Protein AF-0000000080312044 (afdb_homodimer)

InterPro domains:
  IPR007158 tRNA (pseudouridine(54)-N(1))-methyltransferase, TrmY [MF_00587] (1-194)
  IPR007158 tRNA (pseudouridine(54)-N(1))-methyltransferase, TrmY [PF04013] (1-193)
  IPR007158 tRNA (pseudouridine(54)-N(1))-methyltransferase, TrmY [PTHR40703] (1-193)
  IPR007158 tRNA (pseudouridine(54)-N(1))-methyltransferase, TrmY [cd18087] (2-193)
  IPR029026 tRNA (guanine-N1-)-methyltransferase, N-terminal [G3DSA:3.40.1280.10] (1-194)
  IPR029028 Alpha/beta knot methyltransferases [SSF75217] (1-193)

Secondary structure (DSSP, 8-state):
-EEEEEEEEEEESSS-S-SS-HHHHTTSHHHHHHHHHHHHEETTEE-TTEEEEEEEEESTT-SEEEEEETTT-----SSHHHHHHHHHHHHTSPP-SSSEEE-STTEEEEESSHHHHHHHHTT--EEEEEEEEEETTTS---SSSEEEEEEBTTB--HHHHHHH-S-EEEE--SS---HHHHHHHHHHHHHHHT-/-EEEEEEEEEEESSS-S-SS-HHHHTTSHHHHHHHHHHHHEETTEE-TTEEEEEEEEESTT-SEEEEEETTT-----SSHHHHHHHHHHHHTSPP-SSSEEE-STTEEEEESSHHHHHHHHTT--EEEEEEEEEETTTS---SSSEEEEEEBTTB--HHHHHHH-S-EEEE--SS---HHHHHHHHHHHHHHHT-

Nearest PDB structures (foldseek):
  2qmm-assembly1_B  TM=9.205E-01  e=4.698E-20  Archaeoglobus fulgidus DSM 4304
  3ai9-assembly1_X-2  TM=9.367E-01  e=2.428E-19  Methanocaldococcus jannaschii
  3aia-assembly1_B  TM=9.189E-01  e=1.560E-19  Methanocaldococcus jannaschii
  2qwv-assembly1_B  TM=8.740E-01  e=2.529E-16  Vibrio cholerae O1 biovar El Tor str. N16961
  2qwv-assembly1_A  TM=8.572E-01  e=2.971E-15  Vibrio cholerae O1 biovar El Tor str. N16961

Organism: NCBI:txid927083

Solvent-accessible surface area (backbone atoms only — not comparable to full-atom values): 20178 Å² total; per-residue (Å²): 68,42,33,39,37,38,39,27,72,46,9,39,32,45,45,81,49,45,80,89,39,33,54,75,54,21,42,40,39,47,57,57,33,42,32,51,38,37,63,32,50,34,58,88,46,64,36,56,54,30,35,39,36,40,30,18,52,9,67,61,72,42,32,18,27,45,33,44,32,26,70,57,45,59,87,83,50,83,47,61,56,56,43,42,49,55,51,34,58,53,38,67,52,78,53,68,65,84,49,73,26,79,62,68,57,35,28,29,30,20,60,36,42,66,66,51,55,52,68,68,60,65,87,50,55,39,33,29,65,34,75,87,30,47,48,56,89,75,44,94,69,78,85,57,53,33,35,38,37,36,37,44,99,81,47,70,51,72,68,58,53,60,67,54,57,82,51,47,47,30,6,91,53,89,69,64,51,41,57,27,46,47,39,28,38,49,51,50,54,52,54,54,68,74,101,68,43,34,38,38,38,39,27,73,45,10,40,31,45,45,81,50,45,81,88,40,32,54,74,54,22,40,40,39,47,58,56,33,42,32,51,39,37,62,31,50,36,57,89,48,63,36,56,53,32,35,40,36,40,29,17,52,8,65,60,72,42,32,19,28,45,33,45,32,26,68,56,45,59,87,84,50,84,48,60,58,53,41,42,49,55,52,33,59,53,39,68,52,78,53,70,65,86,48,74,26,79,61,66,58,37,28,29,29,21,59,37,42,66,66,52,53,52,67,68,59,65,89,50,56,40,33,30,65,33,73,86,30,46,46,56,89,75,44,92,66,80,84,57,54,34,36,38,37,36,37,44,100,80,45,69,51,70,68,59,52,61,67,54,56,83,50,48,49,29,6,90,54,90,70,63,50,42,57,27,47,47,38,26,38,50,50,49,56,52,55,55,67,73,103

Structure (mmCIF, N/CA/C/O backbone):
data_AF-0000000080312044-model_v1
#
loop_
_entity.id
_entity.type
_entity.pdbx_description
1 polymer 'tRNA (pseudouridine(54)-N(1))-methyltransferase'
#
loop_
_atom_site.group_PDB
_atom_site.id
_atom_site.type_symbol
_atom_site.label_atom_id
_atom_site.label_alt_id
_atom_site.label_comp_id
_atom_site.label_asym_id
_atom_site.label_entity_id
_atom_site.label_seq_id
_atom_site.pdbx_PDB_ins_code
_atom_site.Cartn_x
_atom_site.Cartn_y
_atom_site.Cartn_z
_atom_site.occupancy
_atom_site.B_iso_or_equiv
_atom_site.auth_seq_id
_atom_site.auth_comp_id
_atom_site.auth_asym_id
_atom_site.auth_atom_id
_atom_site.pdbx_PDB_model_num
ATOM 1 N N . MET A 1 1 ? -13.875 17.219 -1.302 1 96 1 MET A N 1
ATOM 2 C CA . MET A 1 1 ? -12.43 17.078 -1.248 1 96 1 MET A CA 1
ATOM 3 C C . MET A 1 1 ? -12 16.281 -0.02 1 96 1 MET A C 1
ATOM 5 O O . MET A 1 1 ? -12.484 16.531 1.086 1 96 1 MET A O 1
ATOM 9 N N . ARG A 1 2 ? -11.25 15.281 -0.211 1 97.62 2 ARG A N 1
ATOM 10 C CA . ARG A 1 2 ? -10.672 14.5 0.872 1 97.62 2 ARG A CA 1
ATOM 11 C C . ARG A 1 2 ? -9.273 15 1.222 1 97.62 2 ARG A C 1
ATOM 13 O O . ARG A 1 2 ? -8.375 15.008 0.374 1 97.62 2 ARG A O 1
ATOM 20 N N . ARG A 1 3 ? -9.125 15.414 2.463 1 98.62 3 ARG A N 1
ATOM 21 C CA . ARG A 1 3 ? -7.824 15.883 2.926 1 98.62 3 ARG A CA 1
ATOM 22 C C . ARG A 1 3 ? -7.195 14.875 3.887 1 98.62 3 ARG A C 1
ATOM 24 O O . ARG A 1 3 ? -7.738 14.617 4.961 1 98.62 3 ARG A O 1
ATOM 31 N N . TRP A 1 4 ? -6.133 14.32 3.443 1 98.88 4 TRP A N 1
ATOM 32 C CA . TRP A 1 4 ? -5.363 13.43 4.309 1 98.88 4 TRP A CA 1
ATOM 33 C C . TRP A 1 4 ? -4.219 14.18 4.98 1 98.88 4 TRP A C 1
ATOM 35 O O . TRP A 1 4 ? -3.393 14.805 4.309 1 98.88 4 TRP A O 1
ATOM 45 N N . VAL A 1 5 ? -4.188 14.141 6.258 1 98.94 5 VAL A N 1
ATOM 46 C CA . VAL A 1 5 ? -3.098 14.742 7.02 1 98.94 5 VAL A CA 1
ATOM 47 C C . VAL A 1 5 ? -2.285 13.656 7.715 1 98.94 5 VAL A C 1
ATOM 49 O O . VAL A 1 5 ? -2.738 13.07 8.703 1 98.94 5 VAL A O 1
ATOM 52 N N . VAL A 1 6 ? -1.114 13.422 7.215 1 98.88 6 VAL A N 1
ATOM 53 C CA . VAL A 1 6 ? -0.252 12.367 7.742 1 98.88 6 VAL A CA 1
ATOM 54 C C . VAL A 1 6 ? 0.844 12.977 8.609 1 98.88 6 VAL A C 1
ATOM 56 O O . VAL A 1 6 ? 1.657 13.773 8.125 1 98.88 6 VAL A O 1
ATOM 59 N N . ILE A 1 7 ? 0.875 12.57 9.828 1 98.75 7 ILE A N 1
ATOM 60 C CA . ILE A 1 7 ? 1.804 13.164 10.789 1 98.75 7 ILE A CA 1
ATOM 61 C C . ILE A 1 7 ? 3.006 12.242 10.977 1 98.75 7 ILE A C 1
ATOM 63 O O . ILE A 1 7 ? 2.865 11.125 11.484 1 98.75 7 ILE A O 1
ATOM 67 N N . GLY A 1 8 ? 4.16 12.703 10.531 1 98.31 8 GLY A N 1
ATOM 68 C CA . GLY A 1 8 ? 5.414 11.992 10.719 1 98.31 8 GLY A CA 1
ATOM 69 C C . GLY A 1 8 ? 6.234 12.516 11.883 1 98.31 8 GLY A C 1
ATOM 70 O O . GLY A 1 8 ? 7 13.469 11.727 1 98.31 8 GLY A O 1
ATOM 71 N N . ARG A 1 9 ? 6.188 11.859 12.945 1 97.88 9 ARG A N 1
ATOM 72 C CA . ARG A 1 9 ? 6.77 12.344 14.188 1 97.88 9 ARG A CA 1
ATOM 73 C C . ARG A 1 9 ? 8.289 12.406 14.094 1 97.88 9 ARG A C 1
ATOM 75 O O . ARG A 1 9 ? 8.922 13.25 14.734 1 97.88 9 ARG A O 1
ATOM 82 N N . THR A 1 10 ? 8.844 11.461 13.328 1 97.88 10 THR A N 1
ATOM 83 C CA . THR A 1 10 ? 10.297 11.398 13.242 1 97.88 10 THR A CA 1
ATOM 84 C C . THR A 1 10 ? 10.766 11.617 11.805 1 97.88 10 THR A C 1
ATOM 86 O O . THR A 1 10 ? 11.961 11.562 11.523 1 97.88 10 THR A O 1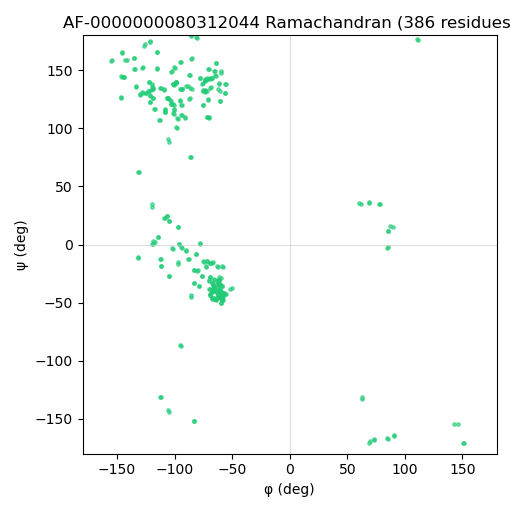
ATOM 89 N N . ALA A 1 11 ? 9.852 11.836 10.898 1 98.25 11 ALA A N 1
ATOM 90 C CA . ALA A 1 11 ? 10.211 12.016 9.492 1 98.25 11 ALA A CA 1
ATOM 91 C C . ALA A 1 11 ? 10.961 13.328 9.289 1 98.25 11 ALA A C 1
ATOM 93 O O . ALA A 1 11 ? 10.508 14.383 9.742 1 98.25 11 ALA A O 1
ATOM 94 N N . THR A 1 12 ? 12.008 13.312 8.539 1 98.62 12 THR A N 1
ATOM 95 C CA . THR A 1 12 ? 12.891 14.461 8.391 1 98.62 12 THR A CA 1
ATOM 96 C C . THR A 1 12 ? 12.234 15.539 7.523 1 98.62 12 THR A C 1
ATOM 98 O O . THR A 1 12 ? 11.586 15.219 6.523 1 98.62 12 THR A O 1
ATOM 101 N N . ALA A 1 13 ? 12.414 16.781 7.875 1 98.62 13 ALA A N 1
ATOM 102 C CA . ALA A 1 13 ? 11.961 17.922 7.102 1 98.62 13 ALA A CA 1
ATOM 103 C C . ALA A 1 13 ? 13.078 18.484 6.23 1 98.62 13 ALA A C 1
ATOM 105 O O . ALA A 1 13 ? 12.992 19.609 5.742 1 98.62 13 ALA A O 1
ATOM 106 N N . SER A 1 14 ? 14.156 17.734 6.039 1 98.06 14 SER A N 1
ATOM 107 C CA . SER A 1 14 ? 15.305 18.109 5.219 1 98.06 14 SER A CA 1
ATOM 108 C C . SER A 1 14 ? 15.453 17.188 4.012 1 98.06 14 SER A C 1
ATOM 110 O O . SER A 1 14 ? 15.07 16.016 4.07 1 98.06 14 SER A O 1
ATOM 112 N N . PRO A 1 15 ? 16.016 17.781 2.969 1 98.12 15 PRO A N 1
ATOM 113 C CA . PRO A 1 15 ? 16.203 16.938 1.783 1 98.12 15 PRO A CA 1
ATOM 114 C C . PRO A 1 15 ? 17.406 16 1.908 1 98.12 15 PRO A C 1
ATOM 116 O O . PRO A 1 15 ? 17.672 15.211 1.003 1 98.12 15 PRO A O 1
ATOM 119 N N . GLU A 1 16 ? 18.047 16.109 3.092 1 97.88 16 GLU A N 1
ATOM 120 C CA . GLU A 1 16 ? 19.281 15.359 3.273 1 97.88 16 GLU A CA 1
ATOM 121 C C . GLU A 1 16 ? 19 13.945 3.77 1 97.88 16 GLU A C 1
ATOM 123 O O . GLU A 1 16 ? 19.281 13.617 4.926 1 97.88 16 GLU A O 1
ATOM 128 N N . PHE A 1 17 ? 18.547 13.078 2.967 1 97.69 17 PHE A N 1
ATOM 129 C CA . PHE A 1 17 ? 18.344 11.656 3.254 1 97.69 17 PHE A CA 1
ATOM 130 C C . PHE A 1 17 ? 18.609 10.812 2.012 1 97.69 17 PHE A C 1
ATOM 132 O O . PHE A 1 17 ? 18.656 11.336 0.898 1 97.69 17 PHE A O 1
ATOM 139 N N . SER A 1 18 ? 18.75 9.562 2.191 1 96.94 18 SER A N 1
ATOM 140 C CA . SER A 1 18 ? 19.062 8.648 1.101 1 96.94 18 SER A CA 1
ATOM 141 C C . SER A 1 18 ? 17.797 8.016 0.535 1 96.94 18 SER A C 1
ATOM 143 O O . SER A 1 18 ? 16.969 7.5 1.286 1 96.94 18 SER A O 1
ATOM 145 N N . LEU A 1 19 ? 17.703 7.996 -0.817 1 94.44 19 LEU A N 1
ATOM 146 C CA . LEU A 1 19 ? 16.562 7.395 -1.497 1 94.44 19 LEU A CA 1
ATOM 147 C C . LEU A 1 19 ? 16.641 5.875 -1.455 1 94.44 19 LEU A C 1
ATOM 149 O O . LEU A 1 19 ? 15.656 5.188 -1.729 1 94.44 19 LEU A O 1
ATOM 153 N N . ILE A 1 20 ? 17.812 5.34 -1.106 1 91.06 20 ILE A N 1
ATOM 154 C CA . ILE A 1 20 ? 18 3.895 -1.105 1 91.06 20 ILE A CA 1
ATOM 155 C C . ILE A 1 20 ? 17.797 3.35 0.308 1 91.06 20 ILE A C 1
ATOM 157 O O . ILE A 1 20 ? 17.641 2.143 0.498 1 91.06 20 ILE A O 1
ATOM 161 N N . ASP A 1 21 ? 17.828 4.203 1.318 1 93.38 21 ASP A N 1
ATOM 162 C CA . ASP A 1 21 ? 17.625 3.842 2.717 1 93.38 21 ASP A CA 1
ATOM 163 C C . ASP A 1 21 ? 16.609 4.773 3.379 1 93.38 21 ASP A C 1
ATOM 165 O O . ASP A 1 21 ? 16.906 5.406 4.395 1 93.38 21 ASP A O 1
ATOM 169 N N . LEU A 1 22 ? 15.398 4.781 2.912 1 93.5 22 LEU A N 1
ATOM 170 C CA . LEU A 1 22 ? 14.383 5.723 3.365 1 93.5 22 LEU A CA 1
ATOM 171 C C . LEU A 1 22 ? 14.047 5.496 4.836 1 93.5 22 LEU A C 1
ATOM 173 O O . LEU A 1 22 ? 14.047 6.438 5.633 1 93.5 22 LEU A O 1
ATOM 177 N N . PRO A 1 23 ? 13.82 4.281 5.254 1 91.25 23 PRO A N 1
ATOM 178 C CA . PRO A 1 23 ? 13.453 4.098 6.656 1 91.25 23 PRO A CA 1
ATOM 179 C C . PRO A 1 23 ? 14.531 4.574 7.621 1 91.25 23 PRO A C 1
ATOM 181 O O . PRO A 1 23 ? 14.227 5.207 8.633 1 91.25 23 PRO A O 1
ATOM 184 N N . GLY A 1 24 ? 15.75 4.371 7.328 1 92.56 24 GLY A N 1
ATOM 185 C CA . GLY A 1 24 ? 16.844 4.637 8.258 1 92.56 24 GLY A CA 1
ATOM 186 C C . GLY A 1 24 ? 17.312 6.074 8.219 1 92.56 24 GLY A C 1
ATOM 187 O O . GLY A 1 24 ? 17.5 6.703 9.266 1 92.56 24 GLY A O 1
ATOM 188 N N . SER A 1 25 ? 17.453 6.621 7.07 1 94.62 25 SER A N 1
ATOM 189 C CA . SER A 1 25 ? 18.125 7.902 6.91 1 94.62 25 SER A CA 1
ATOM 190 C C . SER A 1 25 ? 17.156 9.062 7.055 1 94.62 25 SER A C 1
ATOM 192 O O . SER A 1 25 ? 17.578 10.211 7.223 1 94.62 25 SER A O 1
ATOM 194 N N . SER A 1 26 ? 15.828 8.773 7.039 1 95.94 26 SER A N 1
ATOM 195 C CA . SER A 1 26 ? 14.867 9.867 6.934 1 95.94 26 SER A CA 1
ATOM 196 C C . SER A 1 26 ? 13.961 9.922 8.156 1 95.94 26 SER A C 1
ATOM 198 O O . SER A 1 26 ? 13.023 10.719 8.203 1 95.94 26 SER A O 1
ATOM 200 N N . GLY A 1 27 ? 14.203 9.047 9.148 1 96.62 27 GLY A N 1
ATOM 201 C CA . GLY A 1 27 ? 13.281 8.977 10.266 1 96.62 27 GLY A CA 1
ATOM 202 C C . GLY A 1 27 ? 11.922 8.414 9.883 1 96.62 27 GLY A C 1
ATOM 203 O O . GLY A 1 27 ? 10.891 8.953 10.289 1 96.62 27 GLY A O 1
ATOM 204 N N . ARG A 1 28 ? 11.93 7.48 9 1 96.38 28 ARG A N 1
ATOM 205 C CA . ARG A 1 28 ? 10.758 6.707 8.594 1 96.38 28 ARG A CA 1
ATOM 206 C C . ARG A 1 28 ? 9.883 7.508 7.637 1 96.38 28 ARG A C 1
ATOM 208 O O . ARG A 1 28 ? 8.656 7.383 7.664 1 96.38 28 ARG A O 1
ATOM 215 N N . LEU A 1 29 ? 10.43 8.32 6.781 1 97.5 29 LEU A N 1
ATOM 216 C CA . LEU A 1 29 ? 9.703 8.992 5.711 1 97.5 29 LEU A CA 1
ATOM 217 C C . LEU A 1 29 ? 9.023 7.977 4.793 1 97.5 29 LEU A C 1
ATOM 219 O O . LEU A 1 29 ? 8.062 8.312 4.098 1 97.5 29 LEU A O 1
ATOM 223 N N . ASP A 1 30 ? 9.5 6.695 4.832 1 97.06 30 ASP A N 1
ATOM 224 C CA . ASP A 1 30 ? 8.938 5.637 3.994 1 97.06 30 ASP A CA 1
ATOM 225 C C . ASP A 1 30 ? 7.461 5.41 4.305 1 97.06 30 ASP A C 1
ATOM 227 O O . ASP A 1 30 ? 6.672 5.121 3.404 1 97.06 30 ASP A O 1
ATOM 231 N N . VAL A 1 31 ? 7.07 5.566 5.562 1 97.69 31 VAL A N 1
ATOM 232 C CA . VAL A 1 31 ? 5.672 5.426 5.957 1 97.69 31 VAL A CA 1
ATOM 233 C C . VAL A 1 31 ? 4.828 6.488 5.254 1 97.69 31 VAL A C 1
ATOM 235 O O . VAL A 1 31 ? 3.781 6.176 4.68 1 97.69 31 VAL A O 1
ATOM 238 N N . LEU A 1 32 ? 5.309 7.73 5.242 1 98.62 32 LEU A N 1
ATOM 239 C CA . LEU A 1 32 ? 4.562 8.844 4.66 1 98.62 32 LEU A CA 1
ATOM 240 C C . LEU A 1 32 ? 4.492 8.711 3.141 1 98.62 32 LEU A C 1
ATOM 242 O O . LEU A 1 32 ? 3.465 9.023 2.533 1 98.62 32 LEU A O 1
ATOM 246 N N . VAL A 1 33 ? 5.559 8.273 2.576 1 98.06 33 VAL A N 1
ATOM 247 C CA . VAL A 1 33 ? 5.633 8.055 1.136 1 98.06 33 VAL A CA 1
ATOM 248 C C . VAL A 1 33 ? 4.559 7.051 0.711 1 98.06 33 VAL A C 1
ATOM 250 O O . VAL A 1 33 ? 3.83 7.285 -0.254 1 98.06 33 VAL A O 1
ATOM 253 N N . ARG A 1 34 ? 4.434 5.992 1.462 1 98.06 34 ARG A N 1
ATOM 254 C CA . ARG A 1 34 ? 3.432 4.98 1.142 1 98.06 34 ARG A CA 1
ATOM 255 C C . ARG A 1 34 ? 2.021 5.535 1.323 1 98.06 34 ARG A C 1
ATOM 257 O O . ARG A 1 34 ? 1.108 5.176 0.576 1 98.06 34 ARG A O 1
ATOM 264 N N . CYS A 1 35 ? 1.866 6.371 2.275 1 98.69 35 CYS A N 1
ATOM 265 C CA . CYS A 1 35 ? 0.569 6.996 2.502 1 98.69 35 CYS A CA 1
ATOM 266 C C . CYS A 1 35 ? 0.17 7.867 1.314 1 98.69 35 CYS A C 1
ATOM 268 O O . CYS A 1 35 ? -0.998 7.887 0.92 1 98.69 35 CYS A O 1
ATOM 270 N N . VAL A 1 36 ? 1.142 8.602 0.741 1 98.69 36 VAL A N 1
ATOM 271 C CA . VAL A 1 36 ? 0.876 9.445 -0.42 1 98.69 36 VAL A CA 1
ATOM 272 C C . VAL A 1 36 ? 0.347 8.586 -1.569 1 98.69 36 VAL A C 1
ATOM 274 O O . VAL A 1 36 ? -0.673 8.922 -2.178 1 98.69 36 VAL A O 1
ATOM 277 N N . ARG A 1 37 ? 1.005 7.516 -1.808 1 97.94 37 ARG A N 1
ATOM 278 C CA . ARG A 1 37 ? 0.594 6.613 -2.877 1 97.94 37 ARG A CA 1
ATOM 279 C C . ARG A 1 37 ? -0.821 6.098 -2.645 1 97.94 37 ARG A C 1
ATOM 281 O O . ARG A 1 37 ? -1.667 6.16 -3.539 1 97.94 37 ARG A O 1
ATOM 288 N N . ALA A 1 38 ? -1.082 5.602 -1.467 1 98.5 38 ALA A N 1
ATOM 289 C CA . ALA A 1 38 ? -2.373 5.008 -1.136 1 98.5 38 ALA A CA 1
ATOM 290 C C . ALA A 1 38 ? -3.498 6.031 -1.26 1 98.5 38 ALA A C 1
ATOM 292 O O . ALA A 1 38 ? -4.621 5.688 -1.641 1 98.5 38 ALA A O 1
ATOM 293 N N . ALA A 1 39 ? -3.205 7.258 -0.936 1 98.69 39 ALA A N 1
ATOM 294 C CA . ALA A 1 39 ? -4.219 8.305 -0.897 1 98.69 39 ALA A CA 1
ATOM 295 C C . ALA A 1 39 ? -4.543 8.812 -2.301 1 98.69 39 ALA A C 1
ATOM 297 O O . ALA A 1 39 ? -5.703 9.07 -2.623 1 98.69 39 ALA A O 1
ATOM 298 N N . LEU A 1 40 ? -3.537 8.883 -3.172 1 98.56 40 LEU A N 1
ATOM 299 C CA . LEU A 1 40 ? -3.699 9.664 -4.391 1 98.56 40 LEU A CA 1
ATOM 300 C C . LEU A 1 40 ? -3.904 8.758 -5.598 1 98.56 40 LEU A C 1
ATOM 302 O O . LEU A 1 40 ? -4.547 9.148 -6.578 1 98.56 40 LEU A O 1
ATOM 306 N N . LEU A 1 41 ? -3.385 7.547 -5.535 1 98.19 41 LEU A N 1
ATOM 307 C CA . LEU A 1 41 ? -3.314 6.793 -6.781 1 98.19 41 LEU A CA 1
ATOM 308 C C . LEU A 1 41 ? -4.477 5.816 -6.895 1 98.19 41 LEU A C 1
ATOM 310 O O . LEU A 1 41 ? -4.871 5.195 -5.902 1 98.19 41 LEU A O 1
ATOM 314 N N . VAL A 1 42 ? -5.008 5.695 -8.055 1 97.44 42 VAL A N 1
ATOM 315 C CA . VAL A 1 42 ? -5.945 4.664 -8.484 1 97.44 42 VAL A CA 1
ATOM 316 C C . VAL A 1 42 ? -5.422 3.992 -9.758 1 97.44 42 VAL A C 1
ATOM 318 O O . VAL A 1 42 ? -4.375 4.371 -10.281 1 97.44 42 VAL A O 1
ATOM 321 N N . SER A 1 43 ? -6.035 2.904 -10.195 1 93.94 43 SER A N 1
ATOM 322 C CA . SER A 1 43 ? -5.547 2.092 -11.305 1 93.94 43 SER A CA 1
ATOM 323 C C . SER A 1 43 ? -5.238 2.951 -12.523 1 93.94 43 SER A C 1
ATOM 325 O O . SER A 1 43 ? -4.277 2.688 -13.25 1 93.94 43 SER A O 1
ATOM 327 N N . ASN A 1 44 ? -6.055 3.973 -12.773 1 88.62 44 ASN A N 1
ATOM 328 C CA . ASN A 1 44 ? -5.902 4.715 -14.023 1 88.62 44 ASN A CA 1
ATOM 329 C C . ASN A 1 44 ? -5.582 6.184 -13.766 1 88.62 44 ASN A C 1
ATOM 331 O O . ASN A 1 44 ? -6.008 7.062 -14.516 1 88.62 44 ASN A O 1
ATOM 335 N N . GLY A 1 45 ? -4.816 6.383 -12.68 1 94.19 45 GLY A N 1
ATOM 336 C CA . GLY A 1 45 ? -4.445 7.777 -12.516 1 94.19 45 GLY A CA 1
ATOM 337 C C . GLY A 1 45 ? -4.414 8.227 -11.07 1 94.19 45 GLY A C 1
ATOM 338 O O . GLY A 1 45 ? -4.07 7.441 -10.18 1 94.19 45 GLY A O 1
ATOM 339 N N . VAL A 1 46 ? -4.617 9.562 -10.867 1 97.19 46 VAL A N 1
ATOM 340 C CA . VAL A 1 46 ? -4.543 10.25 -9.578 1 97.19 46 VAL A CA 1
ATOM 341 C C . VAL A 1 46 ? -5.934 10.727 -9.164 1 97.19 46 VAL A C 1
ATOM 343 O O . VAL A 1 46 ? -6.691 11.234 -9.992 1 97.19 46 VAL A O 1
ATOM 346 N N . ARG A 1 47 ? -6.305 10.531 -7.98 1 97.25 47 ARG A N 1
ATOM 347 C CA . ARG A 1 47 ? -7.547 11.094 -7.453 1 97.25 47 ARG A CA 1
ATOM 348 C C . ARG A 1 47 ? -7.531 12.617 -7.508 1 97.25 47 ARG A C 1
ATOM 350 O O . ARG A 1 47 ? -6.68 13.258 -6.887 1 97.25 47 ARG A O 1
ATOM 357 N N . ARG A 1 48 ? -8.484 13.156 -8.148 1 97.38 48 ARG A N 1
ATOM 358 C CA . ARG A 1 48 ? -8.523 14.609 -8.328 1 97.38 48 ARG A CA 1
ATOM 359 C C . ARG A 1 48 ? -9.281 15.281 -7.191 1 97.38 48 ARG A C 1
ATOM 361 O O . ARG A 1 48 ? -9.25 16.5 -7.055 1 97.38 48 ARG A O 1
ATOM 368 N N . ASP A 1 49 ? -9.828 14.516 -6.328 1 97.19 49 ASP A N 1
ATOM 369 C CA . ASP A 1 49 ? -10.617 15.039 -5.215 1 97.19 49 ASP A CA 1
ATOM 370 C C . ASP A 1 49 ? -9.883 14.852 -3.889 1 97.19 49 ASP A C 1
ATOM 372 O O . ASP A 1 49 ? -10.508 14.75 -2.834 1 97.19 49 ASP A O 1
ATOM 376 N N . THR A 1 50 ? -8.555 14.727 -3.965 1 98.12 50 THR A N 1
ATOM 377 C CA . THR A 1 50 ? -7.793 14.375 -2.771 1 98.12 50 THR A CA 1
ATOM 378 C C . THR A 1 50 ? -6.566 15.266 -2.623 1 98.12 50 THR A C 1
ATOM 380 O O . THR A 1 50 ? -5.875 15.547 -3.605 1 98.12 50 THR A O 1
ATOM 383 N N . ILE A 1 51 ? -6.293 15.742 -1.439 1 98.69 51 ILE A N 1
ATOM 384 C CA . ILE A 1 51 ? -5.07 16.453 -1.058 1 98.69 51 ILE A CA 1
ATOM 385 C C . ILE A 1 51 ? -4.395 15.719 0.1 1 98.69 51 ILE A C 1
ATOM 387 O O . ILE A 1 51 ? -5.066 15.234 1.018 1 98.69 51 ILE A O 1
ATOM 391 N N . VAL A 1 52 ? -3.066 15.641 0.039 1 98.88 52 VAL A N 1
ATOM 392 C CA . VAL A 1 52 ? -2.299 15.039 1.122 1 98.88 52 VAL A CA 1
ATOM 393 C C . VAL A 1 52 ? -1.353 16.078 1.726 1 98.88 52 VAL A C 1
ATOM 395 O O . VAL A 1 52 ? -0.583 16.719 1.006 1 98.88 52 VAL A O 1
ATOM 398 N N . ASP A 1 53 ? -1.422 16.266 2.963 1 98.94 53 ASP A N 1
ATOM 399 C CA . ASP A 1 53 ? -0.476 17.078 3.732 1 98.94 53 ASP A CA 1
ATOM 400 C C . ASP A 1 53 ? 0.42 16.188 4.594 1 98.94 53 ASP A C 1
ATOM 402 O O . ASP A 1 53 ? -0.064 15.484 5.484 1 98.94 53 ASP A O 1
ATOM 406 N N . LEU A 1 54 ? 1.678 16.219 4.316 1 98.94 54 LEU A N 1
ATOM 407 C CA . LEU A 1 54 ? 2.674 15.523 5.133 1 98.94 54 LEU A CA 1
ATOM 408 C C . LEU A 1 54 ? 3.266 16.469 6.172 1 98.94 54 LEU A C 1
ATOM 410 O O . LEU A 1 54 ? 3.955 17.438 5.82 1 98.94 54 LEU A O 1
ATOM 414 N N . VAL A 1 55 ? 2.975 16.234 7.395 1 98.88 55 VAL A N 1
ATOM 415 C CA . VAL A 1 55 ? 3.531 17.031 8.484 1 98.88 55 VAL A CA 1
ATOM 416 C C . VAL A 1 55 ? 4.824 16.391 8.984 1 98.88 55 VAL A C 1
ATOM 418 O O . VAL A 1 55 ? 4.793 15.344 9.633 1 98.88 55 VAL A O 1
ATOM 421 N N . LEU A 1 56 ? 5.938 16.984 8.734 1 98.81 56 LEU A N 1
ATOM 422 C CA . LEU A 1 56 ? 7.262 16.453 9.047 1 98.81 56 LEU A CA 1
ATOM 423 C C . LEU A 1 56 ? 7.82 17.094 10.312 1 98.81 56 LEU A C 1
ATOM 425 O O . LEU A 1 56 ? 8.117 18.281 10.328 1 98.81 56 LEU A O 1
ATOM 429 N N . LEU A 1 57 ? 8.016 16.266 11.32 1 98.44 57 LEU A N 1
ATOM 430 C CA . LEU A 1 57 ? 8.336 16.828 12.633 1 98.44 57 LEU A CA 1
ATOM 431 C C . LEU A 1 57 ? 9.75 16.438 13.062 1 98.44 57 LEU A C 1
ATOM 433 O O . LEU A 1 57 ? 10.18 16.766 14.164 1 98.44 57 LEU A O 1
ATOM 437 N N . GLY A 1 58 ? 10.484 15.789 12.156 1 97.88 58 GLY A N 1
ATOM 438 C CA . GLY A 1 58 ? 11.805 15.32 12.539 1 97.88 58 GLY A CA 1
ATOM 439 C C . GLY A 1 58 ? 12.922 15.992 11.766 1 97.88 58 GLY A C 1
ATOM 440 O O . GLY A 1 58 ? 12.688 16.578 10.703 1 97.88 58 GLY A O 1
ATOM 441 N N . GLY A 1 59 ? 14.164 15.805 12.305 1 95.75 59 GLY A N 1
ATOM 442 C CA . GLY A 1 59 ? 15.367 16.25 11.625 1 95.75 59 GLY A CA 1
ATOM 443 C C . GLY A 1 59 ? 15.555 17.75 11.656 1 95.75 59 GLY A C 1
ATOM 444 O O . GLY A 1 59 ? 14.836 18.453 12.367 1 95.75 59 GLY A O 1
ATOM 445 N N . ARG A 1 60 ? 16.5 18.141 10.828 1 94.31 60 ARG A N 1
ATOM 446 C CA . ARG A 1 60 ? 16.797 19.562 10.688 1 94.31 60 ARG A CA 1
ATOM 447 C C . ARG A 1 60 ? 15.68 20.281 9.961 1 94.31 60 ARG A C 1
ATOM 449 O O . ARG A 1 60 ? 14.984 19.703 9.125 1 94.31 60 ARG A O 1
ATOM 456 N N . ARG A 1 61 ? 15.32 21.438 10.281 1 97 61 ARG A N 1
ATOM 457 C CA . ARG A 1 61 ? 14.406 22.359 9.602 1 97 61 ARG A CA 1
ATOM 458 C C . ARG A 1 61 ? 12.961 22.078 9.992 1 97 61 ARG A C 1
ATOM 460 O O . ARG A 1 61 ? 12.031 22.656 9.43 1 97 61 ARG A O 1
ATOM 467 N N . ALA A 1 62 ? 12.727 21.016 10.844 1 98.31 62 ALA A N 1
ATOM 468 C CA . ALA A 1 62 ? 11.375 20.719 11.32 1 98.31 62 ALA A CA 1
ATOM 469 C C . ALA A 1 62 ? 10.859 21.844 12.211 1 98.31 62 ALA A C 1
ATOM 471 O O . ALA A 1 62 ? 11.641 22.547 12.859 1 98.31 62 ALA A O 1
ATOM 472 N N . PRO A 1 63 ? 9.703 22 12.18 1 98.44 63 PRO A N 1
ATOM 473 C CA . PRO A 1 63 ? 8.633 21.344 11.422 1 98.44 63 PRO A CA 1
ATOM 474 C C . PRO A 1 63 ? 8.414 21.984 10.047 1 98.44 63 PRO A C 1
ATOM 476 O O . PRO A 1 63 ? 8.531 23.188 9.898 1 98.44 63 PRO A O 1
ATOM 479 N N . ARG A 1 64 ? 8.055 21.188 9.07 1 98.81 64 ARG A N 1
ATOM 480 C CA . ARG A 1 64 ? 7.613 21.641 7.754 1 98.81 64 ARG A CA 1
ATOM 481 C C . ARG A 1 64 ? 6.488 20.75 7.219 1 98.81 64 ARG A C 1
ATOM 483 O O . ARG A 1 64 ? 6.285 19.641 7.707 1 98.81 64 ARG A O 1
ATOM 490 N N . VAL A 1 65 ? 5.719 21.281 6.289 1 98.88 65 VAL A N 1
ATOM 491 C CA . VAL A 1 65 ? 4.645 20.531 5.648 1 98.88 65 VAL A CA 1
ATOM 492 C C . VAL A 1 65 ? 4.875 20.484 4.141 1 98.88 65 VAL A C 1
ATOM 494 O O . VAL A 1 65 ? 5.195 21.5 3.52 1 98.88 65 VAL A O 1
ATOM 497 N N . VAL A 1 66 ? 4.836 19.344 3.609 1 98.88 66 VAL A N 1
ATOM 498 C CA . VAL A 1 66 ? 4.773 19.156 2.164 1 98.88 66 VAL A CA 1
ATOM 499 C C . VAL A 1 66 ? 3.355 18.766 1.755 1 98.88 66 VAL A C 1
ATOM 501 O O . VAL A 1 66 ? 2.789 17.812 2.297 1 98.88 66 VAL A O 1
ATOM 504 N N . ARG A 1 67 ? 2.783 19.516 0.858 1 98.88 67 ARG A N 1
ATOM 505 C CA . ARG A 1 67 ? 1.439 19.25 0.354 1 98.88 67 ARG A CA 1
ATOM 506 C C . ARG A 1 67 ? 1.482 18.766 -1.088 1 98.88 67 ARG A C 1
ATOM 508 O O . ARG A 1 67 ? 2.213 19.312 -1.916 1 98.88 67 ARG A O 1
ATOM 515 N N . ILE A 1 68 ? 0.765 17.719 -1.383 1 98.75 68 ILE A N 1
ATOM 516 C CA . ILE A 1 68 ? 0.534 17.266 -2.752 1 98.75 68 ILE A CA 1
ATOM 517 C C . ILE A 1 68 ? -0.957 17.344 -3.072 1 98.75 68 ILE A C 1
ATOM 519 O O . ILE A 1 68 ? -1.762 16.625 -2.467 1 98.75 68 ILE A O 1
ATOM 523 N N . ASP A 1 69 ? -1.29 18.188 -4.027 1 98.75 69 ASP A N 1
ATOM 524 C CA . ASP A 1 69 ? -2.666 18.484 -4.426 1 98.75 69 ASP A CA 1
ATOM 525 C C . ASP A 1 69 ? -3.062 17.656 -5.648 1 98.75 69 ASP A C 1
ATOM 527 O O . ASP A 1 69 ? -2.619 17.938 -6.766 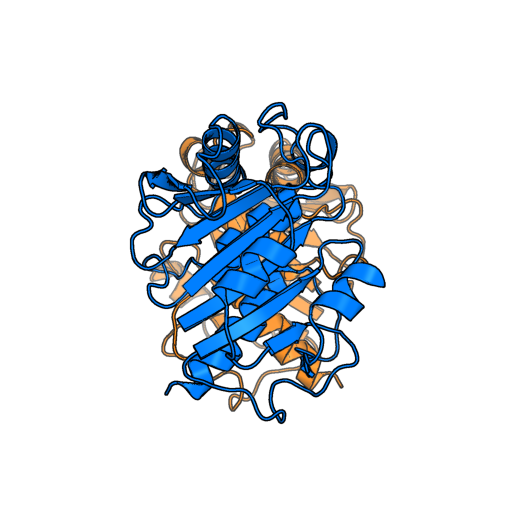1 98.75 69 ASP A O 1
ATOM 531 N N . GLY A 1 70 ? -3.973 16.625 -5.402 1 98.12 70 GLY A N 1
ATOM 532 C CA . GLY A 1 70 ? -4.363 15.711 -6.465 1 98.12 70 GLY A CA 1
ATOM 533 C C . GLY A 1 70 ? -5.078 16.406 -7.613 1 98.12 70 GLY A C 1
ATOM 534 O O . GLY A 1 70 ? -5.172 15.852 -8.711 1 98.12 70 GLY A O 1
ATOM 535 N N . ARG A 1 71 ? -5.609 17.594 -7.43 1 97.62 71 ARG A N 1
ATOM 536 C CA . ARG A 1 71 ? -6.312 18.328 -8.477 1 97.62 71 ARG A CA 1
ATOM 537 C C . ARG A 1 71 ? -5.383 18.641 -9.641 1 97.62 71 ARG A C 1
ATOM 539 O O . ARG A 1 71 ? -5.816 18.688 -10.797 1 97.62 71 ARG A O 1
ATOM 546 N N . VAL A 1 72 ? -4.07 18.812 -9.305 1 96.88 72 VAL A N 1
ATOM 547 C CA . VAL A 1 72 ? -3.182 19.328 -10.336 1 96.88 72 VAL A CA 1
ATOM 548 C C . VAL A 1 72 ? -1.922 18.469 -10.414 1 96.88 72 VAL A C 1
ATOM 550 O O . VAL A 1 72 ? -1.135 18.594 -11.359 1 96.88 72 VAL A O 1
ATOM 553 N N . ALA A 1 73 ? -1.751 17.594 -9.391 1 95.19 73 ALA A N 1
ATOM 554 C CA . ALA A 1 73 ? -0.548 16.766 -9.352 1 95.19 73 ALA A CA 1
ATOM 555 C C . ALA A 1 73 ? -0.395 15.953 -10.633 1 95.19 73 ALA A C 1
ATOM 557 O O . ALA A 1 73 ? -1.364 15.367 -11.125 1 95.19 73 ALA A O 1
ATOM 558 N N . ARG A 1 74 ? 0.81 16.062 -11.141 1 87.44 74 ARG A N 1
ATOM 559 C CA . ARG A 1 74 ? 1.216 15.266 -12.289 1 87.44 74 ARG A CA 1
ATOM 560 C C . ARG A 1 74 ? 2.412 14.383 -11.945 1 87.44 74 ARG A C 1
ATOM 562 O O . ARG A 1 74 ? 3.203 14.719 -11.062 1 87.44 74 ARG A O 1
ATOM 569 N N . TYR A 1 75 ? 2.469 13.141 -12.352 1 80.75 75 TYR A N 1
ATOM 570 C CA . TYR A 1 75 ? 3.674 12.32 -12.312 1 80.75 75 TYR A CA 1
ATOM 571 C C . TYR A 1 75 ? 3.82 11.625 -10.969 1 80.75 75 TYR A C 1
ATOM 573 O O . TYR A 1 75 ? 4.938 11.422 -10.484 1 80.75 75 TYR A O 1
ATOM 581 N N . VAL A 1 76 ? 2.73 11.578 -10.195 1 90.31 76 VAL A N 1
ATOM 582 C CA . VAL A 1 76 ? 2.826 10.719 -9.023 1 90.31 76 VAL A CA 1
ATOM 583 C C . VAL A 1 76 ? 2.85 9.25 -9.453 1 90.31 76 VAL A C 1
ATOM 585 O O . VAL A 1 76 ? 1.85 8.727 -9.953 1 90.31 76 VAL A O 1
ATOM 588 N N . ARG A 1 77 ? 3.953 8.648 -9.297 1 92.69 77 ARG A N 1
ATOM 589 C CA . ARG A 1 77 ? 4.133 7.254 -9.688 1 92.69 77 ARG A CA 1
ATOM 590 C C . ARG A 1 77 ? 4.078 6.332 -8.469 1 92.69 77 ARG A C 1
ATOM 592 O O . ARG A 1 77 ? 4.426 6.742 -7.363 1 92.69 77 ARG A O 1
ATOM 599 N N . PRO A 1 78 ? 3.641 5.113 -8.516 1 92 78 PRO A N 1
ATOM 600 C CA . PRO A 1 78 ? 3.375 4.227 -7.387 1 92 78 PRO A CA 1
ATOM 601 C C . PRO A 1 78 ? 4.648 3.811 -6.648 1 92 78 PRO A C 1
ATOM 603 O O . PRO A 1 78 ? 4.598 3.477 -5.465 1 92 78 PRO A O 1
ATOM 606 N N . GLY A 1 79 ? 5.773 3.961 -7.145 1 92.75 79 GLY A N 1
ATOM 607 C CA . GLY A 1 79 ? 6.992 3.498 -6.5 1 92.75 79 GLY A CA 1
ATOM 608 C C . GLY A 1 79 ? 7.426 4.379 -5.344 1 92.75 79 GLY A C 1
ATOM 609 O O . GLY A 1 79 ? 7.348 5.605 -5.43 1 92.75 79 GLY A O 1
ATOM 610 N N . GLU A 1 80 ? 7.883 3.738 -4.246 1 95.44 80 GLU A N 1
ATOM 611 C CA . GLU A 1 80 ? 8.305 4.453 -3.047 1 95.44 80 GLU A CA 1
ATOM 612 C C . GLU A 1 80 ? 9.398 5.469 -3.367 1 95.44 80 GLU A C 1
ATOM 614 O O . GLU A 1 80 ? 9.336 6.617 -2.916 1 95.44 80 GLU A O 1
ATOM 619 N N . ARG A 1 81 ? 10.328 5.059 -4.191 1 94.31 81 ARG A N 1
ATOM 620 C CA . ARG A 1 81 ? 11.445 5.934 -4.527 1 94.31 81 ARG A CA 1
ATOM 621 C C . ARG A 1 81 ? 10.969 7.16 -5.301 1 94.31 81 ARG A C 1
ATOM 623 O O . ARG A 1 81 ? 11.469 8.266 -5.086 1 94.31 81 ARG A O 1
ATOM 630 N N . TYR A 1 82 ? 10.016 6.996 -6.137 1 94.12 82 TYR A N 1
ATOM 631 C CA . TYR A 1 82 ? 9.523 8.094 -6.965 1 94.12 82 TYR A CA 1
ATOM 632 C C . TYR A 1 82 ? 8.828 9.148 -6.113 1 94.12 82 TYR A C 1
ATOM 634 O O . TYR A 1 82 ? 9.117 10.336 -6.234 1 94.12 82 TYR A O 1
ATOM 642 N N . VAL A 1 83 ? 7.984 8.703 -5.238 1 96.75 83 VAL A N 1
ATOM 643 C CA . VAL A 1 83 ? 7.281 9.633 -4.359 1 96.75 83 VAL A CA 1
ATOM 644 C C . VAL A 1 83 ? 8.281 10.32 -3.432 1 96.75 83 VAL A C 1
ATOM 646 O O . VAL A 1 83 ? 8.18 11.523 -3.178 1 96.75 83 VAL A O 1
ATOM 649 N N . ALA A 1 84 ? 9.266 9.523 -2.975 1 97.31 84 ALA A N 1
ATOM 650 C CA . ALA A 1 84 ? 10.297 10.086 -2.113 1 97.31 84 ALA A CA 1
ATOM 651 C C . ALA A 1 84 ? 11.062 11.195 -2.834 1 97.31 84 ALA A C 1
ATOM 653 O O . ALA A 1 84 ? 11.43 12.203 -2.223 1 97.31 84 ALA A O 1
ATOM 654 N N . THR A 1 85 ? 11.328 10.992 -4.078 1 96.88 85 THR A N 1
ATOM 655 C CA . THR A 1 85 ? 12.031 12 -4.871 1 96.88 85 THR A CA 1
ATOM 656 C C . THR A 1 85 ? 11.234 13.297 -4.938 1 96.88 85 THR A C 1
ATOM 658 O O . THR A 1 85 ? 11.797 14.383 -4.844 1 96.88 85 THR A O 1
ATOM 661 N N . VAL A 1 86 ? 9.906 13.195 -5.109 1 97.56 86 VAL A N 1
ATOM 662 C CA . VAL A 1 86 ? 9.031 14.359 -5.129 1 97.56 86 VAL A CA 1
ATOM 663 C C . VAL A 1 86 ? 9.148 15.117 -3.812 1 97.56 86 VAL A C 1
ATOM 665 O O . VAL A 1 86 ? 9.305 16.344 -3.809 1 97.56 86 VAL A O 1
ATOM 668 N N . ILE A 1 87 ? 9.148 14.438 -2.729 1 98.19 87 ILE A N 1
ATOM 669 C CA . ILE A 1 87 ? 9.211 15.039 -1.401 1 98.19 87 ILE A CA 1
ATOM 670 C C . ILE A 1 87 ? 10.594 15.656 -1.179 1 98.19 87 ILE A C 1
ATOM 672 O O . ILE A 1 87 ? 10.711 16.766 -0.654 1 98.19 87 ILE A O 1
ATOM 676 N N . GLN A 1 88 ? 11.602 14.898 -1.586 1 98.44 88 GLN A N 1
ATOM 677 C CA . GLN A 1 88 ? 12.969 15.375 -1.439 1 98.44 88 GLN A CA 1
ATOM 678 C C . GLN A 1 88 ? 13.172 16.703 -2.172 1 98.44 88 GLN A C 1
ATOM 680 O O . GLN A 1 88 ? 13.742 17.641 -1.618 1 98.44 88 GLN A O 1
ATOM 685 N N . LYS A 1 89 ? 12.727 16.766 -3.371 1 97.94 89 LYS A N 1
ATOM 686 C CA . LYS A 1 89 ? 12.844 17.984 -4.172 1 97.94 89 LYS A CA 1
ATOM 687 C C . LYS A 1 89 ? 12.07 19.141 -3.535 1 97.94 89 LYS A C 1
ATOM 689 O O . LYS A 1 89 ? 12.531 20.281 -3.539 1 97.94 89 LYS A O 1
ATOM 694 N N . ALA A 1 90 ? 10.906 18.844 -3.027 1 98.25 90 ALA A N 1
ATOM 695 C CA . ALA A 1 90 ? 10.117 19.875 -2.348 1 98.25 90 ALA A CA 1
ATOM 696 C C . ALA A 1 90 ? 10.875 20.438 -1.144 1 98.25 90 ALA A C 1
ATOM 698 O O . ALA A 1 90 ? 10.938 21.656 -0.952 1 98.25 90 ALA A O 1
ATOM 699 N N . LEU A 1 91 ? 11.5 19.562 -0.424 1 98.5 91 LEU A N 1
ATOM 700 C CA . LEU A 1 91 ? 12.164 19.922 0.824 1 98.5 91 LEU A CA 1
ATOM 701 C C . LEU A 1 91 ? 13.438 20.719 0.55 1 98.5 91 LEU A C 1
ATOM 703 O O . LEU A 1 91 ? 13.992 21.344 1.454 1 98.5 91 LEU A O 1
ATOM 707 N N . ALA A 1 92 ? 13.945 20.625 -0.632 1 98.25 92 ALA A N 1
ATOM 708 C CA . ALA A 1 92 ? 15.125 21.391 -1.015 1 98.25 92 ALA A CA 1
ATOM 709 C C . ALA A 1 92 ? 14.797 22.859 -1.171 1 98.25 92 ALA A C 1
ATOM 711 O O . ALA A 1 92 ? 15.695 23.703 -1.236 1 98.25 92 ALA A O 1
ATOM 712 N N . HIS A 1 93 ? 13.523 23.188 -1.23 1 98.06 93 HIS A N 1
ATOM 713 C CA . HIS A 1 93 ? 13.086 24.578 -1.376 1 98.06 93 HIS A CA 1
ATOM 714 C C . HIS A 1 93 ? 12.781 25.203 -0.02 1 98.06 93 HIS A C 1
ATOM 716 O O . HIS A 1 93 ? 12.508 24.5 0.949 1 98.06 93 HIS A O 1
ATOM 722 N N . ASP A 1 94 ? 12.852 26.5 -0.056 1 96.94 94 ASP A N 1
ATOM 723 C CA . ASP A 1 94 ? 12.445 27.25 1.123 1 96.94 94 ASP A CA 1
ATOM 724 C C . ASP A 1 94 ? 11.031 27.812 0.959 1 96.94 94 ASP A C 1
ATOM 726 O O . ASP A 1 94 ? 10.648 28.234 -0.133 1 96.94 94 ASP A O 1
ATOM 730 N N . ALA A 1 95 ? 10.289 27.703 2.053 1 95.44 95 ALA A N 1
ATOM 731 C CA . ALA A 1 95 ? 9.008 28.422 2.057 1 95.44 95 ALA A CA 1
ATOM 732 C C . ALA A 1 95 ? 9.219 29.922 2 1 95.44 95 ALA A C 1
ATOM 734 O O . ALA A 1 95 ? 10.203 30.438 2.535 1 95.44 95 ALA A O 1
ATOM 735 N N . ARG A 1 96 ? 8.211 30.484 1.271 1 95.56 96 ARG A N 1
ATOM 736 C CA . ARG A 1 96 ? 8.25 31.938 1.173 1 95.56 96 ARG A CA 1
ATOM 737 C C . ARG A 1 96 ? 7.184 32.562 2.062 1 95.56 96 ARG A C 1
ATOM 739 O O . ARG A 1 96 ? 6.031 32.719 1.65 1 95.56 96 ARG A O 1
ATOM 746 N N . GLY A 1 97 ? 7.48 32.906 3.352 1 92 97 GLY A N 1
ATOM 747 C CA . GLY A 1 97 ? 6.535 33.562 4.254 1 92 97 GLY A CA 1
ATOM 748 C C . GLY A 1 97 ? 5.613 32.562 4.945 1 92 97 GLY A C 1
ATOM 749 O O . GLY A 1 97 ? 5.898 31.359 4.992 1 92 97 GLY A O 1
ATOM 750 N N . PRO A 1 98 ? 4.559 33.156 5.551 1 93.94 98 PRO A N 1
ATOM 751 C CA . PRO A 1 98 ? 3.6 32.312 6.25 1 93.94 98 PRO A CA 1
ATOM 752 C C . PRO A 1 98 ? 2.691 31.531 5.289 1 93.94 98 PRO A C 1
ATOM 754 O O . PRO A 1 98 ? 2.32 32.062 4.234 1 93.94 98 PRO A O 1
ATOM 757 N N . GLY A 1 99 ? 2.418 30.328 5.688 1 96.44 99 GLY A N 1
ATOM 758 C CA . GLY A 1 99 ? 1.516 29.547 4.867 1 96.44 99 GLY A CA 1
ATOM 759 C C . GLY A 1 99 ? 2.232 28.719 3.807 1 96.44 99 GLY A C 1
ATOM 760 O O . GLY A 1 99 ? 3.42 28.422 3.945 1 96.44 99 GLY A O 1
ATOM 761 N N . PHE A 1 100 ? 1.443 28.266 2.844 1 97.81 100 PHE A N 1
ATOM 762 C CA . PHE A 1 100 ? 1.981 27.375 1.823 1 97.81 100 PHE A CA 1
ATOM 763 C C . PHE A 1 100 ? 2.596 28.172 0.679 1 97.81 100 PHE A C 1
ATOM 765 O O . PHE A 1 100 ? 2.023 29.156 0.231 1 97.81 100 PHE A O 1
ATOM 772 N N . THR A 1 101 ? 3.721 27.781 0.265 1 98.38 101 THR A N 1
ATOM 773 C CA . THR A 1 101 ? 4.367 28.234 -0.963 1 98.38 101 THR A CA 1
ATOM 774 C C . THR A 1 101 ? 4.203 27.188 -2.07 1 98.38 101 THR A C 1
ATOM 776 O O . THR A 1 101 ? 4.633 26.047 -1.922 1 98.38 101 THR A O 1
ATOM 779 N N . ALA A 1 102 ? 3.59 27.594 -3.139 1 97.88 102 ALA A N 1
ATOM 780 C CA . ALA A 1 102 ? 3.365 26.688 -4.258 1 97.88 102 ALA A CA 1
ATOM 781 C C . ALA A 1 102 ? 4.66 26.422 -5.02 1 97.88 102 ALA A C 1
ATOM 783 O O . ALA A 1 102 ? 5.438 27.344 -5.273 1 97.88 102 ALA A O 1
ATOM 784 N N . LEU A 1 103 ? 4.848 25.125 -5.234 1 97.19 103 LEU A N 1
ATOM 785 C CA . LEU A 1 103 ? 5.926 24.688 -6.117 1 97.19 103 LEU A CA 1
ATOM 786 C C . LEU A 1 103 ? 5.375 24.219 -7.461 1 97.19 103 LEU A C 1
ATOM 788 O O . LEU A 1 103 ? 4.461 24.844 -8.008 1 97.19 103 LEU A O 1
ATOM 792 N N . ARG A 1 104 ? 5.934 23.25 -8.023 1 94.31 104 ARG A N 1
ATOM 793 C CA . ARG A 1 104 ? 5.473 22.75 -9.312 1 94.31 104 ARG A CA 1
ATOM 794 C C . ARG A 1 104 ? 4.598 21.516 -9.133 1 94.31 104 ARG A C 1
ATOM 796 O O . ARG A 1 104 ? 4.746 20.781 -8.156 1 94.31 104 ARG A O 1
ATOM 803 N N . ASN A 1 105 ? 3.656 21.297 -10.078 1 95.69 105 ASN A N 1
ATOM 804 C CA . ASN A 1 105 ? 2.943 20.031 -10.273 1 95.69 105 ASN A CA 1
ATOM 805 C C . ASN A 1 105 ? 2.117 19.656 -9.047 1 95.69 105 ASN A C 1
ATOM 807 O O . ASN A 1 105 ? 2.07 18.484 -8.664 1 95.69 105 ASN A O 1
ATOM 811 N N . GLY A 1 106 ? 1.567 20.766 -8.406 1 97.31 106 GLY A N 1
ATOM 812 C CA . GLY A 1 106 ? 0.623 20.516 -7.324 1 97.31 106 GLY A CA 1
ATOM 813 C C . GLY A 1 106 ? 1.295 20.297 -5.984 1 97.31 106 GLY A C 1
ATOM 814 O O . GLY A 1 106 ? 0.653 19.859 -5.027 1 97.31 106 GLY A O 1
ATOM 815 N N . VAL A 1 107 ? 2.6 20.594 -5.926 1 98.31 107 VAL A N 1
ATOM 816 C CA . VAL A 1 107 ? 3.342 20.438 -4.676 1 98.31 107 VAL A CA 1
ATOM 817 C C . VAL A 1 107 ? 3.521 21.797 -4.016 1 98.31 107 VAL A C 1
ATOM 819 O O . VAL A 1 107 ? 3.762 22.797 -4.695 1 98.31 107 VAL A O 1
ATOM 822 N N . SER A 1 108 ? 3.352 21.844 -2.754 1 98.56 108 SER A N 1
ATOM 823 C CA . SER A 1 108 ? 3.596 23.047 -1.962 1 98.56 108 SER A CA 1
ATOM 824 C C . SER A 1 108 ? 4.367 22.719 -0.688 1 98.56 108 SER A C 1
ATOM 826 O O . SER A 1 108 ? 4.402 21.562 -0.255 1 98.56 108 SER A O 1
ATOM 828 N N . ILE A 1 109 ? 4.957 23.719 -0.14 1 98.69 109 ILE A N 1
ATOM 829 C CA . ILE A 1 109 ? 5.699 23.547 1.103 1 98.69 109 ILE A CA 1
ATOM 830 C C . ILE A 1 109 ? 5.359 24.672 2.068 1 98.69 109 ILE A C 1
ATOM 832 O O . ILE A 1 109 ? 5.008 25.781 1.641 1 98.69 109 ILE A O 1
ATOM 836 N N . ALA A 1 110 ? 5.426 24.422 3.279 1 98.75 110 ALA A N 1
ATOM 837 C CA . ALA A 1 110 ? 5.219 25.438 4.316 1 98.75 110 ALA A CA 1
ATOM 838 C C . ALA A 1 110 ? 6.137 25.188 5.508 1 98.75 110 ALA A C 1
ATOM 840 O O . ALA A 1 110 ? 6.41 24.047 5.867 1 98.75 110 ALA A O 1
ATOM 841 N N . ASP A 1 111 ? 6.586 26.281 6.082 1 98.31 111 ASP A N 1
ATOM 842 C CA . ASP A 1 111 ? 7.191 26.188 7.406 1 98.31 111 ASP A CA 1
ATOM 843 C C . ASP A 1 111 ? 6.125 26.062 8.492 1 98.31 111 ASP A C 1
ATOM 845 O O . ASP A 1 111 ? 5.043 26.625 8.375 1 98.31 111 ASP A O 1
ATOM 849 N N . GLY A 1 112 ? 6.449 25.281 9.461 1 97.88 112 GLY A N 1
ATOM 850 C CA . GLY A 1 112 ? 5.484 25.031 10.516 1 97.88 112 GLY A CA 1
ATOM 851 C C . GLY A 1 112 ? 4.965 23.609 10.508 1 97.88 112 GLY A C 1
ATOM 852 O O . GLY A 1 112 ? 5.324 22.812 9.641 1 97.88 112 GLY A O 1
ATOM 853 N N . GLY A 1 113 ? 4.137 23.25 11.477 1 97.19 113 GLY A N 1
ATOM 854 C CA . GLY A 1 113 ? 3.611 21.906 11.648 1 97.19 113 GLY A CA 1
ATOM 855 C C . GLY A 1 113 ? 2.115 21.828 11.406 1 97.19 113 GLY A C 1
ATOM 856 O O . GLY A 1 113 ? 1.619 22.281 10.375 1 97.19 113 GLY A O 1
ATOM 857 N N . LEU A 1 114 ? 1.476 21.188 12.352 1 97.81 114 LEU A N 1
ATOM 858 C CA . LEU A 1 114 ? 0.045 20.938 12.242 1 97.81 114 LEU A CA 1
ATOM 859 C C . LEU A 1 114 ? -0.743 22.234 12.188 1 97.81 114 LEU A C 1
ATOM 861 O O . LEU A 1 114 ? -1.778 22.312 11.516 1 97.81 114 LEU A O 1
ATOM 865 N N . GLU A 1 115 ? -0.241 23.25 12.852 1 97.06 115 GLU A N 1
ATOM 866 C CA . GLU A 1 115 ? -0.975 24.5 12.922 1 97.06 115 GLU A CA 1
ATOM 867 C C . GLU A 1 115 ? -1.164 25.109 11.539 1 97.06 115 GLU A C 1
ATOM 869 O O . GLU A 1 115 ? -2.17 25.781 11.281 1 97.06 115 GLU A O 1
ATOM 874 N N . VAL A 1 116 ? -0.249 24.953 10.641 1 97.5 116 VAL A N 1
ATOM 875 C CA . VAL A 1 116 ? -0.34 25.5 9.289 1 97.5 116 VAL A CA 1
ATOM 876 C C . VAL A 1 116 ? -1.436 24.781 8.516 1 97.5 116 VAL A C 1
ATOM 878 O O . VAL A 1 116 ? -2.217 25.406 7.793 1 97.5 116 VAL A O 1
ATOM 881 N N . VAL A 1 117 ? -1.485 23.469 8.68 1 98.44 117 VAL A N 1
ATOM 882 C CA . VAL A 1 117 ? -2.49 22.641 8 1 98.44 117 VAL A CA 1
ATOM 883 C C . VAL A 1 117 ? -3.879 22.984 8.547 1 98.44 117 VAL A C 1
ATOM 885 O O . VAL A 1 117 ? -4.824 23.172 7.773 1 98.44 117 VAL A O 1
ATOM 888 N N . LEU A 1 118 ? -3.982 23.062 9.867 1 97.88 118 LEU A N 1
ATOM 889 C CA . LEU A 1 118 ? -5.262 23.328 10.523 1 97.88 118 LEU A CA 1
ATOM 890 C C . LEU A 1 118 ? -5.816 24.688 10.117 1 97.88 118 LEU A C 1
ATOM 892 O O . LEU A 1 118 ? -7.027 24.844 9.945 1 97.88 118 LEU A O 1
ATOM 896 N N . ALA A 1 119 ? -4.945 25.656 10.016 1 96.31 119 ALA A N 1
ATOM 897 C CA . ALA A 1 119 ? -5.367 26.969 9.578 1 96.31 119 ALA A CA 1
ATOM 898 C C . ALA A 1 119 ? -5.953 26.922 8.164 1 96.31 119 ALA A C 1
ATOM 900 O O . ALA A 1 119 ? -6.875 27.688 7.844 1 96.31 119 ALA A O 1
ATOM 901 N N . ASP A 1 120 ? -5.445 26 7.383 1 95.38 120 ASP A N 1
ATOM 902 C CA . ASP A 1 120 ? -5.848 25.875 5.984 1 95.38 120 ASP A CA 1
ATOM 903 C C . ASP A 1 120 ? -7.137 25.062 5.855 1 95.38 120 ASP A C 1
ATOM 905 O O . ASP A 1 120 ? -7.906 25.266 4.914 1 95.38 120 ASP A O 1
ATOM 909 N N . LEU A 1 121 ? -7.418 24.062 6.707 1 95.25 121 LEU A N 1
ATOM 910 C CA . LEU A 1 121 ? -8.562 23.156 6.645 1 95.25 121 LEU A CA 1
ATOM 911 C C . LEU A 1 121 ? -9.859 23.891 6.965 1 95.25 121 LEU A C 1
ATOM 913 O O . LEU A 1 121 ? -10.938 23.484 6.535 1 95.25 121 LEU A O 1
ATOM 917 N N . GLY A 1 122 ? -9.812 24.984 7.77 1 88.75 122 GLY A N 1
ATOM 918 C CA . GLY A 1 122 ? -11.016 25.688 8.203 1 88.75 122 GLY A CA 1
ATOM 919 C C . GLY A 1 122 ? -11.93 24.812 9.055 1 88.75 122 GLY A C 1
ATOM 920 O O . GLY A 1 122 ? -11.477 24.172 10.008 1 88.75 122 GLY A O 1
ATOM 921 N N . GLY A 1 123 ? -13.328 24.766 8.734 1 91.31 123 GLY A N 1
ATOM 922 C CA . GLY A 1 123 ? -14.297 24.141 9.609 1 91.31 123 GLY A CA 1
ATOM 923 C C . GLY A 1 123 ? -14.812 22.812 9.086 1 91.31 123 GLY A C 1
ATOM 924 O O . GLY A 1 123 ? -15.914 22.391 9.438 1 91.31 123 GLY A O 1
ATOM 925 N N . VAL A 1 124 ? -14.039 22.172 8.258 1 95.69 124 VAL A N 1
ATOM 926 C CA . VAL A 1 124 ? -14.516 20.906 7.691 1 95.69 124 VAL A CA 1
ATOM 927 C C . VAL A 1 124 ? -14.539 19.828 8.773 1 95.69 124 VAL A C 1
ATOM 929 O O . VAL A 1 124 ? -13.781 19.891 9.742 1 95.69 124 VAL A O 1
ATOM 932 N N . PRO A 1 125 ? -15.414 18.891 8.633 1 97.5 125 PRO A N 1
ATOM 933 C CA . PRO A 1 125 ? -15.398 17.766 9.578 1 97.5 125 PRO A CA 1
ATOM 934 C C . PRO A 1 125 ? -14.047 17.062 9.625 1 97.5 125 PRO A C 1
ATOM 936 O O . PRO A 1 125 ? -13.398 16.891 8.586 1 97.5 125 PRO A O 1
ATOM 939 N N . ARG A 1 126 ? -13.633 16.734 10.836 1 97.94 126 ARG A N 1
ATOM 940 C CA . ARG A 1 126 ? -12.32 16.125 11.055 1 97.94 126 ARG A CA 1
ATOM 941 C C . ARG A 1 126 ? -12.453 14.734 11.672 1 97.94 126 ARG A C 1
ATOM 943 O O . ARG A 1 126 ? -13.219 14.547 12.617 1 97.94 126 ARG A O 1
ATOM 950 N N . TYR A 1 127 ? -11.711 13.844 11.125 1 98.44 127 TYR A N 1
ATOM 951 C CA . TYR A 1 127 ? -11.648 12.469 11.617 1 98.44 127 TYR A CA 1
ATOM 952 C C . TYR A 1 127 ? -10.211 12.039 11.852 1 98.44 127 TYR A C 1
ATOM 954 O O . TYR A 1 127 ? -9.289 12.578 11.234 1 98.44 127 TYR A O 1
ATOM 962 N N . VAL A 1 128 ? -10.016 11.148 12.75 1 98.5 128 VAL A N 1
ATOM 963 C CA . VAL A 1 128 ? -8.703 10.547 12.969 1 98.5 128 VAL A CA 1
ATOM 964 C C . VAL A 1 128 ? -8.812 9.023 12.938 1 98.5 128 VAL A C 1
ATOM 966 O O . VAL A 1 128 ? -9.734 8.453 13.523 1 98.5 128 VAL A O 1
ATOM 969 N N . LEU A 1 129 ? -7.938 8.367 12.156 1 98.19 129 LEU A N 1
ATOM 970 C CA . LEU A 1 129 ? -7.953 6.91 12.109 1 98.19 129 LEU A CA 1
ATOM 971 C C . LEU A 1 129 ? -7.336 6.316 13.375 1 98.19 129 LEU A C 1
ATOM 973 O O . LEU A 1 129 ? -6.168 6.57 13.68 1 98.19 129 LEU A O 1
ATOM 977 N N . GLU A 1 130 ? -8.141 5.582 14.016 1 95.94 130 GLU A N 1
ATOM 978 C CA . GLU A 1 130 ? -7.734 4.934 15.258 1 95.94 130 GLU A CA 1
ATOM 979 C C . GLU A 1 130 ? -8.406 3.576 15.422 1 95.94 130 GLU A C 1
ATOM 981 O O . GLU A 1 130 ? -9.578 3.412 15.07 1 95.94 130 GLU A O 1
ATOM 986 N N . GLN A 1 131 ? -7.668 2.652 16 1 93.25 131 GLN A N 1
ATOM 987 C CA . GLN A 1 131 ? -8.141 1.282 16.172 1 93.25 131 GLN A CA 1
ATOM 988 C C . GLN A 1 131 ? -9.422 1.241 17 1 93.25 131 GLN A C 1
ATOM 990 O O . GLN A 1 131 ? -10.32 0.449 16.719 1 93.25 131 GLN A O 1
ATOM 995 N N . HIS A 1 132 ? -9.57 2.096 17.984 1 93.19 132 HIS A N 1
ATOM 996 C CA . HIS A 1 132 ? -10.68 2.006 18.922 1 93.19 132 HIS A CA 1
ATOM 997 C C . HIS A 1 132 ? -11.734 3.07 18.641 1 93.19 132 HIS A C 1
ATOM 999 O O . HIS A 1 132 ? -12.547 3.393 19.516 1 93.19 132 HIS A O 1
ATOM 1005 N N . GLY A 1 133 ? -11.789 3.627 17.5 1 97.19 133 GLY A N 1
ATOM 1006 C CA . GLY A 1 133 ? -12.82 4.574 17.094 1 97.19 133 GLY A CA 1
ATOM 1007 C C . GLY A 1 133 ? -14.102 3.9 16.641 1 97.19 133 GLY A C 1
ATOM 1008 O O . GLY A 1 133 ? -14.227 2.676 16.703 1 97.19 133 GLY A O 1
ATOM 1009 N N . ALA A 1 134 ? -15.117 4.719 16.281 1 98.19 134 ALA A N 1
ATOM 1010 C CA . ALA A 1 134 ? -16.344 4.207 15.688 1 98.19 134 ALA A CA 1
ATOM 1011 C C . ALA A 1 134 ? -16.062 3.502 14.367 1 98.19 134 ALA A C 1
ATOM 1013 O O . ALA A 1 134 ? -15.25 3.969 13.57 1 98.19 134 ALA A O 1
ATOM 1014 N N . ASP A 1 135 ? -16.703 2.402 14.156 1 98.25 135 ASP A N 1
ATOM 1015 C CA . ASP A 1 135 ? -16.5 1.662 12.914 1 98.25 135 ASP A CA 1
ATOM 1016 C C . ASP A 1 135 ? -16.891 2.498 11.695 1 98.25 135 ASP A C 1
ATOM 1018 O O . ASP A 1 135 ? -17.984 3.064 11.656 1 98.25 135 ASP A O 1
ATOM 1022 N N . VAL A 1 136 ? -16.062 2.533 10.719 1 98.19 136 VAL A N 1
ATOM 1023 C CA . VAL A 1 136 ? -16.219 3.369 9.531 1 98.19 136 VAL A CA 1
ATOM 1024 C C . VAL A 1 136 ? -17.516 3.006 8.812 1 98.19 136 VAL A C 1
ATOM 1026 O O . VAL A 1 136 ? -18.125 3.855 8.156 1 98.19 136 VAL A O 1
ATOM 1029 N N . ARG A 1 137 ? -18 1.812 8.891 1 96.94 137 ARG A N 1
ATOM 1030 C CA . ARG A 1 137 ? -19.172 1.364 8.141 1 96.94 137 ARG A CA 1
ATOM 1031 C C . ARG A 1 137 ? -20.453 1.898 8.766 1 96.94 137 ARG A C 1
ATOM 1033 O O . ARG A 1 137 ? -21.453 2.084 8.07 1 96.94 137 ARG A O 1
ATOM 1040 N N . THR A 1 138 ? -20.375 2.139 10.023 1 96.31 138 THR A N 1
ATOM 1041 C CA . THR A 1 138 ? -21.594 2.555 10.695 1 96.31 138 THR A CA 1
ATOM 1042 C C . THR A 1 138 ? -21.5 4.012 11.148 1 96.31 138 THR A C 1
ATOM 1044 O O . THR A 1 138 ? -22.516 4.641 11.453 1 96.31 138 THR A O 1
ATOM 1047 N N . ALA A 1 139 ? -20.281 4.531 11.219 1 97.06 139 ALA A N 1
ATOM 1048 C CA . ALA A 1 139 ? -20.062 5.902 11.672 1 97.06 139 ALA A CA 1
ATOM 1049 C C . ALA A 1 139 ? -20.625 6.906 10.664 1 97.06 139 ALA A C 1
ATOM 1051 O O . ALA A 1 139 ? -20.609 6.664 9.453 1 97.06 139 ALA A O 1
ATOM 1052 N N . GLY A 1 140 ? -21.188 8.016 11.203 1 95.56 140 GLY A N 1
ATOM 1053 C CA . GLY A 1 140 ? -21.516 9.133 10.336 1 95.56 140 GLY A CA 1
ATOM 1054 C C . GLY A 1 140 ? -20.297 9.883 9.836 1 95.56 140 GLY A C 1
ATOM 1055 O O . GLY A 1 140 ? -19.562 10.484 10.625 1 95.56 140 GLY A O 1
ATOM 1056 N N . ILE A 1 141 ? -19.969 9.781 8.594 1 95.81 141 ILE A N 1
ATOM 1057 C CA . ILE A 1 141 ? -18.812 10.43 8 1 95.81 141 ILE A CA 1
ATOM 1058 C C . ILE A 1 141 ? -19.25 11.328 6.844 1 95.81 141 ILE A C 1
ATOM 1060 O O . ILE A 1 141 ? -20.062 10.914 6.008 1 95.81 141 ILE A O 1
ATOM 1064 N N . ALA A 1 142 ? -18.734 12.508 6.891 1 92.81 142 ALA A N 1
ATOM 1065 C CA . ALA A 1 142 ? -19.031 13.43 5.797 1 92.81 142 ALA A CA 1
ATOM 1066 C C . ALA A 1 142 ? -18.562 12.867 4.461 1 92.81 142 ALA A C 1
ATOM 1068 O O . ALA A 1 142 ? -17.562 12.133 4.402 1 92.81 142 ALA A O 1
ATOM 1069 N N . THR A 1 143 ? -19.266 13.203 3.334 1 85.38 143 THR A N 1
ATOM 1070 C CA . THR A 1 143 ? -18.906 12.633 2.041 1 85.38 143 THR A CA 1
ATOM 1071 C C . THR A 1 143 ? -18.359 13.711 1.108 1 85.38 143 THR A C 1
ATOM 1073 O O . THR A 1 143 ? -17.812 13.398 0.055 1 85.38 143 THR A O 1
ATOM 1076 N N . ASP A 1 144 ? -18.516 14.961 1.444 1 87.69 144 ASP A N 1
ATOM 1077 C CA . ASP A 1 144 ? -18.094 16.031 0.557 1 87.69 144 ASP A CA 1
ATOM 1078 C C . ASP A 1 144 ? -16.688 16.516 0.912 1 87.69 144 ASP A C 1
ATOM 1080 O O . ASP A 1 144 ? -15.711 16.141 0.251 1 87.69 144 ASP A O 1
ATOM 1084 N N . ASP A 1 145 ? -16.562 17.422 1.817 1 95.56 145 ASP A N 1
ATOM 1085 C CA . ASP A 1 145 ? -15.289 17.922 2.322 1 95.56 145 ASP A CA 1
ATOM 1086 C C . ASP A 1 145 ? -15 17.391 3.723 1 95.56 145 ASP A C 1
ATOM 1088 O O . ASP A 1 145 ? -15.852 17.453 4.605 1 95.56 145 ASP A O 1
ATOM 1092 N N . LEU A 1 146 ? -13.852 16.797 3.844 1 98 146 LEU A N 1
ATOM 1093 C CA . LEU A 1 146 ? -13.445 16.266 5.145 1 98 146 LEU A CA 1
ATOM 1094 C C . LEU A 1 146 ? -11.93 16.188 5.254 1 98 146 LEU A C 1
ATOM 1096 O O . LEU A 1 146 ? -11.227 16.234 4.242 1 98 146 LEU A O 1
ATOM 1100 N N . ALA A 1 147 ? -11.461 16.156 6.461 1 98.62 147 ALA A N 1
ATOM 1101 C CA . ALA A 1 147 ? -10.047 15.922 6.754 1 98.62 147 ALA A CA 1
ATOM 1102 C C . ALA A 1 147 ? -9.875 14.672 7.613 1 98.62 147 ALA A C 1
ATOM 1104 O O . ALA A 1 147 ? -10.648 14.438 8.547 1 98.62 147 ALA A O 1
ATOM 1105 N N . ILE A 1 148 ? -8.977 13.875 7.238 1 98.81 148 ILE A N 1
ATOM 1106 C CA . ILE A 1 148 ? -8.68 12.664 7.996 1 98.81 148 ILE A CA 1
ATOM 1107 C C . ILE A 1 148 ? -7.219 12.672 8.438 1 98.81 148 ILE A C 1
ATOM 1109 O O . ILE A 1 148 ? -6.312 12.773 7.609 1 98.81 148 ILE A O 1
ATOM 1113 N N . PHE A 1 149 ? -7.035 12.57 9.703 1 98.81 149 PHE A N 1
ATOM 1114 C CA . PHE A 1 149 ? -5.703 12.562 10.297 1 98.81 149 PHE A CA 1
ATOM 1115 C C . PHE A 1 149 ? -5.203 11.141 10.484 1 98.81 149 PHE A C 1
ATOM 1117 O O . PHE A 1 149 ? -5.949 10.266 10.93 1 98.81 149 PHE A O 1
ATOM 1124 N N . VAL A 1 150 ? -3.975 10.914 10.102 1 98.5 150 VAL A N 1
ATOM 1125 C CA . VAL A 1 150 ? -3.336 9.602 10.156 1 98.5 150 VAL A CA 1
ATOM 1126 C C . VAL A 1 150 ? -1.977 9.727 10.844 1 98.5 150 VAL A C 1
ATOM 1128 O O . VAL A 1 150 ? -1.177 10.602 10.508 1 98.5 150 VAL A O 1
ATOM 1131 N N . GLY A 1 151 ? -1.752 8.891 11.82 1 96.62 151 GLY A N 1
ATOM 1132 C CA . GLY A 1 151 ? -0.44 8.82 12.445 1 96.62 151 GLY A CA 1
ATOM 1133 C C . GLY A 1 151 ? 0.523 7.91 11.703 1 96.62 151 GLY A C 1
ATOM 1134 O O . GLY A 1 151 ? 0.1 7.031 10.953 1 96.62 151 GLY A O 1
ATOM 1135 N N . ASP A 1 152 ? 1.756 8.102 11.953 1 94 152 ASP A N 1
ATOM 1136 C CA . ASP A 1 152 ? 2.775 7.207 11.422 1 94 152 ASP A CA 1
ATOM 1137 C C . ASP A 1 152 ? 2.934 5.969 12.305 1 94 152 ASP A C 1
ATOM 1139 O O . ASP A 1 152 ? 1.96 5.492 12.898 1 94 152 ASP A O 1
ATOM 1143 N N . HIS A 1 153 ? 4.133 5.316 12.359 1 88.25 153 HIS A N 1
ATOM 1144 C CA . HIS A 1 153 ? 4.363 4.062 13.07 1 88.25 153 HIS A CA 1
ATOM 1145 C C . HIS A 1 153 ? 4.293 4.258 14.578 1 88.25 153 HIS A C 1
ATOM 1147 O O . HIS A 1 153 ? 4.129 3.291 15.328 1 88.25 153 HIS A O 1
ATOM 1153 N N . LEU A 1 154 ? 4.375 5.527 15.016 1 93 154 LEU A N 1
ATOM 1154 C CA . LEU A 1 154 ? 4.336 5.832 16.438 1 93 154 LEU A CA 1
ATOM 1155 C C . LEU A 1 154 ? 2.957 6.34 16.859 1 93 154 LEU A C 1
ATOM 1157 O O . LEU A 1 154 ? 2.701 6.562 18.031 1 93 154 LEU A O 1
ATOM 1161 N N . GLY A 1 155 ? 2.055 6.496 15.914 1 93.25 155 GLY A N 1
ATOM 1162 C CA . GLY A 1 155 ? 0.76 7.098 16.203 1 93.25 155 GLY A CA 1
ATOM 1163 C C . GLY A 1 155 ? 0.844 8.578 16.531 1 93.25 155 GLY A C 1
ATOM 1164 O O . GLY A 1 155 ? 1.837 9.234 16.203 1 93.25 155 GLY A O 1
ATOM 1165 N N . LEU A 1 156 ? -0.23 9.148 16.984 1 95 156 LEU A N 1
ATOM 1166 C CA . LEU A 1 156 ? -0.282 10.547 17.391 1 95 156 LEU A CA 1
ATOM 1167 C C . LEU A 1 156 ? 0.093 10.695 18.859 1 95 156 LEU A C 1
ATOM 1169 O O . LEU A 1 156 ? -0.329 9.898 19.703 1 95 156 LEU A O 1
ATOM 1173 N N . ASP A 1 157 ? 0.878 11.672 19.109 1 95 157 ASP A N 1
ATOM 1174 C CA . ASP A 1 157 ? 1.148 11.953 20.516 1 95 157 ASP A CA 1
ATOM 1175 C C . ASP A 1 157 ? 0.076 12.859 21.109 1 95 157 ASP A C 1
ATOM 1177 O O . ASP A 1 157 ? -0.855 13.266 20.422 1 95 157 ASP A O 1
ATOM 1181 N N . ASP A 1 158 ? 0.248 13.141 22.344 1 95.31 158 ASP A N 1
ATOM 1182 C CA . ASP A 1 158 ? -0.763 13.906 23.078 1 95.31 158 ASP A CA 1
ATOM 1183 C C . ASP A 1 158 ? -0.933 15.305 22.484 1 95.31 158 ASP A C 1
ATOM 1185 O O . ASP A 1 158 ? -2.053 15.812 22.391 1 95.31 158 ASP A O 1
ATOM 1189 N N . ALA A 1 159 ? 0.116 15.93 22.125 1 95.38 159 ALA A N 1
ATOM 1190 C CA . ALA A 1 159 ? 0.072 17.281 21.578 1 95.38 159 ALA A CA 1
ATOM 1191 C C . ALA A 1 159 ? -0.686 17.312 20.25 1 95.38 159 ALA A C 1
ATOM 1193 O O . ALA A 1 159 ? -1.531 18.188 20.031 1 95.38 159 ALA A O 1
ATOM 1194 N N . ALA A 1 160 ? -0.35 16.375 19.375 1 96.06 160 ALA A N 1
ATOM 1195 C CA . ALA A 1 160 ? -1.05 16.281 18.094 1 96.06 160 ALA A CA 1
ATOM 1196 C C . ALA A 1 160 ? -2.535 16 18.312 1 96.06 160 ALA A C 1
ATOM 1198 O O . ALA A 1 160 ? -3.385 16.609 17.641 1 96.06 160 ALA A O 1
ATOM 1199 N N . ARG A 1 161 ? -2.84 15.125 19.25 1 95.81 161 ARG A N 1
ATOM 1200 C CA . ARG A 1 161 ? -4.23 14.797 19.547 1 95.81 161 ARG A CA 1
ATOM 1201 C C . ARG A 1 161 ? -4.992 16.031 20.031 1 95.81 161 ARG A C 1
ATOM 1203 O O . ARG A 1 161 ? -6.113 16.281 19.594 1 95.81 161 ARG A O 1
ATOM 1210 N N . ALA A 1 162 ? -4.383 16.75 20.875 1 96.75 162 ALA A N 1
ATOM 1211 C CA . ALA A 1 162 ? -5.016 17.953 21.406 1 96.75 162 ALA A CA 1
ATOM 1212 C C . ALA A 1 162 ? -5.23 18.984 20.297 1 96.75 162 ALA A C 1
ATOM 1214 O O . ALA A 1 162 ? -6.27 19.641 20.25 1 96.75 162 ALA A O 1
ATOM 1215 N N . ALA A 1 163 ? -4.344 19.062 19.391 1 96.31 163 ALA A N 1
ATOM 1216 C CA . ALA A 1 163 ? -4.363 20.078 18.328 1 96.31 163 ALA A CA 1
ATOM 1217 C C . ALA A 1 163 ? -5.492 19.812 17.344 1 96.31 163 ALA A C 1
ATOM 1219 O O . ALA A 1 163 ? -6.062 20.75 16.781 1 96.31 163 ALA A O 1
ATOM 1220 N N . ILE A 1 164 ? -5.852 18.562 17.125 1 96.94 164 ILE A N 1
ATOM 1221 C CA . ILE A 1 164 ? -6.793 18.25 16.047 1 96.94 164 ILE A CA 1
ATOM 1222 C C . ILE A 1 164 ? -8.219 18.219 16.609 1 96.94 164 ILE A C 1
ATOM 1224 O O . ILE A 1 164 ? -9.18 18.062 15.852 1 96.94 164 ILE A O 1
ATOM 1228 N N . GLU A 1 165 ? -8.352 18.406 17.875 1 95.38 165 GLU A N 1
ATOM 1229 C CA . GLU A 1 165 ? -9.68 18.406 18.469 1 95.38 165 GLU A CA 1
ATOM 1230 C C . GLU A 1 165 ? -10.484 19.625 18.047 1 95.38 165 GLU A C 1
ATOM 1232 O O . GLU A 1 165 ? -9.93 20.734 17.922 1 95.38 165 GLU A O 1
ATOM 1237 N N . PRO A 1 166 ? -11.836 19.547 17.812 1 95.25 166 PRO A N 1
ATOM 1238 C CA . PRO A 1 166 ? -12.609 18.312 17.844 1 95.25 166 PRO A CA 1
ATOM 1239 C C . PRO A 1 166 ? -12.391 17.438 16.609 1 95.25 166 PRO A C 1
ATOM 1241 O O . PRO A 1 166 ? -12.383 17.938 15.484 1 95.25 166 PRO A O 1
ATOM 1244 N N . CYS A 1 167 ? -12.164 16.234 16.781 1 95.44 167 CYS A N 1
ATOM 1245 C CA . CYS A 1 167 ? -11.898 15.242 15.734 1 95.44 167 CYS A CA 1
ATOM 1246 C C . CYS A 1 167 ? -12.461 13.883 16.125 1 95.44 167 CYS A C 1
ATOM 1248 O O . CYS A 1 167 ? -12.195 13.383 17.219 1 95.44 167 CYS A O 1
ATOM 1250 N N . ALA A 1 168 ? -13.266 13.266 15.312 1 97.62 168 ALA A N 1
ATOM 1251 C CA . ALA A 1 168 ? -13.914 12 15.633 1 97.62 168 ALA A CA 1
ATOM 1252 C C . ALA A 1 168 ? -13.016 10.82 15.281 1 97.62 168 ALA A C 1
ATOM 1254 O O . ALA A 1 168 ? -12.531 10.719 14.156 1 97.62 168 ALA A O 1
ATOM 1255 N N . PRO A 1 169 ? -12.766 9.938 16.234 1 97.94 169 PRO A N 1
ATOM 1256 C CA . PRO A 1 169 ? -11.984 8.734 15.922 1 97.94 169 PRO A CA 1
ATOM 1257 C C . PRO A 1 169 ? -12.773 7.711 15.102 1 97.94 169 PRO A C 1
ATOM 1259 O O . PRO A 1 169 ? -13.938 7.441 15.398 1 97.94 169 PRO A O 1
ATOM 1262 N N . ILE A 1 170 ? -12.18 7.188 14.047 1 98.56 170 ILE A N 1
ATOM 1263 C CA . ILE A 1 170 ? -12.797 6.215 13.156 1 98.56 170 ILE A CA 1
ATOM 1264 C C . ILE A 1 170 ? -11.914 4.965 13.062 1 98.56 170 ILE A C 1
ATOM 1266 O O . ILE A 1 170 ? -10.695 5.066 12.891 1 98.56 170 ILE A O 1
ATOM 1270 N N . SER A 1 171 ? -12.477 3.832 13.234 1 98.5 171 SER A N 1
ATOM 1271 C CA . SER A 1 171 ? -11.82 2.547 13.008 1 98.5 171 SER A CA 1
ATOM 1272 C C . SER A 1 171 ? -12.188 1.971 11.648 1 98.5 171 SER A C 1
ATOM 1274 O O . SER A 1 171 ? -13.352 2.023 11.234 1 98.5 171 SER A O 1
ATOM 1276 N N . ILE A 1 172 ? -11.141 1.388 10.984 1 98.38 172 ILE A N 1
ATOM 1277 C CA . ILE A 1 172 ? -11.422 0.848 9.656 1 98.38 172 ILE A CA 1
ATOM 1278 C C . ILE A 1 172 ? -11.703 -0.649 9.758 1 98.38 172 ILE A C 1
ATOM 1280 O O . ILE A 1 172 ? -11.969 -1.308 8.75 1 98.38 172 ILE A O 1
ATOM 1284 N N . GLY A 1 173 ? -11.664 -1.177 10.906 1 97.75 173 GLY A N 1
ATOM 1285 C CA . GLY A 1 173 ? -11.93 -2.6 11.062 1 97.75 173 GLY A CA 1
ATOM 1286 C C . GLY A 1 173 ? -11.219 -3.215 12.25 1 97.75 173 GLY A C 1
ATOM 1287 O O . GLY A 1 173 ? -10.625 -2.502 13.062 1 97.75 173 GLY A O 1
ATOM 1288 N N . PRO A 1 174 ? -11.25 -4.547 12.375 1 97.19 174 PRO A N 1
ATOM 1289 C CA . PRO A 1 174 ? -10.852 -5.23 13.609 1 97.19 174 PRO A CA 1
ATOM 1290 C C . PRO A 1 174 ? -9.336 -5.426 13.711 1 97.19 174 PRO A C 1
ATOM 1292 O O . PRO A 1 174 ? -8.82 -5.703 14.789 1 97.19 174 PRO A O 1
ATOM 1295 N N . VAL A 1 175 ? -8.648 -5.406 12.594 1 97.31 175 VAL A N 1
ATOM 1296 C CA . VAL A 1 175 ? -7.203 -5.633 12.586 1 97.31 175 VAL A CA 1
ATOM 1297 C C . VAL A 1 175 ? -6.477 -4.316 12.32 1 97.31 175 VAL A C 1
ATOM 1299 O O . VAL A 1 175 ? -6.801 -3.6 11.367 1 97.31 175 VAL A O 1
ATOM 1302 N N . SER A 1 176 ? -5.527 -3.951 13.227 1 97.31 176 SER A N 1
ATOM 1303 C CA . SER A 1 176 ? -4.688 -2.777 13.008 1 97.31 176 SER A CA 1
ATOM 1304 C C . SER A 1 176 ? -3.682 -3.02 11.883 1 97.31 176 SER A C 1
ATOM 1306 O O . SER A 1 176 ? -2.947 -4.012 11.906 1 97.31 176 SER A O 1
ATOM 1308 N N . VAL A 1 177 ? -3.715 -2.137 10.883 1 97.81 177 VAL A N 1
ATOM 1309 C CA . VAL A 1 177 ? -2.838 -2.301 9.734 1 97.81 177 VAL A CA 1
ATOM 1310 C C . VAL A 1 177 ? -1.942 -1.074 9.586 1 97.81 177 VAL A C 1
ATOM 1312 O O . VAL A 1 177 ? -2.059 -0.116 10.352 1 97.81 177 VAL A O 1
ATOM 1315 N N . HIS A 1 178 ? -1 -1.094 8.648 1 97.56 178 HIS A N 1
ATOM 1316 C CA . HIS A 1 178 ? -0.149 0.055 8.359 1 97.56 178 HIS A CA 1
ATOM 1317 C C . HIS A 1 178 ? -0.967 1.23 7.836 1 97.56 178 HIS A C 1
ATOM 1319 O O . HIS A 1 178 ? -2.031 1.037 7.242 1 97.56 178 HIS A O 1
ATOM 1325 N N . ALA A 1 179 ? -0.411 2.375 8.016 1 98.12 179 ALA A N 1
ATOM 1326 C CA . ALA A 1 179 ? -1.122 3.613 7.707 1 98.12 179 ALA A CA 1
ATOM 1327 C C . ALA A 1 179 ? -1.564 3.641 6.246 1 98.12 179 ALA A C 1
ATOM 1329 O O . ALA A 1 179 ? -2.678 4.07 5.938 1 98.12 179 ALA A O 1
ATOM 1330 N N . ASP A 1 180 ? -0.708 3.189 5.293 1 98.31 180 ASP A N 1
ATOM 1331 C CA . ASP A 1 180 ? -1.056 3.209 3.875 1 98.31 180 ASP A CA 1
ATOM 1332 C C . ASP A 1 180 ? -2.203 2.248 3.578 1 98.31 180 ASP A C 1
ATOM 1334 O O . ASP A 1 180 ? -3.08 2.551 2.768 1 98.31 180 ASP A O 1
ATOM 1338 N N . ASP A 1 181 ? -2.236 1.078 4.219 1 98.62 181 ASP A N 1
ATOM 1339 C CA . ASP A 1 181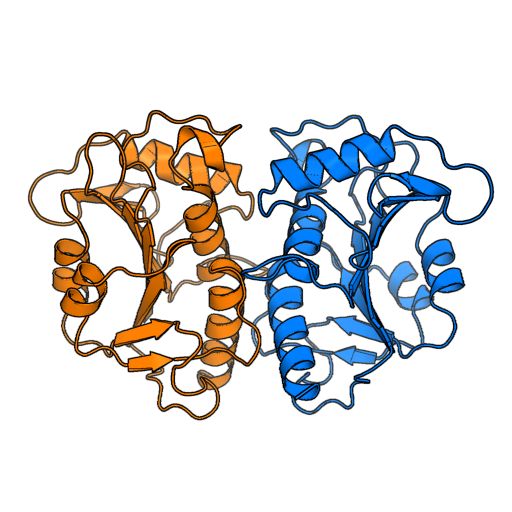 ? -3.348 0.145 4.062 1 98.62 181 ASP A CA 1
ATOM 1340 C C . ASP A 1 181 ? -4.629 0.712 4.668 1 98.62 181 ASP A C 1
ATOM 1342 O O . ASP A 1 181 ? -5.719 0.517 4.129 1 98.62 181 ASP A O 1
ATOM 1346 N N . ALA A 1 182 ? -4.473 1.371 5.797 1 98.75 182 ALA A N 1
ATOM 1347 C CA . ALA A 1 182 ? -5.633 2.012 6.406 1 98.75 182 ALA A CA 1
ATOM 1348 C C . ALA A 1 182 ? -6.23 3.064 5.477 1 98.75 182 ALA A C 1
ATOM 1350 O O . ALA A 1 182 ? -7.453 3.174 5.355 1 98.75 182 ALA A O 1
ATOM 1351 N N . ILE A 1 183 ? -5.379 3.838 4.844 1 98.81 183 ILE A N 1
ATOM 1352 C CA . ILE A 1 183 ? -5.824 4.855 3.898 1 98.81 183 ILE A CA 1
ATOM 1353 C C . ILE A 1 183 ? -6.551 4.191 2.729 1 98.81 183 ILE A C 1
ATOM 1355 O O . ILE A 1 183 ? -7.59 4.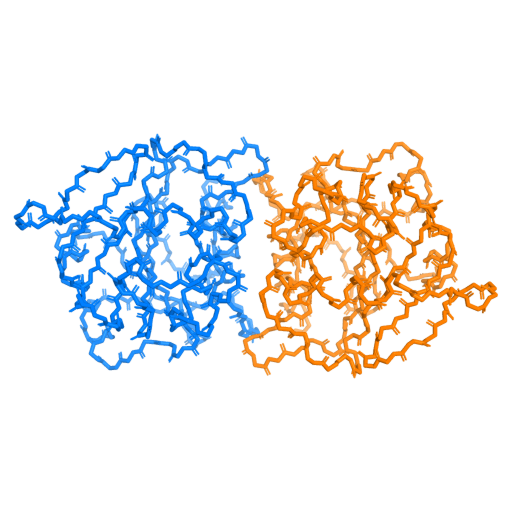68 2.279 1 98.81 183 ILE A O 1
ATOM 1359 N N . ALA A 1 184 ? -6.047 3.084 2.221 1 98.81 184 ALA A N 1
ATOM 1360 C CA . ALA A 1 184 ? -6.684 2.373 1.116 1 98.81 184 ALA A CA 1
ATOM 1361 C C . ALA A 1 184 ? -8.094 1.918 1.495 1 98.81 184 ALA A C 1
ATOM 1363 O O . ALA A 1 184 ? -9.031 2.098 0.723 1 98.81 184 ALA A O 1
ATOM 1364 N N . VAL A 1 185 ? -8.227 1.352 2.688 1 98.81 185 VAL A N 1
ATOM 1365 C CA . VAL A 1 185 ? -9.516 0.868 3.156 1 98.81 185 VAL A CA 1
ATOM 1366 C C . VAL A 1 185 ? -10.477 2.045 3.344 1 98.81 185 VAL A C 1
ATOM 1368 O O . VAL A 1 185 ? -11.617 1.999 2.895 1 98.81 185 VAL A O 1
ATOM 1371 N N . MET A 1 186 ? -9.984 3.088 3.99 1 98.62 186 MET A N 1
ATOM 1372 C CA . MET A 1 186 ? -10.812 4.258 4.238 1 98.62 186 MET A CA 1
ATOM 1373 C C . MET A 1 186 ? -11.25 4.906 2.926 1 98.62 186 MET A C 1
ATOM 1375 O O . MET A 1 186 ? -12.406 5.309 2.781 1 98.62 186 MET A O 1
ATOM 1379 N N . SER A 1 187 ? -10.328 5.031 1.979 1 98.44 187 SER A N 1
ATOM 1380 C CA . SER A 1 187 ? -10.664 5.574 0.667 1 98.44 187 SER A CA 1
ATOM 1381 C C . SER A 1 187 ? -11.758 4.746 -0.006 1 98.44 187 SER A C 1
ATOM 1383 O O . SER A 1 187 ? -12.672 5.301 -0.627 1 98.44 187 SER A O 1
ATOM 1385 N N . ASN A 1 188 ? -11.641 3.432 0.092 1 98.25 188 ASN A N 1
ATOM 1386 C CA . ASN A 1 188 ? -12.656 2.547 -0.465 1 98.25 188 ASN A CA 1
ATOM 1387 C C . ASN A 1 188 ? -14.023 2.793 0.17 1 98.25 188 ASN A C 1
ATOM 1389 O O . ASN A 1 188 ? -15.039 2.832 -0.527 1 98.25 188 ASN A O 1
ATOM 1393 N N . GLU A 1 189 ? -14.047 2.945 1.499 1 98.25 189 GLU A N 1
ATOM 1394 C CA . GLU A 1 189 ? -15.289 3.236 2.215 1 98.25 189 GLU A CA 1
ATOM 1395 C C . GLU A 1 189 ? -15.906 4.543 1.731 1 98.25 189 GLU A C 1
ATOM 1397 O O . GLU A 1 189 ? -17.125 4.625 1.546 1 98.25 189 GLU A O 1
ATOM 1402 N N . LEU A 1 190 ? -15.07 5.539 1.558 1 97.56 190 LEU A N 1
ATOM 1403 C CA . LEU A 1 190 ? -15.562 6.828 1.081 1 97.56 190 LEU A CA 1
ATOM 1404 C C . LEU A 1 190 ? -16.062 6.723 -0.356 1 97.56 190 LEU A C 1
ATOM 1406 O O . LEU A 1 190 ? -17.078 7.328 -0.712 1 97.56 190 LEU A O 1
ATOM 1410 N N . ASP A 1 191 ? -15.359 5.984 -1.194 1 96.94 191 ASP A N 1
ATOM 1411 C CA . ASP A 1 191 ? -15.789 5.77 -2.572 1 96.94 191 ASP A CA 1
ATOM 1412 C C . ASP A 1 191 ? -17.172 5.129 -2.623 1 96.94 191 ASP A C 1
ATOM 1414 O O . ASP A 1 191 ? -18 5.477 -3.475 1 96.94 191 ASP A O 1
ATOM 1418 N N . ARG A 1 192 ? -17.422 4.168 -1.753 1 96.56 192 ARG A N 1
ATOM 1419 C CA . ARG A 1 192 ? -18.703 3.457 -1.71 1 96.56 192 ARG A CA 1
ATOM 1420 C C . ARG A 1 192 ? -19.828 4.391 -1.3 1 96.56 192 ARG A C 1
ATOM 1422 O O . ARG A 1 192 ? -20.984 4.211 -1.728 1 96.56 192 ARG A O 1
ATOM 1429 N N . ARG A 1 193 ? -19.516 5.375 -0.511 1 94.94 193 ARG A N 1
ATOM 1430 C CA . ARG A 1 193 ? -20.531 6.312 -0.038 1 94.94 193 ARG A CA 1
ATOM 1431 C C . ARG A 1 193 ? -20.844 7.355 -1.103 1 94.94 193 ARG A C 1
ATOM 1433 O O . ARG A 1 193 ? -21.875 8.023 -1.039 1 94.94 193 ARG A O 1
ATOM 1440 N N . ALA A 1 194 ? -19.953 7.555 -2.002 1 88.31 194 ALA A N 1
ATOM 1441 C CA . ALA A 1 194 ? -20.125 8.555 -3.047 1 88.31 194 ALA A CA 1
ATOM 1442 C C . ALA A 1 194 ? -20.984 8.016 -4.184 1 88.31 194 ALA A C 1
ATOM 1444 O O . ALA A 1 194 ? -21.328 8.742 -5.117 1 88.31 194 ALA A O 1
ATOM 1445 N N . VAL A 1 195 ? -21.344 6.699 -4.234 1 82.75 195 VAL A N 1
ATOM 1446 C CA . VAL A 1 195 ? -22.172 6.105 -5.277 1 82.75 195 VAL A CA 1
ATOM 1447 C C . VAL A 1 195 ? -23.594 5.879 -4.75 1 82.75 195 VAL A C 1
ATOM 1449 O O . VAL A 1 195 ? -23.781 5.586 -3.566 1 82.75 195 VAL A O 1
ATOM 1452 N N . MET B 1 1 ? -6.578 -20.391 5.875 1 96 1 MET B N 1
ATOM 1453 C CA . MET B 1 1 ? -5.395 -19.875 5.195 1 96 1 MET B CA 1
ATOM 1454 C C . MET B 1 1 ? -5.789 -19.078 3.959 1 96 1 MET B C 1
ATOM 1456 O O . MET B 1 1 ? -6.621 -19.516 3.166 1 96 1 MET B O 1
ATOM 1460 N N . ARG B 1 2 ? -5.332 -17.906 3.861 1 97.62 2 ARG B N 1
ATOM 1461 C CA . ARG B 1 2 ? -5.52 -17.062 2.684 1 97.62 2 ARG B CA 1
ATOM 1462 C C . ARG B 1 2 ? -4.336 -17.188 1.73 1 97.62 2 ARG B C 1
ATOM 1464 O O . ARG B 1 2 ? -3.199 -16.891 2.104 1 97.62 2 ARG B O 1
ATOM 1471 N N . ARG B 1 3 ? -4.629 -17.625 0.526 1 98.62 3 ARG B N 1
ATOM 1472 C CA . ARG B 1 3 ? -3.582 -17.734 -0.485 1 98.62 3 ARG B CA 1
ATOM 1473 C C . ARG B 1 3 ? -3.738 -16.672 -1.558 1 98.62 3 ARG B C 1
ATOM 1475 O O . ARG B 1 3 ? -4.746 -16.625 -2.268 1 98.62 3 ARG B O 1
ATOM 1482 N N . TRP B 1 4 ? -2.797 -15.805 -1.584 1 98.88 4 TRP B N 1
ATOM 1483 C CA . TRP B 1 4 ? -2.76 -14.797 -2.635 1 98.88 4 TRP B CA 1
ATOM 1484 C C . TRP B 1 4 ? -1.863 -15.242 -3.787 1 98.88 4 TRP B C 1
ATOM 1486 O O . TRP B 1 4 ? -0.69 -15.555 -3.58 1 98.88 4 TRP B O 1
ATOM 1496 N N . VAL B 1 5 ? -2.393 -15.273 -4.949 1 98.94 5 VAL B N 1
ATOM 1497 C CA . VAL B 1 5 ? -1.621 -15.594 -6.148 1 98.94 5 VAL B CA 1
ATOM 1498 C C . VAL B 1 5 ? -1.531 -14.367 -7.055 1 98.94 5 VAL B C 1
ATOM 1500 O O . VAL B 1 5 ? -2.51 -14 -7.707 1 98.94 5 VAL B O 1
ATOM 1503 N N . VAL B 1 6 ? -0.381 -13.789 -7.098 1 98.88 6 VAL B N 1
ATOM 1504 C CA . VAL B 1 6 ? -0.165 -12.57 -7.871 1 98.88 6 VAL B CA 1
ATOM 1505 C C . VAL B 1 6 ? 0.568 -12.906 -9.172 1 98.88 6 VAL B C 1
ATOM 1507 O O . VAL B 1 6 ? 1.696 -13.406 -9.141 1 98.88 6 VAL B O 1
ATOM 1510 N N . ILE B 1 7 ? -0.05 -12.594 -10.258 1 98.75 7 ILE B N 1
ATOM 1511 C CA . ILE B 1 7 ? 0.495 -12.961 -11.562 1 98.75 7 ILE B CA 1
ATOM 1512 C C . ILE B 1 7 ? 1.185 -11.75 -12.195 1 98.75 7 ILE B C 1
ATOM 1514 O O . ILE B 1 7 ? 0.534 -10.758 -12.516 1 98.75 7 ILE B O 1
ATOM 1518 N N . GLY B 1 8 ? 2.492 -11.844 -12.312 1 98.38 8 GLY B N 1
ATOM 1519 C CA . GLY B 1 8 ? 3.291 -10.828 -12.977 1 98.38 8 GLY B CA 1
ATOM 1520 C C . GLY B 1 8 ? 3.631 -11.172 -14.414 1 98.38 8 GLY B C 1
ATOM 1521 O O . GLY B 1 8 ? 4.617 -11.867 -14.672 1 98.38 8 GLY B O 1
ATOM 1522 N N . ARG B 1 9 ? 2.941 -10.625 -15.305 1 98 9 ARG B N 1
ATOM 1523 C CA . ARG B 1 9 ? 3.031 -11 -16.719 1 98 9 ARG B CA 1
ATOM 1524 C C . ARG B 1 9 ? 4.391 -10.625 -17.297 1 98 9 ARG B C 1
ATOM 1526 O O . ARG B 1 9 ? 4.891 -11.297 -18.203 1 98 9 ARG B O 1
ATOM 1533 N N . THR B 1 10 ? 4.941 -9.531 -16.781 1 97.94 10 THR B N 1
ATOM 1534 C CA . THR B 1 10 ? 6.207 -9.055 -17.328 1 97.94 10 THR B CA 1
ATOM 1535 C C . THR B 1 10 ? 7.293 -9.047 -16.25 1 97.94 10 THR B C 1
ATOM 1537 O O . THR B 1 10 ? 8.43 -8.648 -16.516 1 97.94 10 THR B O 1
ATOM 1540 N N . ALA B 1 11 ? 6.973 -9.453 -15.055 1 98.31 11 ALA B N 1
ATOM 1541 C CA . ALA B 1 11 ? 7.941 -9.438 -13.961 1 98.31 11 ALA B CA 1
ATOM 1542 C C . ALA B 1 11 ? 9.039 -10.477 -14.188 1 98.31 11 ALA B C 1
ATOM 1544 O O . ALA B 1 11 ? 8.75 -11.641 -14.461 1 98.31 11 ALA B O 1
ATOM 1545 N N . THR B 1 12 ? 10.258 -10.102 -13.977 1 98.62 12 THR B N 1
ATOM 1546 C CA . THR B 1 12 ? 11.398 -10.953 -14.297 1 98.62 12 THR B CA 1
ATOM 1547 C C . THR B 1 12 ? 11.508 -12.109 -13.297 1 98.62 12 THR B C 1
ATOM 1549 O O . THR B 1 12 ? 11.289 -11.922 -12.094 1 98.62 12 THR B O 1
ATOM 1552 N N . ALA B 1 13 ? 11.859 -13.273 -13.773 1 98.69 13 ALA B N 1
ATOM 1553 C CA . ALA B 1 13 ? 12.125 -14.445 -12.953 1 98.69 13 ALA B CA 1
ATOM 1554 C C . ALA B 1 13 ? 13.617 -14.617 -12.695 1 98.69 13 ALA B C 1
ATOM 1556 O O . ALA B 1 13 ? 14.07 -15.695 -12.305 1 98.69 13 ALA B O 1
ATOM 1557 N N . SER B 1 14 ? 14.414 -13.586 -12.945 1 98.12 14 SER B N 1
ATOM 1558 C CA . SER B 1 14 ? 15.859 -13.586 -12.727 1 98.12 14 SER B CA 1
ATOM 1559 C C . SER B 1 14 ? 16.25 -12.578 -11.656 1 98.12 14 SER B C 1
ATOM 1561 O O . SER B 1 14 ? 15.578 -11.562 -11.469 1 98.12 14 SER B O 1
ATOM 1563 N N . PRO B 1 15 ? 17.344 -12.898 -10.992 1 98.12 15 PRO B N 1
ATOM 1564 C CA . PRO B 1 15 ? 17.781 -11.969 -9.953 1 98.12 15 PRO B CA 1
ATOM 1565 C C . PRO B 1 15 ? 18.5 -10.742 -10.523 1 98.12 15 PRO B C 1
ATOM 1567 O O . PRO B 1 15 ? 18.891 -9.844 -9.773 1 98.12 15 PRO B O 1
ATOM 1570 N N . GLU B 1 16 ? 18.594 -10.742 -11.875 1 97.88 16 GLU B N 1
ATOM 1571 C CA . GLU B 1 16 ? 19.359 -9.688 -12.523 1 97.88 16 GLU B CA 1
ATOM 1572 C C . GLU B 1 16 ? 18.5 -8.445 -12.758 1 97.88 16 GLU B C 1
ATOM 1574 O O . GLU B 1 16 ? 18.156 -8.133 -13.898 1 97.88 16 GLU B O 1
ATOM 1579 N N . PHE B 1 17 ? 18.219 -7.699 -11.773 1 97.75 17 PHE B N 1
ATOM 1580 C CA . PHE B 1 17 ? 17.531 -6.418 -11.867 1 97.75 17 PHE B CA 1
ATOM 1581 C C . PHE B 1 17 ? 18.047 -5.449 -10.805 1 97.75 17 PHE B C 1
ATOM 1583 O O . PHE B 1 17 ? 18.719 -5.859 -9.859 1 97.75 17 PHE B O 1
ATOM 1590 N N . SER B 1 18 ? 17.75 -4.223 -10.953 1 97 18 SER B N 1
ATOM 1591 C CA . SER B 1 18 ? 18.234 -3.178 -10.055 1 97 18 SER B CA 1
ATOM 1592 C C . SER B 1 18 ? 17.219 -2.885 -8.953 1 97 18 SER B C 1
ATOM 1594 O O . SER B 1 18 ? 16.031 -2.682 -9.234 1 97 18 SER B O 1
ATOM 1596 N N . LEU B 1 19 ? 17.703 -2.801 -7.695 1 94.44 19 LEU B N 1
ATOM 1597 C CA . LEU B 1 19 ? 16.859 -2.498 -6.551 1 94.44 19 LEU B CA 1
ATOM 1598 C C . LEU B 1 19 ? 16.469 -1.021 -6.531 1 94.44 19 LEU B C 1
ATOM 1600 O O . LEU B 1 19 ? 15.555 -0.623 -5.812 1 94.44 19 LEU B O 1
ATOM 1604 N N . ILE B 1 20 ? 17.172 -0.203 -7.316 1 91.19 20 ILE B N 1
ATOM 1605 C CA . ILE B 1 20 ? 16.922 1.234 -7.312 1 91.19 20 ILE B CA 1
ATOM 1606 C C . ILE B 1 20 ? 15.992 1.6 -8.469 1 91.19 20 ILE B C 1
ATOM 1608 O O . ILE B 1 20 ? 15.422 2.693 -8.492 1 91.19 20 ILE B O 1
ATOM 1612 N N . ASP B 1 21 ? 15.812 0.703 -9.438 1 93.5 21 ASP B N 1
ATOM 1613 C CA . ASP B 1 21 ? 14.922 0.892 -10.578 1 93.5 21 ASP B CA 1
ATOM 1614 C C . ASP B 1 21 ? 14.031 -0.327 -10.789 1 93.5 21 ASP B C 1
ATOM 1616 O O . ASP B 1 21 ? 14.023 -0.92 -11.867 1 93.5 21 ASP B O 1
ATOM 1620 N N . LEU B 1 22 ? 13.211 -0.635 -9.844 1 93.62 22 LEU B N 1
ATOM 1621 C CA . LEU B 1 22 ? 12.398 -1.847 -9.859 1 93.62 22 LEU B CA 1
ATOM 1622 C C . LEU B 1 22 ? 11.406 -1.816 -11.023 1 93.62 22 LEU B C 1
ATOM 1624 O O . LEU B 1 22 ? 11.32 -2.775 -11.797 1 93.62 22 LEU B O 1
ATOM 1628 N N . PRO B 1 23 ? 10.711 -0.741 -11.227 1 91.5 23 PRO B N 1
ATOM 1629 C CA . PRO B 1 23 ? 9.727 -0.757 -12.32 1 91.5 23 PRO B CA 1
ATOM 1630 C C . PRO B 1 23 ? 10.367 -0.987 -13.688 1 91.5 23 PRO B C 1
ATOM 1632 O O . PRO B 1 23 ? 9.836 -1.746 -14.5 1 91.5 23 PRO B O 1
ATOM 1635 N N . GLY B 1 24 ? 11.477 -0.443 -13.938 1 93.06 24 GLY B N 1
ATOM 1636 C CA . GLY B 1 24 ? 12.078 -0.465 -15.258 1 93.06 24 GLY B CA 1
ATOM 1637 C C . GLY B 1 24 ? 12.898 -1.711 -15.523 1 93.06 24 GLY B C 1
ATOM 1638 O O . GLY B 1 24 ? 12.75 -2.35 -16.562 1 93.06 24 GLY B O 1
ATOM 1639 N N . SER B 1 25 ? 13.695 -2.1 -14.594 1 94.81 25 SER B N 1
ATOM 1640 C CA . SER B 1 25 ? 14.695 -3.129 -14.836 1 94.81 25 SER B CA 1
ATOM 1641 C C . SER B 1 25 ? 14.125 -4.523 -14.609 1 94.81 25 SER B C 1
ATOM 1643 O O . SER B 1 25 ? 14.727 -5.52 -15.023 1 94.81 25 SER B O 1
ATOM 1645 N N . SER B 1 26 ? 12.93 -4.613 -13.984 1 96.12 26 SER B N 1
ATOM 1646 C CA . SER B 1 26 ? 12.453 -5.918 -13.539 1 96.12 26 SER B CA 1
ATOM 1647 C C . SER B 1 26 ? 11.164 -6.309 -14.258 1 96.12 26 SER B C 1
ATOM 1649 O O . SER B 1 26 ? 10.57 -7.348 -13.961 1 96.12 26 SER B O 1
ATOM 1651 N N . GLY B 1 27 ? 10.688 -5.461 -15.188 1 96.75 27 GLY B N 1
ATOM 1652 C CA . GLY B 1 27 ? 9.391 -5.723 -15.789 1 96.75 27 GLY B CA 1
ATOM 1653 C C . GLY B 1 27 ? 8.242 -5.539 -14.82 1 96.75 27 GLY B C 1
ATOM 1654 O O . GLY B 1 27 ? 7.34 -6.375 -14.75 1 96.75 27 GLY B O 1
ATOM 1655 N N . ARG B 1 28 ? 8.359 -4.57 -13.969 1 96.56 28 ARG B N 1
ATOM 1656 C CA . ARG B 1 28 ? 7.316 -4.133 -13.055 1 96.56 28 ARG B CA 1
ATOM 1657 C C . ARG B 1 28 ? 7.199 -5.078 -11.859 1 96.56 28 ARG B C 1
ATOM 1659 O O . ARG B 1 28 ? 6.102 -5.305 -11.352 1 96.56 28 ARG B O 1
ATOM 1666 N N . LEU B 1 29 ? 8.266 -5.641 -11.375 1 97.56 29 LEU B N 1
ATOM 1667 C CA . LEU B 1 29 ? 8.289 -6.418 -10.141 1 97.56 29 LEU B CA 1
ATOM 1668 C C . LEU B 1 29 ? 7.832 -5.574 -8.961 1 97.56 29 LEU B C 1
ATOM 1670 O O . LEU B 1 29 ? 7.406 -6.113 -7.934 1 97.56 29 LEU B O 1
ATOM 1674 N N . ASP B 1 30 ? 7.859 -4.211 -9.117 1 97.12 30 ASP B N 1
ATOM 1675 C CA . ASP B 1 30 ? 7.445 -3.299 -8.055 1 97.12 30 ASP B CA 1
ATOM 1676 C C . ASP B 1 30 ? 5.984 -3.52 -7.676 1 97.12 30 ASP B C 1
ATOM 1678 O O . ASP B 1 30 ? 5.613 -3.402 -6.508 1 97.12 30 ASP B O 1
ATOM 1682 N N . VAL B 1 31 ? 5.152 -3.863 -8.648 1 97.75 31 VAL B N 1
ATOM 1683 C CA . VAL B 1 31 ? 3.744 -4.148 -8.391 1 97.75 31 VAL B CA 1
ATOM 1684 C C . VAL B 1 31 ? 3.621 -5.352 -7.465 1 97.75 31 VAL B C 1
ATOM 1686 O O . VAL B 1 31 ? 2.889 -5.309 -6.473 1 97.75 31 VAL B O 1
ATOM 1689 N N . LEU B 1 32 ? 4.387 -6.406 -7.746 1 98.62 32 LEU B N 1
ATOM 1690 C CA . LEU B 1 32 ? 4.309 -7.641 -6.973 1 98.62 32 LEU B CA 1
ATOM 1691 C C . LEU B 1 32 ? 4.871 -7.438 -5.57 1 98.62 32 LEU B C 1
ATOM 1693 O O . LEU B 1 32 ? 4.336 -7.98 -4.598 1 98.62 32 LEU B O 1
ATOM 1697 N N . VAL B 1 33 ? 5.914 -6.688 -5.488 1 98.06 33 VAL B N 1
ATOM 1698 C CA . VAL B 1 33 ? 6.539 -6.363 -4.211 1 98.06 33 VAL B CA 1
ATOM 1699 C C . VAL B 1 33 ? 5.523 -5.676 -3.299 1 98.06 33 VAL B C 1
ATOM 1701 O O . VAL B 1 33 ? 5.383 -6.043 -2.129 1 98.06 33 VAL B O 1
ATOM 1704 N N . ARG B 1 34 ? 4.793 -4.746 -3.85 1 98.06 34 ARG B N 1
ATOM 1705 C CA . ARG B 1 34 ? 3.791 -4.039 -3.059 1 98.06 34 ARG B CA 1
ATOM 1706 C C . ARG B 1 34 ? 2.658 -4.973 -2.648 1 98.06 34 ARG B C 1
ATOM 1708 O O . ARG B 1 34 ? 2.098 -4.832 -1.56 1 98.06 34 ARG B O 1
ATOM 1715 N N . CYS B 1 35 ? 2.35 -5.875 -3.494 1 98.69 35 CYS B N 1
ATOM 1716 C CA . CYS B 1 35 ? 1.315 -6.852 -3.176 1 98.69 35 CYS B CA 1
ATOM 1717 C C . CYS B 1 35 ? 1.729 -7.719 -1.991 1 98.69 35 CYS B C 1
ATOM 1719 O O . CYS B 1 35 ? 0.905 -8.039 -1.134 1 98.69 35 CYS B O 1
ATOM 1721 N N . VAL B 1 36 ? 3.014 -8.117 -1.943 1 98.69 36 VAL B N 1
ATOM 1722 C CA . VAL B 1 36 ? 3.525 -8.922 -0.838 1 98.69 36 VAL B CA 1
ATOM 1723 C C . VAL B 1 36 ? 3.33 -8.172 0.479 1 98.69 36 VAL B C 1
ATOM 1725 O O . VAL B 1 36 ? 2.811 -8.734 1.447 1 98.69 36 VAL B O 1
ATOM 1728 N N . ARG B 1 37 ? 3.697 -6.949 0.477 1 97.94 37 ARG B N 1
ATOM 1729 C CA . ARG B 1 37 ? 3.559 -6.125 1.675 1 97.94 37 ARG B CA 1
ATOM 1730 C C . ARG B 1 37 ? 2.1 -6.039 2.113 1 97.94 37 ARG B C 1
ATOM 1732 O O . ARG B 1 37 ? 1.781 -6.277 3.279 1 97.94 37 ARG B O 1
ATOM 1739 N N . ALA B 1 38 ? 1.233 -5.707 1.2 1 98.56 38 ALA B N 1
ATOM 1740 C CA . ALA B 1 38 ? -0.184 -5.52 1.5 1 98.56 38 ALA B CA 1
ATOM 1741 C C . ALA B 1 38 ? -0.808 -6.805 2.031 1 98.56 38 ALA B C 1
ATOM 1743 O O . ALA B 1 38 ? -1.699 -6.766 2.883 1 98.56 38 ALA B O 1
ATOM 1744 N N . ALA B 1 39 ? -0.356 -7.918 1.533 1 98.75 39 ALA B N 1
ATOM 1745 C CA . ALA B 1 39 ? -0.951 -9.211 1.87 1 98.75 39 ALA B CA 1
ATOM 1746 C C . ALA B 1 39 ? -0.477 -9.695 3.238 1 98.75 39 ALA B C 1
ATOM 1748 O O . ALA B 1 39 ? -1.259 -10.25 4.012 1 98.75 39 ALA B O 1
ATOM 1749 N N . LEU B 1 40 ? 0.778 -9.422 3.584 1 98.56 40 LEU B N 1
ATOM 1750 C CA . LEU B 1 40 ? 1.386 -10.141 4.699 1 98.56 40 LEU B CA 1
ATOM 1751 C C . LEU B 1 40 ? 1.481 -9.25 5.934 1 98.56 40 LEU B C 1
ATOM 1753 O O . LEU B 1 40 ? 1.473 -9.742 7.062 1 98.56 40 LEU B O 1
ATOM 1757 N N . LEU B 1 41 ? 1.558 -7.957 5.734 1 98.19 41 LEU B N 1
ATOM 1758 C CA . LEU B 1 41 ? 1.944 -7.133 6.875 1 98.19 41 LEU B CA 1
ATOM 1759 C C . LEU B 1 41 ? 0.719 -6.516 7.543 1 98.19 41 LEU B C 1
ATOM 1761 O O . LEU B 1 41 ? -0.22 -6.098 6.859 1 98.19 41 LEU B O 1
ATOM 1765 N N . VAL B 1 42 ? 0.729 -6.477 8.82 1 97.44 42 VAL B N 1
ATOM 1766 C CA . VAL B 1 42 ? -0.171 -5.715 9.68 1 97.44 42 VAL B CA 1
ATOM 1767 C C . VAL B 1 42 ? 0.64 -4.832 10.625 1 97.44 42 VAL B C 1
ATOM 1769 O O . VAL B 1 42 ? 1.873 -4.855 10.602 1 97.44 42 VAL B O 1
ATOM 1772 N N . SER B 1 43 ? -0.003 -3.963 11.375 1 94.06 43 SER B N 1
ATOM 1773 C CA . SER B 1 43 ? 0.668 -2.955 12.188 1 94.06 43 SER B CA 1
ATOM 1774 C C . SER B 1 43 ? 1.731 -3.586 13.078 1 94.06 43 SER B C 1
ATOM 1776 O O . SER B 1 43 ? 2.793 -3 13.297 1 94.06 43 SER B O 1
ATOM 1778 N N . ASN B 1 44 ? 1.446 -4.766 13.617 1 89.06 44 ASN B N 1
ATOM 1779 C CA . ASN B 1 44 ? 2.348 -5.32 14.617 1 89.06 44 ASN B CA 1
ATOM 1780 C C . ASN B 1 44 ? 2.93 -6.66 14.172 1 89.06 44 ASN B C 1
ATOM 1782 O O . ASN B 1 44 ? 3.199 -7.531 15 1 89.06 44 ASN B O 1
ATOM 1786 N N . GLY B 1 45 ? 3.107 -6.75 12.844 1 94.31 45 GLY B N 1
ATOM 1787 C CA . GLY B 1 45 ? 3.744 -7.996 12.453 1 94.31 45 GLY B CA 1
ATOM 1788 C C . GLY B 1 45 ? 3.273 -8.516 11.109 1 94.31 45 GLY B C 1
ATOM 1789 O O . GLY B 1 45 ? 2.969 -7.73 10.203 1 94.31 45 GLY B O 1
ATOM 1790 N N . VAL B 1 46 ? 3.379 -9.883 10.93 1 97.19 46 VAL B N 1
ATOM 1791 C CA . VAL B 1 46 ? 3.078 -10.602 9.695 1 97.19 46 VAL B CA 1
ATOM 1792 C C . VAL B 1 46 ? 1.843 -11.477 9.891 1 97.19 46 VAL B C 1
ATOM 1794 O O . VAL B 1 46 ? 1.695 -12.125 10.93 1 97.19 46 VAL B O 1
ATOM 1797 N N . ARG B 1 47 ? 0.952 -11.469 9 1 97.25 47 ARG B N 1
ATOM 1798 C CA . ARG B 1 47 ? -0.184 -12.383 9.031 1 97.25 47 ARG B CA 1
ATOM 1799 C C . ARG B 1 47 ? 0.28 -13.836 8.969 1 97.25 47 ARG B C 1
ATOM 1801 O O . ARG B 1 47 ? 0.919 -14.242 8 1 97.25 47 ARG B O 1
ATOM 1808 N N . ARG B 1 48 ? -0.104 -14.594 9.922 1 97.38 48 ARG B N 1
ATOM 1809 C CA . ARG B 1 48 ? 0.344 -15.977 10 1 97.38 48 ARG B CA 1
ATOM 1810 C C . ARG B 1 48 ? -0.612 -16.906 9.258 1 97.38 48 ARG B C 1
ATOM 1812 O O . ARG B 1 48 ? -0.301 -18.078 9.039 1 97.38 48 ARG B O 1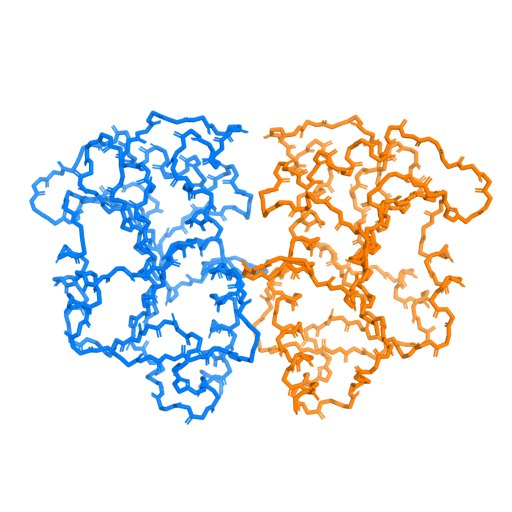
ATOM 1819 N N . ASP B 1 49 ? -1.668 -16.391 8.789 1 97.19 49 ASP B N 1
ATOM 1820 C CA . ASP B 1 49 ? -2.678 -17.172 8.094 1 97.19 49 ASP B CA 1
ATOM 1821 C C . ASP B 1 49 ? -2.674 -16.875 6.594 1 97.19 49 ASP B C 1
ATOM 1823 O O . ASP B 1 49 ? -3.699 -17.031 5.922 1 97.19 49 ASP B O 1
ATOM 1827 N N . THR B 1 50 ? -1.538 -16.375 6.098 1 98.19 50 THR B N 1
ATOM 1828 C CA . THR B 1 50 ? -1.504 -15.898 4.719 1 98.19 50 THR B CA 1
ATOM 1829 C C . THR B 1 50 ? -0.269 -16.422 3.994 1 98.19 50 THR B C 1
ATOM 1831 O O . THR B 1 50 ? 0.828 -16.438 4.559 1 98.19 50 THR B O 1
ATOM 1834 N N . ILE B 1 51 ? -0.42 -16.891 2.773 1 98.69 51 ILE B N 1
ATOM 1835 C CA . ILE B 1 51 ? 0.653 -17.25 1.854 1 98.69 51 ILE B CA 1
ATOM 1836 C C . ILE B 1 51 ? 0.525 -16.438 0.568 1 98.69 51 ILE B C 1
ATOM 1838 O O . ILE B 1 51 ? -0.583 -16.219 0.068 1 98.69 51 ILE B O 1
ATOM 1842 N N . VAL B 1 52 ? 1.67 -15.992 0.055 1 98.88 52 VAL B N 1
ATOM 1843 C CA . VAL B 1 52 ? 1.688 -15.266 -1.213 1 98.88 52 VAL B CA 1
ATOM 1844 C C . VAL B 1 52 ? 2.527 -16.031 -2.232 1 98.88 52 VAL B C 1
ATOM 1846 O O . VAL B 1 52 ? 3.68 -16.375 -1.962 1 98.88 52 VAL B O 1
ATOM 1849 N N . ASP B 1 53 ? 1.992 -16.312 -3.332 1 98.94 53 ASP B N 1
ATOM 1850 C CA . ASP B 1 53 ? 2.693 -16.875 -4.484 1 98.94 53 ASP B CA 1
ATOM 1851 C C . ASP B 1 53 ? 2.84 -15.836 -5.594 1 98.94 53 ASP B C 1
ATOM 1853 O O . ASP B 1 53 ? 1.844 -15.352 -6.137 1 98.94 53 ASP B O 1
ATOM 1857 N N . LEU B 1 54 ? 4.043 -15.492 -5.887 1 98.94 54 LEU B N 1
ATOM 1858 C CA . LEU B 1 54 ? 4.352 -14.609 -7.008 1 98.94 54 LEU B CA 1
ATOM 1859 C C . LEU B 1 54 ? 4.672 -15.414 -8.258 1 98.94 54 LEU B C 1
ATOM 1861 O O . LEU B 1 54 ? 5.684 -16.125 -8.312 1 98.94 54 LEU B O 1
ATOM 1865 N N . VAL B 1 55 ? 3.83 -15.359 -9.227 1 98.88 55 VAL B N 1
ATOM 1866 C CA . VAL B 1 55 ? 4.055 -16.031 -10.5 1 98.88 55 VAL B CA 1
ATOM 1867 C C . VAL B 1 55 ? 4.766 -15.094 -11.461 1 98.88 55 VAL B C 1
ATOM 1869 O O . VAL B 1 55 ? 4.164 -14.141 -11.969 1 98.88 55 VAL B O 1
ATOM 1872 N N . LEU B 1 56 ? 5.996 -15.328 -11.758 1 98.81 56 LEU B N 1
ATOM 1873 C CA . LEU B 1 56 ? 6.84 -14.469 -12.578 1 98.81 56 LEU B CA 1
ATOM 1874 C C . LEU B 1 56 ? 6.953 -15 -14 1 98.81 56 LEU B C 1
ATOM 1876 O O . LEU B 1 56 ? 7.535 -16.062 -14.219 1 98.81 56 LEU B O 1
ATOM 1880 N N . LEU B 1 57 ? 6.449 -14.227 -14.945 1 98.5 57 LEU B N 1
ATOM 1881 C CA . LEU B 1 57 ? 6.316 -14.766 -16.297 1 98.5 57 LEU B CA 1
ATOM 1882 C C . LEU B 1 57 ? 7.23 -14.023 -17.266 1 98.5 57 LEU B C 1
ATOM 1884 O O . LEU B 1 57 ? 7.211 -14.289 -18.469 1 98.5 57 LEU B O 1
ATOM 1888 N N . GLY B 1 58 ? 8.07 -13.133 -16.719 1 97.94 58 GLY B N 1
ATOM 1889 C CA . GLY B 1 58 ? 8.906 -12.336 -17.609 1 97.94 58 GLY B CA 1
ATOM 1890 C C . GLY B 1 58 ? 10.391 -12.617 -17.438 1 97.94 58 GLY B C 1
ATOM 1891 O O . GLY B 1 58 ? 10.812 -13.156 -16.422 1 97.94 58 GLY B O 1
ATOM 1892 N N . GLY B 1 59 ? 11.156 -12.117 -18.453 1 96 59 GLY B N 1
ATOM 1893 C CA . GLY B 1 59 ? 12.609 -12.156 -18.391 1 96 59 GLY B CA 1
ATOM 1894 C C . GLY B 1 59 ? 13.18 -13.547 -18.594 1 96 59 GLY B C 1
ATOM 1895 O O . GLY B 1 59 ? 12.453 -14.477 -18.969 1 96 59 GLY B O 1
ATOM 1896 N N . ARG B 1 60 ? 14.461 -13.594 -18.266 1 94.44 60 ARG B N 1
ATOM 1897 C CA . ARG B 1 60 ? 15.172 -14.867 -18.375 1 94.44 60 ARG B CA 1
ATOM 1898 C C . ARG B 1 60 ? 14.727 -15.836 -17.281 1 94.44 60 ARG B C 1
ATOM 1900 O O . ARG B 1 60 ? 14.32 -15.414 -16.203 1 94.44 60 ARG B O 1
ATOM 1907 N N . ARG B 1 61 ? 14.617 -17.047 -17.484 1 97.12 61 ARG B N 1
ATOM 1908 C CA . ARG B 1 61 ? 14.383 -18.141 -16.547 1 97.12 61 ARG B CA 1
ATOM 1909 C C . ARG B 1 61 ? 12.898 -18.312 -16.266 1 97.12 61 ARG B C 1
ATOM 1911 O O . ARG B 1 61 ? 12.516 -19.109 -15.391 1 97.12 61 ARG B O 1
ATOM 1918 N N . ALA B 1 62 ? 12.016 -17.422 -16.844 1 98.31 62 ALA B N 1
ATOM 1919 C CA . ALA B 1 62 ? 10.578 -17.562 -16.672 1 98.31 62 ALA B CA 1
ATOM 1920 C C . ALA B 1 62 ? 10.062 -18.844 -17.328 1 98.31 62 ALA B C 1
ATOM 1922 O O . ALA B 1 62 ? 10.656 -19.328 -18.297 1 98.31 62 ALA B O 1
ATOM 1923 N N . PRO B 1 63 ? 9.125 -19.312 -16.797 1 98.5 63 PRO B N 1
ATOM 1924 C CA . PRO B 1 63 ? 8.359 -18.922 -15.617 1 98.5 63 PRO B CA 1
ATOM 1925 C C . PRO B 1 63 ? 8.938 -19.5 -14.328 1 98.5 63 PRO B C 1
ATOM 1927 O O . PRO B 1 63 ? 9.445 -20.625 -14.328 1 98.5 63 PRO B O 1
ATOM 1930 N N . ARG B 1 64 ? 8.852 -18.781 -13.242 1 98.81 64 ARG B N 1
ATOM 1931 C CA . ARG B 1 64 ? 9.156 -19.25 -11.898 1 98.81 64 ARG B CA 1
ATOM 1932 C C . ARG B 1 64 ? 8.18 -18.688 -10.875 1 98.81 64 ARG B C 1
ATOM 1934 O O . ARG B 1 64 ? 7.488 -17.703 -11.148 1 98.81 64 ARG B O 1
ATOM 1941 N N . VAL B 1 65 ? 8.07 -19.344 -9.734 1 98.88 65 VAL B N 1
ATOM 1942 C CA . VAL B 1 65 ? 7.211 -18.891 -8.648 1 98.88 65 VAL B CA 1
ATOM 1943 C C . VAL B 1 65 ? 8.047 -18.672 -7.387 1 98.88 65 VAL B C 1
ATOM 1945 O O . VAL B 1 65 ? 8.867 -19.531 -7.035 1 98.88 65 VAL B O 1
ATOM 1948 N N . VAL B 1 66 ? 7.93 -17.562 -6.82 1 98.88 66 VAL B N 1
ATOM 1949 C CA . VAL B 1 66 ? 8.445 -17.297 -5.48 1 98.88 66 VAL B CA 1
ATOM 1950 C C . VAL B 1 66 ? 7.301 -17.297 -4.473 1 98.88 66 VAL B C 1
ATOM 1952 O O . VAL B 1 66 ? 6.312 -16.578 -4.656 1 98.88 66 VAL B O 1
ATOM 1955 N N . ARG B 1 67 ? 7.41 -18.125 -3.465 1 98.88 67 ARG B N 1
ATOM 1956 C CA . ARG B 1 67 ? 6.398 -18.203 -2.414 1 98.88 67 ARG B CA 1
ATOM 1957 C C . ARG B 1 67 ? 6.922 -17.625 -1.104 1 98.88 67 ARG B C 1
ATOM 1959 O O . ARG B 1 67 ? 8.062 -17.891 -0.71 1 98.88 67 ARG B O 1
ATOM 1966 N N . ILE B 1 68 ? 6.148 -16.812 -0.461 1 98.75 68 ILE B N 1
ATOM 1967 C CA . ILE B 1 68 ? 6.418 -16.359 0.897 1 98.75 68 ILE B CA 1
ATOM 1968 C C . ILE B 1 68 ? 5.301 -16.812 1.83 1 98.75 68 ILE B C 1
ATOM 1970 O O . ILE B 1 68 ? 4.148 -16.406 1.68 1 98.75 68 ILE B O 1
ATOM 1974 N N . ASP B 1 69 ? 5.676 -17.656 2.783 1 98.75 69 ASP B N 1
ATOM 1975 C CA . ASP B 1 69 ? 4.754 -18.281 3.721 1 98.75 69 ASP B CA 1
ATOM 1976 C C . ASP B 1 69 ? 4.715 -17.531 5.047 1 98.75 69 ASP B C 1
ATOM 1978 O O . ASP B 1 69 ? 5.656 -17.609 5.836 1 98.75 69 ASP B O 1
ATOM 1982 N N . GLY B 1 70 ? 3.545 -16.812 5.293 1 98.12 70 GLY B N 1
ATOM 1983 C CA . GLY B 1 70 ? 3.416 -15.969 6.473 1 98.12 70 GLY B CA 1
ATOM 1984 C C . GLY B 1 70 ? 3.5 -16.75 7.77 1 98.12 70 GLY B C 1
ATOM 1985 O O . GLY B 1 70 ? 3.744 -16.172 8.836 1 98.12 70 GLY B O 1
ATOM 1986 N N . ARG B 1 71 ? 3.291 -18.062 7.758 1 97.62 71 ARG B N 1
ATOM 1987 C CA . ARG B 1 71 ? 3.35 -18.891 8.953 1 97.62 71 ARG B CA 1
ATOM 1988 C C . ARG B 1 71 ? 4.742 -18.859 9.578 1 97.62 71 ARG B C 1
ATOM 1990 O O . ARG B 1 71 ? 4.883 -18.938 10.797 1 97.62 71 ARG B O 1
ATOM 1997 N N . VAL B 1 72 ? 5.77 -18.688 8.688 1 96.88 72 VAL B N 1
ATOM 1998 C CA . VAL B 1 72 ? 7.121 -18.859 9.203 1 96.88 72 VAL B CA 1
ATOM 1999 C C . VAL B 1 72 ? 7.996 -17.688 8.766 1 96.88 72 VAL B C 1
ATOM 2001 O O . VAL B 1 72 ? 9.125 -17.531 9.242 1 96.88 72 VAL B O 1
ATOM 2004 N N . ALA B 1 73 ? 7.449 -16.859 7.832 1 95.06 73 ALA B N 1
ATOM 2005 C CA . ALA B 1 73 ? 8.234 -15.742 7.316 1 95.06 73 ALA B CA 1
ATOM 2006 C C . ALA B 1 73 ? 8.719 -14.844 8.445 1 95.06 73 ALA B C 1
ATOM 2008 O O . ALA B 1 73 ? 7.953 -14.523 9.367 1 95.06 73 ALA B O 1
ATOM 2009 N N . ARG B 1 74 ? 10 -14.586 8.359 1 87.25 74 ARG B N 1
ATOM 2010 C CA . ARG B 1 74 ? 10.648 -13.633 9.258 1 87.25 74 ARG B CA 1
ATOM 2011 C C . ARG B 1 74 ? 11.266 -12.477 8.477 1 87.25 74 ARG B C 1
ATOM 2013 O O . ARG B 1 74 ? 11.633 -12.633 7.312 1 87.25 74 ARG B O 1
ATOM 2020 N N . TYR B 1 75 ? 11.141 -11.25 8.867 1 80.88 75 TYR B N 1
ATOM 2021 C CA . TYR B 1 75 ? 11.922 -10.133 8.352 1 80.88 75 TYR B CA 1
ATOM 2022 C C . TYR B 1 75 ? 11.234 -9.5 7.145 1 80.88 75 TYR B C 1
ATOM 2024 O O . TYR B 1 75 ? 11.898 -9 6.238 1 80.88 75 TYR B O 1
ATOM 2032 N N . VAL B 1 76 ? 9.953 -9.812 6.945 1 90.56 76 VAL B N 1
ATOM 2033 C CA . VAL B 1 76 ? 9.258 -9.039 5.926 1 90.56 76 VAL B CA 1
ATOM 2034 C C . VAL B 1 76 ? 9.062 -7.602 6.414 1 90.56 76 VAL B C 1
ATOM 2036 O O . VAL B 1 76 ? 8.289 -7.355 7.34 1 90.56 76 VAL B O 1
ATOM 2039 N N . ARG B 1 77 ? 9.758 -6.727 5.84 1 92.81 77 ARG B N 1
ATOM 2040 C CA . ARG B 1 77 ? 9.695 -5.316 6.223 1 92.81 77 ARG B CA 1
ATOM 2041 C C . ARG B 1 77 ? 8.875 -4.516 5.223 1 92.81 77 ARG B C 1
ATOM 2043 O O . ARG B 1 77 ? 8.797 -4.867 4.043 1 92.81 77 ARG B O 1
ATOM 2050 N N . PRO B 1 78 ? 8.156 -3.469 5.52 1 91.56 78 PRO B N 1
ATOM 2051 C CA . PRO B 1 78 ? 7.188 -2.754 4.684 1 91.56 78 PRO B CA 1
ATOM 2052 C C . PRO B 1 78 ? 7.844 -2.049 3.496 1 91.56 78 PRO B C 1
ATOM 2054 O O . PRO B 1 78 ? 7.188 -1.8 2.48 1 91.56 78 PRO B O 1
ATOM 2057 N N . GLY B 1 79 ? 9.102 -1.858 3.445 1 92.62 79 GLY B N 1
ATOM 2058 C CA . GLY B 1 79 ? 9.742 -1.116 2.371 1 92.62 79 GLY B CA 1
ATOM 2059 C C . GLY B 1 79 ? 9.859 -1.913 1.085 1 92.62 79 GLY B C 1
ATOM 2060 O O . GLY B 1 79 ? 10.164 -3.107 1.114 1 92.62 79 GLY B O 1
ATOM 2061 N N . GLU B 1 80 ? 9.594 -1.244 -0.063 1 95.44 80 GLU B N 1
ATOM 2062 C CA . GLU B 1 80 ? 9.641 -1.888 -1.372 1 95.44 80 GLU B CA 1
ATOM 2063 C C . GLU B 1 80 ? 10.992 -2.541 -1.619 1 95.44 80 GLU B C 1
ATOM 2065 O O . GLU B 1 80 ? 11.062 -3.684 -2.076 1 95.44 80 GLU B O 1
ATOM 2070 N N . ARG B 1 81 ? 12.031 -1.834 -1.248 1 94.31 81 ARG B N 1
ATOM 2071 C CA . ARG B 1 81 ? 13.383 -2.344 -1.484 1 94.31 81 ARG B CA 1
ATOM 2072 C C . ARG B 1 81 ? 13.641 -3.598 -0.659 1 94.31 81 ARG B C 1
ATOM 2074 O O . ARG B 1 81 ? 14.289 -4.535 -1.134 1 94.31 81 ARG B O 1
ATOM 2081 N N . TYR B 1 82 ? 13.141 -3.645 0.511 1 94.19 82 TYR B N 1
ATOM 2082 C CA . TYR B 1 82 ? 13.383 -4.777 1.4 1 94.19 82 TYR B CA 1
ATOM 2083 C C . TYR B 1 82 ? 12.711 -6.039 0.868 1 94.19 82 TYR B C 1
ATOM 2085 O O . TYR B 1 82 ? 13.344 -7.094 0.776 1 94.19 82 TYR B O 1
ATOM 2093 N N . VAL B 1 83 ? 11.484 -5.906 0.469 1 96.81 83 VAL B N 1
ATOM 2094 C CA . VAL B 1 83 ? 10.773 -7.055 -0.076 1 96.81 83 VAL B CA 1
ATOM 2095 C C . VAL B 1 83 ? 11.414 -7.492 -1.391 1 96.81 83 VAL B C 1
ATOM 2097 O O . VAL B 1 83 ? 11.555 -8.688 -1.652 1 96.81 83 VAL B O 1
ATOM 2100 N N . ALA B 1 84 ? 11.828 -6.484 -2.172 1 97.25 84 ALA B N 1
ATOM 2101 C CA . ALA B 1 84 ? 12.508 -6.789 -3.432 1 97.25 84 ALA B CA 1
ATOM 2102 C C . ALA B 1 84 ? 13.781 -7.59 -3.189 1 97.25 84 ALA B C 1
ATOM 2104 O O . ALA B 1 84 ? 14.109 -8.492 -3.963 1 97.25 84 ALA B O 1
ATOM 2105 N N . THR B 1 85 ? 14.5 -7.246 -2.17 1 96.88 85 THR B N 1
ATOM 2106 C CA . THR B 1 85 ? 15.727 -7.961 -1.831 1 96.88 85 THR B CA 1
ATOM 2107 C C . THR B 1 85 ? 15.43 -9.422 -1.508 1 96.88 85 THR B C 1
ATOM 2109 O O . THR B 1 85 ? 16.172 -10.312 -1.906 1 96.88 85 THR B O 1
ATOM 2112 N N . VAL B 1 86 ? 14.336 -9.68 -0.777 1 97.56 86 VAL B N 1
ATOM 2113 C CA . VAL B 1 86 ? 13.914 -11.039 -0.452 1 97.56 86 VAL B CA 1
ATOM 2114 C C . VAL B 1 86 ? 13.664 -11.82 -1.737 1 97.56 86 VAL B C 1
ATOM 2116 O O . VAL B 1 86 ? 14.141 -12.945 -1.892 1 97.56 86 VAL B O 1
ATOM 2119 N N . ILE B 1 87 ? 13 -11.242 -2.672 1 98.19 87 ILE B N 1
ATOM 2120 C CA . ILE B 1 87 ? 12.648 -11.891 -3.932 1 98.19 87 ILE B CA 1
ATOM 2121 C C . ILE B 1 87 ? 13.906 -12.109 -4.77 1 98.19 87 ILE B C 1
ATOM 2123 O O . ILE B 1 87 ? 14.086 -13.172 -5.359 1 98.19 87 ILE B O 1
ATOM 2127 N N . GLN B 1 88 ? 14.734 -11.07 -4.785 1 98.44 88 GLN B N 1
ATOM 2128 C CA . GLN B 1 88 ? 15.977 -11.156 -5.543 1 98.44 88 GLN B CA 1
ATOM 2129 C C . GLN B 1 88 ? 16.844 -12.32 -5.059 1 98.44 88 GLN B C 1
ATOM 2131 O O . GLN B 1 88 ? 17.359 -13.102 -5.863 1 98.44 88 GLN B O 1
ATOM 2136 N N . LYS B 1 89 ? 17 -12.43 -3.793 1 97.94 89 LYS B N 1
ATOM 2137 C CA . LYS B 1 89 ? 17.781 -13.508 -3.203 1 97.94 89 LYS B CA 1
ATOM 2138 C C . LYS B 1 89 ? 17.172 -14.875 -3.516 1 97.94 89 LYS B C 1
ATOM 2140 O O . LYS B 1 89 ? 17.891 -15.836 -3.789 1 97.94 89 LYS B O 1
ATOM 2145 N N . ALA B 1 90 ? 15.867 -14.961 -3.447 1 98.25 90 ALA B N 1
ATOM 2146 C CA . ALA B 1 90 ? 15.188 -16.203 -3.785 1 98.25 90 ALA B CA 1
ATOM 2147 C C . ALA B 1 90 ? 15.469 -16.609 -5.23 1 98.25 90 ALA B C 1
ATOM 2149 O O . ALA B 1 90 ? 15.781 -17.781 -5.504 1 98.25 90 ALA B O 1
ATOM 2150 N N . LEU B 1 91 ? 15.445 -15.641 -6.102 1 98.5 91 LEU B N 1
ATOM 2151 C CA . LEU B 1 91 ? 15.578 -15.898 -7.531 1 98.5 91 LEU B CA 1
ATOM 2152 C C . LEU B 1 91 ? 17.016 -16.281 -7.891 1 98.5 91 LEU B C 1
ATOM 2154 O O . LEU B 1 91 ? 17.266 -16.781 -8.984 1 98.5 91 LEU B O 1
ATOM 2158 N N . ALA B 1 92 ? 17.922 -15.969 -7.035 1 98.25 92 ALA B N 1
ATOM 2159 C CA . ALA B 1 92 ? 19.328 -16.344 -7.254 1 98.25 92 ALA B CA 1
ATOM 2160 C C . ALA B 1 92 ? 19.516 -17.844 -7.066 1 98.25 92 ALA B C 1
ATOM 2162 O O . ALA B 1 92 ? 20.562 -18.391 -7.453 1 98.25 92 ALA B O 1
ATOM 2163 N N . HIS B 1 93 ? 18.547 -18.516 -6.484 1 98.12 93 HIS B N 1
ATOM 2164 C CA . HIS B 1 93 ? 18.625 -19.953 -6.258 1 98.12 93 HIS B CA 1
ATOM 2165 C C . HIS B 1 93 ? 17.938 -20.719 -7.383 1 98.12 93 HIS B C 1
ATOM 2167 O O . HIS B 1 93 ? 17.078 -20.188 -8.078 1 98.12 93 HIS B O 1
ATOM 2173 N N . ASP B 1 94 ? 18.375 -21.938 -7.473 1 97.06 94 ASP B N 1
ATOM 2174 C CA . ASP B 1 94 ? 17.719 -22.859 -8.406 1 97.06 94 ASP B CA 1
ATOM 2175 C C . ASP B 1 94 ? 16.75 -23.781 -7.68 1 97.06 94 ASP B C 1
ATOM 2177 O O . ASP B 1 94 ? 17.016 -24.219 -6.559 1 97.06 94 ASP B O 1
ATOM 2181 N N . ALA B 1 95 ? 15.602 -23.953 -8.312 1 95.56 95 ALA B N 1
ATOM 2182 C CA . ALA B 1 95 ? 14.703 -24.984 -7.809 1 95.56 95 ALA B CA 1
ATOM 2183 C C . ALA B 1 95 ? 15.328 -26.375 -7.938 1 95.56 95 ALA B C 1
ATOM 2185 O O . ALA B 1 95 ? 16.078 -26.625 -8.883 1 95.56 95 ALA B O 1
ATOM 2186 N N . ARG B 1 96 ? 14.938 -27.125 -6.875 1 95.69 96 ARG B N 1
ATOM 2187 C CA . ARG B 1 96 ? 15.422 -28.5 -6.891 1 95.69 96 ARG B CA 1
ATOM 2188 C C . ARG B 1 96 ? 14.312 -29.484 -7.277 1 95.69 96 ARG B C 1
ATOM 2190 O O . ARG B 1 96 ? 13.57 -29.953 -6.418 1 95.69 96 ARG B O 1
ATOM 2197 N N . GLY B 1 97 ? 14.094 -29.781 -8.602 1 92.19 97 GLY B N 1
ATOM 2198 C CA . GLY B 1 97 ? 13.078 -30.719 -9.047 1 92.19 97 GLY B CA 1
ATOM 2199 C C . GLY B 1 97 ? 11.711 -30.078 -9.211 1 92.19 97 GLY B C 1
ATOM 2200 O O . GLY B 1 97 ? 11.602 -28.859 -9.297 1 92.19 97 GLY B O 1
ATOM 2201 N N . PRO B 1 98 ? 10.719 -31 -9.359 1 94 98 PRO B N 1
ATOM 2202 C CA . PRO B 1 98 ? 9.352 -30.5 -9.516 1 94 98 PRO B CA 1
ATOM 2203 C C . PRO B 1 98 ? 8.773 -29.953 -8.211 1 94 98 PRO B C 1
ATOM 2205 O O . PRO B 1 98 ? 9.062 -30.484 -7.133 1 94 98 PRO B O 1
ATOM 2208 N N . GLY B 1 99 ? 8.039 -28.891 -8.352 1 96.44 99 GLY B N 1
ATOM 2209 C CA . GLY B 1 99 ? 7.398 -28.328 -7.176 1 96.44 99 GLY B CA 1
ATOM 2210 C C . GLY B 1 99 ? 8.242 -27.281 -6.477 1 96.44 99 GLY B C 1
ATOM 2211 O O . GLY B 1 99 ? 9.117 -26.672 -7.094 1 96.44 99 GLY B O 1
ATOM 2212 N N . PHE B 1 100 ? 7.848 -26.984 -5.242 1 97.81 100 PHE B N 1
ATOM 2213 C CA . PHE B 1 100 ? 8.5 -25.922 -4.5 1 97.81 100 PHE B CA 1
ATOM 2214 C C . PHE B 1 100 ? 9.75 -26.438 -3.787 1 97.81 100 PHE B C 1
ATOM 2216 O O . PHE B 1 100 ? 9.727 -27.516 -3.201 1 97.81 100 PHE B O 1
ATOM 2223 N N . THR B 1 101 ? 10.789 -25.734 -3.885 1 98.44 101 THR B N 1
ATOM 2224 C CA . THR B 1 101 ? 12 -25.906 -3.088 1 98.44 101 THR B CA 1
ATOM 2225 C C . THR B 1 101 ? 12.047 -24.891 -1.954 1 98.44 101 THR B C 1
ATOM 2227 O O . THR B 1 101 ? 12.023 -23.688 -2.197 1 98.44 101 THR B O 1
ATOM 2230 N N . ALA B 1 102 ? 12.094 -25.375 -0.74 1 97.88 102 ALA B N 1
ATOM 2231 C CA . ALA B 1 102 ? 12.133 -24.484 0.425 1 97.88 102 ALA B CA 1
ATOM 2232 C C . ALA B 1 102 ? 13.5 -23.828 0.562 1 97.88 102 ALA B C 1
ATOM 2234 O O . ALA B 1 102 ? 14.531 -24.469 0.389 1 97.88 102 ALA B O 1
ATOM 2235 N N . LEU B 1 103 ? 13.406 -22.531 0.758 1 97.25 103 LEU B N 1
ATOM 2236 C CA . LEU B 1 103 ? 14.594 -21.766 1.109 1 97.25 103 LEU B CA 1
ATOM 2237 C C . LEU B 1 103 ? 14.578 -21.375 2.586 1 97.25 103 LEU B C 1
ATOM 2239 O O . LEU B 1 103 ? 14.234 -22.203 3.439 1 97.25 103 LEU B O 1
ATOM 2243 N N . ARG B 1 104 ? 15.008 -20.25 2.912 1 94.31 104 ARG B N 1
ATOM 2244 C CA . ARG B 1 104 ? 15.031 -19.812 4.305 1 94.31 104 ARG B CA 1
ATOM 2245 C C . ARG B 1 104 ? 13.867 -18.891 4.613 1 94.31 104 ARG B C 1
ATOM 2247 O O . ARG B 1 104 ? 13.359 -18.203 3.721 1 94.31 104 ARG B O 1
ATOM 2254 N N . ASN B 1 105 ? 13.414 -18.859 5.891 1 95.62 105 ASN B N 1
ATOM 2255 C CA . ASN B 1 105 ? 12.539 -17.844 6.457 1 95.62 105 ASN B CA 1
ATOM 2256 C C . ASN B 1 105 ? 11.195 -17.781 5.73 1 95.62 105 ASN B C 1
ATOM 2258 O O . ASN B 1 105 ? 10.664 -16.703 5.469 1 95.62 105 ASN B O 1
ATOM 2262 N N . GLY B 1 106 ? 10.734 -19.047 5.305 1 97.31 106 GLY B N 1
ATOM 2263 C CA . GLY B 1 106 ? 9.383 -19.141 4.762 1 97.31 106 GLY B CA 1
ATOM 2264 C C . GLY B 1 106 ? 9.32 -18.828 3.279 1 97.31 106 GLY B C 1
ATOM 2265 O O . GLY B 1 106 ? 8.234 -18.641 2.727 1 97.31 106 GLY B O 1
ATOM 2266 N N . VAL B 1 107 ? 10.5 -18.75 2.639 1 98.31 107 VAL B N 1
ATOM 2267 C CA . VAL B 1 107 ? 10.547 -18.484 1.205 1 98.31 107 VAL B CA 1
ATOM 2268 C C . VAL B 1 107 ? 10.797 -19.781 0.445 1 98.31 107 VAL B C 1
ATOM 2270 O O . VAL B 1 107 ? 11.586 -20.625 0.885 1 98.31 107 VAL B O 1
ATOM 2273 N N . SER B 1 108 ? 10.109 -19.953 -0.623 1 98.56 108 SER B N 1
ATOM 2274 C CA . SER B 1 108 ? 10.312 -21.094 -1.52 1 98.56 108 SER B CA 1
ATOM 2275 C C . SER B 1 108 ? 10.328 -20.641 -2.979 1 98.56 108 SER B C 1
ATOM 2277 O O . SER B 1 108 ? 9.844 -19.562 -3.307 1 98.56 108 SER B O 1
ATOM 2279 N N . ILE B 1 109 ? 10.875 -21.469 -3.789 1 98.75 109 ILE B N 1
ATOM 2280 C CA . ILE B 1 109 ? 10.922 -21.188 -5.219 1 98.75 109 ILE B CA 1
ATOM 2281 C C . ILE B 1 109 ? 10.531 -22.422 -6.012 1 98.75 109 ILE B C 1
ATOM 2283 O O . ILE B 1 109 ? 10.719 -23.547 -5.547 1 98.75 109 ILE B O 1
ATOM 2287 N N . ALA B 1 110 ? 9.992 -22.25 -7.125 1 98.75 110 ALA B N 1
ATOM 2288 C CA . ALA B 1 110 ? 9.648 -23.328 -8.031 1 98.75 110 ALA B CA 1
ATOM 2289 C C . ALA B 1 110 ? 9.852 -22.922 -9.484 1 98.75 110 ALA B C 1
ATOM 2291 O O . ALA B 1 110 ? 9.609 -21.766 -9.852 1 98.75 110 ALA B O 1
ATOM 2292 N N . ASP B 1 111 ? 10.289 -23.891 -10.266 1 98.31 111 ASP B N 1
ATOM 2293 C CA . ASP B 1 111 ? 10.211 -23.719 -11.711 1 98.31 111 ASP B CA 1
ATOM 2294 C C . ASP B 1 111 ? 8.789 -23.953 -12.219 1 98.31 111 ASP B C 1
ATOM 2296 O O . ASP B 1 111 ? 8.062 -24.797 -11.68 1 98.31 111 ASP B O 1
ATOM 2300 N N . GLY B 1 112 ? 8.43 -23.188 -13.18 1 97.88 112 GLY B N 1
ATOM 2301 C CA . GLY B 1 112 ? 7.074 -23.281 -13.695 1 97.88 112 GLY B CA 1
ATOM 2302 C C . GLY B 1 112 ? 6.234 -22.062 -13.375 1 97.88 112 GLY B C 1
ATOM 2303 O O . GLY B 1 112 ? 6.707 -21.125 -12.703 1 97.88 112 GLY B O 1
ATOM 2304 N N . GLY B 1 113 ? 5.012 -22.016 -13.859 1 97.25 113 GLY B N 1
ATOM 2305 C CA . GLY B 1 113 ? 4.109 -20.891 -13.695 1 97.25 113 GLY B CA 1
ATOM 2306 C C . GLY B 1 113 ? 2.912 -21.203 -12.812 1 97.25 113 GLY B C 1
ATOM 2307 O O . GLY B 1 113 ? 3.064 -21.719 -11.703 1 97.25 113 GLY B O 1
ATOM 2308 N N . LEU B 1 114 ? 1.784 -20.844 -13.352 1 97.88 114 LEU B N 1
ATOM 2309 C CA . LEU B 1 114 ? 0.531 -20.984 -12.617 1 97.88 114 LEU B CA 1
ATOM 2310 C C . LEU B 1 114 ? 0.244 -22.438 -12.305 1 97.88 114 LEU B C 1
ATOM 2312 O O . LEU B 1 114 ? -0.335 -22.766 -11.266 1 97.88 114 LEU B O 1
ATOM 2316 N N . GLU B 1 115 ? 0.672 -23.312 -13.18 1 97.06 115 GLU B N 1
ATOM 2317 C CA . GLU B 1 115 ? 0.361 -24.734 -13.008 1 97.06 115 GLU B CA 1
ATOM 2318 C C . GLU B 1 115 ? 0.972 -25.281 -11.719 1 97.06 115 GLU B C 1
ATOM 2320 O O . GLU B 1 115 ? 0.409 -26.188 -11.094 1 97.06 115 GLU B O 1
ATOM 2325 N N . VAL B 1 116 ? 2.096 -24.812 -11.305 1 97.5 116 VAL B N 1
ATOM 2326 C CA . VAL B 1 116 ? 2.756 -25.281 -10.086 1 97.5 116 VAL B CA 1
ATOM 2327 C C . VAL B 1 116 ? 1.949 -24.844 -8.867 1 97.5 116 VAL B C 1
ATOM 2329 O O . VAL B 1 116 ? 1.771 -25.609 -7.922 1 97.5 116 VAL B O 1
ATOM 2332 N N . VAL B 1 117 ? 1.467 -23.594 -8.898 1 98.44 117 VAL B N 1
ATOM 2333 C CA . VAL B 1 117 ? 0.668 -23.062 -7.805 1 98.44 117 VAL B CA 1
ATOM 2334 C C . VAL B 1 117 ? -0.66 -23.812 -7.715 1 98.44 117 VAL B C 1
ATOM 2336 O O . VAL B 1 117 ? -1.082 -24.203 -6.625 1 98.44 117 VAL B O 1
ATOM 2339 N N . LEU B 1 118 ? -1.295 -24 -8.875 1 97.88 118 LEU B N 1
ATOM 2340 C CA . LEU B 1 118 ? -2.602 -24.656 -8.922 1 97.88 118 LEU B CA 1
ATOM 2341 C C . LEU B 1 118 ? -2.52 -26.078 -8.406 1 97.88 118 LEU B C 1
ATOM 2343 O O . LEU B 1 118 ? -3.439 -26.562 -7.742 1 97.88 118 LEU B O 1
ATOM 2347 N N . ALA B 1 119 ? -1.455 -26.75 -8.75 1 96.31 119 ALA B N 1
ATOM 2348 C CA . ALA B 1 119 ? -1.258 -28.109 -8.266 1 96.31 119 ALA B CA 1
ATOM 2349 C C . ALA B 1 119 ? -1.163 -28.141 -6.738 1 96.31 119 ALA B C 1
ATOM 2351 O O . ALA B 1 119 ? -1.597 -29.109 -6.102 1 96.31 119 ALA B O 1
ATOM 2352 N N . ASP B 1 120 ? -0.646 -27.062 -6.195 1 95.38 120 ASP B N 1
ATOM 2353 C CA . ASP B 1 120 ? -0.421 -26.969 -4.758 1 95.38 120 ASP B CA 1
ATOM 2354 C C . ASP B 1 120 ? -1.696 -26.547 -4.031 1 95.38 120 ASP B C 1
ATOM 2356 O O . ASP B 1 120 ? -1.895 -26.891 -2.863 1 95.38 120 ASP B O 1
ATOM 2360 N N . LEU B 1 121 ? -2.598 -25.719 -4.594 1 95.12 121 LEU B N 1
ATOM 2361 C CA . LEU B 1 121 ? -3.801 -25.156 -3.982 1 95.12 121 LEU B CA 1
ATOM 2362 C C . LEU B 1 121 ? -4.848 -26.25 -3.754 1 95.12 121 LEU B C 1
ATOM 2364 O O . LEU B 1 121 ? -5.695 -26.125 -2.871 1 95.12 121 LEU B O 1
ATOM 2368 N N . GLY B 1 122 ? -4.848 -27.328 -4.574 1 88.62 122 GLY B N 1
ATOM 2369 C CA . GLY B 1 122 ? -5.879 -28.344 -4.492 1 88.62 122 GLY B CA 1
ATOM 2370 C C . GLY B 1 122 ? -7.27 -27.812 -4.797 1 88.62 122 GLY B C 1
ATOM 2371 O O . GLY B 1 122 ? -7.473 -27.141 -5.805 1 88.62 122 GLY B O 1
ATOM 2372 N N . GLY B 1 123 ? -8.352 -28.156 -3.906 1 91.25 123 GLY B N 1
ATOM 2373 C CA . GLY B 1 123 ? -9.742 -27.891 -4.238 1 91.25 123 GLY B CA 1
ATOM 2374 C C . GLY B 1 123 ? -10.32 -26.734 -3.453 1 91.25 123 GLY B C 1
ATOM 2375 O O . GLY B 1 123 ? -11.539 -26.641 -3.27 1 91.25 123 GLY B O 1
ATOM 2376 N N . VAL B 1 124 ? -9.477 -25.828 -2.992 1 95.62 124 VAL B N 1
ATOM 2377 C CA . VAL B 1 124 ? -9.992 -24.719 -2.195 1 95.62 124 VAL B CA 1
ATOM 2378 C C . VAL B 1 124 ? -10.781 -23.766 -3.086 1 95.62 124 VAL B C 1
ATOM 2380 O O . VAL B 1 124 ? -10.531 -23.688 -4.293 1 95.62 124 VAL B O 1
ATOM 2383 N N . PRO B 1 125 ? -11.742 -23.109 -2.512 1 97.44 125 PRO B N 1
ATOM 2384 C CA . PRO B 1 125 ? -12.445 -22.078 -3.295 1 97.44 125 PRO B CA 1
ATOM 2385 C C . PRO B 1 125 ? -11.5 -21.031 -3.875 1 97.44 125 PRO B C 1
ATOM 2387 O O . PRO B 1 125 ? -10.547 -20.625 -3.215 1 97.44 125 PRO B O 1
ATOM 2390 N N . ARG B 1 126 ? -11.758 -20.672 -5.125 1 97.94 126 ARG B N 1
ATOM 2391 C CA . ARG B 1 126 ? -10.898 -19.75 -5.855 1 97.94 126 ARG B CA 1
ATOM 2392 C C . ARG B 1 126 ? -11.664 -18.5 -6.266 1 97.94 126 ARG B C 1
ATOM 2394 O O . ARG B 1 126 ? -12.789 -18.578 -6.773 1 97.94 126 ARG B O 1
ATOM 2401 N N . TYR B 1 127 ? -11.047 -17.391 -6.035 1 98.44 127 TYR B N 1
ATOM 2402 C CA . TYR B 1 127 ? -11.586 -16.094 -6.418 1 98.44 127 TYR B CA 1
ATOM 2403 C C . TYR B 1 127 ? -10.57 -15.297 -7.223 1 98.44 127 TYR B C 1
ATOM 2405 O O . TYR B 1 127 ? -9.367 -15.516 -7.109 1 98.44 127 TYR B O 1
ATOM 2413 N N . VAL B 1 128 ? -11.039 -14.445 -8.055 1 98.56 128 VAL B N 1
ATOM 2414 C CA . VAL B 1 128 ? -10.172 -13.523 -8.781 1 98.56 128 VAL B CA 1
ATOM 2415 C C . VAL B 1 128 ? -10.68 -12.094 -8.609 1 98.56 128 VAL B C 1
ATOM 2417 O O . VAL B 1 128 ? -11.883 -11.836 -8.703 1 98.56 128 VAL B O 1
ATOM 2420 N N . LEU B 1 129 ? -9.773 -11.164 -8.25 1 98.19 129 LEU B N 1
ATOM 2421 C CA . LEU B 1 129 ? -10.172 -9.766 -8.109 1 98.19 129 LEU B CA 1
ATOM 2422 C C . LEU B 1 129 ? -10.352 -9.109 -9.469 1 98.19 129 LEU B C 1
ATOM 2424 O O . LEU B 1 129 ? -9.414 -9.047 -10.266 1 98.19 129 LEU B O 1
ATOM 2428 N N . GLU B 1 130 ? -11.531 -8.672 -9.656 1 96.06 130 GLU B N 1
ATOM 2429 C CA . GLU B 1 130 ? -11.898 -8.016 -10.906 1 96.06 130 GLU B CA 1
ATOM 2430 C C . GLU B 1 130 ? -12.922 -6.914 -10.672 1 96.06 130 GLU B C 1
ATOM 2432 O O . GLU B 1 130 ? -13.82 -7.055 -9.828 1 96.06 130 GLU B O 1
ATOM 2437 N N . GLN B 1 131 ? -12.789 -5.855 -11.453 1 93.25 131 GLN B N 1
ATOM 2438 C CA . GLN B 1 131 ? -13.648 -4.684 -11.312 1 93.25 131 GLN B CA 1
ATOM 2439 C C . GLN B 1 131 ? -15.117 -5.051 -11.492 1 93.25 131 GLN B C 1
ATOM 2441 O O . GLN B 1 131 ? -15.992 -4.52 -10.797 1 93.25 131 GLN B O 1
ATOM 2446 N N . HIS B 1 132 ? -15.445 -5.984 -12.367 1 93.38 132 HIS B N 1
ATOM 2447 C CA . HIS B 1 132 ? -16.828 -6.266 -12.719 1 93.38 132 HIS B CA 1
ATOM 2448 C C . HIS B 1 132 ? -17.312 -7.562 -12.078 1 93.38 132 HIS B C 1
ATOM 2450 O O . HIS B 1 132 ? -18.297 -8.156 -12.523 1 93.38 132 HIS B O 1
ATOM 2456 N N . GLY B 1 133 ? -16.703 -8.039 -11.07 1 97.25 133 GLY B N 1
ATOM 2457 C CA . GLY B 1 133 ? -17.141 -9.203 -10.32 1 97.25 133 GLY B CA 1
ATOM 2458 C C . GLY B 1 133 ? -18.234 -8.891 -9.312 1 97.25 133 GLY B C 1
ATOM 2459 O O . GLY B 1 133 ? -18.703 -7.754 -9.234 1 97.25 133 GLY B O 1
ATOM 2460 N N . ALA B 1 134 ? -18.719 -9.93 -8.609 1 98.19 134 ALA B N 1
ATOM 2461 C CA . ALA B 1 134 ? -19.672 -9.75 -7.512 1 98.19 134 ALA B CA 1
ATOM 2462 C C . ALA B 1 134 ? -19.047 -8.906 -6.395 1 98.19 134 ALA B C 1
ATOM 2464 O O . ALA B 1 134 ? -17.875 -9.07 -6.059 1 98.19 134 ALA B O 1
ATOM 2465 N N . ASP B 1 135 ? -19.828 -8.023 -5.855 1 98.25 135 ASP B N 1
ATOM 2466 C CA . ASP B 1 135 ? -19.312 -7.172 -4.785 1 98.25 135 ASP B CA 1
ATOM 2467 C C . ASP B 1 135 ? -18.891 -8.008 -3.574 1 98.25 135 ASP B C 1
ATOM 2469 O O . ASP B 1 135 ? -19.656 -8.852 -3.104 1 98.25 135 ASP B O 1
ATOM 2473 N N . VAL B 1 136 ? -17.75 -7.738 -3.051 1 98.12 136 VAL B N 1
ATOM 2474 C CA . VAL B 1 136 ? -17.141 -8.508 -1.97 1 98.12 136 VAL B CA 1
ATOM 2475 C C . VAL B 1 136 ? -18.031 -8.469 -0.736 1 98.12 136 VAL B C 1
ATOM 2477 O O . VAL B 1 136 ? -18.047 -9.406 0.061 1 98.12 136 VAL B O 1
ATOM 2480 N N . ARG B 1 137 ? -18.812 -7.469 -0.524 1 96.88 137 ARG B N 1
ATOM 2481 C CA . ARG B 1 137 ? -19.625 -7.316 0.685 1 96.88 137 ARG B CA 1
ATOM 2482 C C . ARG B 1 137 ? -20.844 -8.227 0.651 1 96.88 137 ARG B C 1
ATOM 2484 O O . ARG B 1 137 ? -21.344 -8.641 1.698 1 96.88 137 ARG B O 1
ATOM 2491 N N . THR B 1 138 ? -21.25 -8.516 -0.534 1 96.25 138 THR B N 1
ATOM 2492 C CA . THR B 1 138 ? -22.484 -9.297 -0.634 1 96.25 138 THR B CA 1
ATOM 2493 C C . THR B 1 138 ? -22.188 -10.695 -1.173 1 96.25 138 THR B C 1
ATOM 2495 O O . THR B 1 138 ? -23.016 -11.602 -1.043 1 96.25 138 THR B O 1
ATOM 2498 N N . ALA B 1 139 ? -21.031 -10.859 -1.794 1 97 139 ALA B N 1
ATOM 2499 C CA . ALA B 1 139 ? -20.656 -12.148 -2.381 1 97 139 ALA B CA 1
ATOM 2500 C C . ALA B 1 139 ? -20.422 -13.195 -1.3 1 97 139 ALA B C 1
ATOM 2502 O O . ALA B 1 139 ? -19.938 -12.875 -0.21 1 97 139 ALA B O 1
ATOM 2503 N N . GLY B 1 140 ? -20.828 -14.438 -1.602 1 95.5 140 GLY B N 1
ATOM 2504 C CA . GLY B 1 140 ? -20.422 -15.547 -0.751 1 95.5 140 GLY B CA 1
ATOM 2505 C C . GLY B 1 140 ? -18.953 -15.898 -0.885 1 95.5 140 GLY B C 1
ATOM 2506 O O . GLY B 1 140 ? -18.5 -16.312 -1.956 1 95.5 140 GLY B O 1
ATOM 2507 N N . ILE B 1 141 ? -18.156 -15.641 0.107 1 95.75 141 ILE B N 1
ATOM 2508 C CA . ILE B 1 141 ? -16.719 -15.898 0.093 1 95.75 141 ILE B CA 1
ATOM 2509 C C . ILE B 1 141 ? -16.359 -16.812 1.259 1 95.75 141 ILE B C 1
ATOM 2511 O O . ILE B 1 141 ? -16.797 -16.609 2.389 1 95.75 141 ILE B O 1
ATOM 2515 N N . ALA B 1 142 ? -15.602 -17.797 0.908 1 92.56 142 ALA B N 1
ATOM 2516 C CA . ALA B 1 142 ? -15.125 -18.703 1.953 1 92.56 142 ALA B CA 1
ATOM 2517 C C . ALA B 1 142 ? -14.297 -17.953 2.994 1 92.56 142 ALA B C 1
ATOM 2519 O O . ALA B 1 142 ? -13.625 -16.969 2.672 1 92.56 142 ALA B O 1
ATOM 2520 N N . THR B 1 143 ? -14.344 -18.406 4.281 1 85.12 143 THR B N 1
ATOM 2521 C CA . THR B 1 143 ? -13.641 -17.688 5.332 1 85.12 143 THR B CA 1
ATOM 2522 C C . THR B 1 143 ? -12.469 -18.516 5.863 1 85.12 143 THR B C 1
ATOM 2524 O O . THR B 1 143 ? -11.617 -18 6.586 1 85.12 143 THR B O 1
ATOM 2527 N N . ASP B 1 144 ? -12.391 -19.766 5.543 1 87.5 144 ASP B N 1
ATOM 2528 C CA . ASP B 1 144 ? -11.344 -20.625 6.086 1 87.5 144 ASP B CA 1
ATOM 2529 C C . ASP B 1 144 ? -10.156 -20.703 5.137 1 87.5 144 ASP B C 1
ATOM 2531 O O . ASP B 1 144 ? -9.133 -20.047 5.355 1 87.5 144 ASP B O 1
ATOM 2535 N N . ASP B 1 145 ? -10.172 -21.594 4.203 1 95.5 145 ASP B N 1
ATOM 2536 C CA . ASP B 1 145 ? -9.156 -21.75 3.168 1 95.5 145 ASP B CA 1
ATOM 2537 C C . ASP B 1 145 ? -9.664 -21.234 1.817 1 95.5 145 ASP B C 1
ATOM 2539 O O . ASP B 1 145 ? -10.766 -21.594 1.389 1 95.5 145 ASP B O 1
ATOM 2543 N N . LEU B 1 146 ? -8.898 -20.359 1.247 1 98 146 LEU B N 1
ATOM 2544 C CA . LEU B 1 146 ? -9.266 -19.828 -0.059 1 98 146 LEU B CA 1
ATOM 2545 C C . LEU B 1 146 ? -8.039 -19.328 -0.813 1 98 146 LEU B C 1
ATOM 2547 O O . LEU B 1 146 ? -6.98 -19.109 -0.213 1 98 146 LEU B O 1
ATOM 2551 N N . ALA B 1 147 ? -8.156 -19.25 -2.094 1 98.62 147 ALA B N 1
ATOM 2552 C CA . ALA B 1 147 ? -7.145 -18.641 -2.955 1 98.62 147 ALA B CA 1
ATOM 2553 C C . ALA B 1 147 ? -7.711 -17.453 -3.727 1 98.62 147 ALA B C 1
ATOM 2555 O O . ALA B 1 147 ? -8.844 -17.5 -4.207 1 98.62 147 ALA B O 1
ATOM 2556 N N . ILE B 1 148 ? -7 -16.406 -3.732 1 98.81 148 ILE B N 1
ATOM 2557 C CA . ILE B 1 148 ? -7.414 -15.219 -4.465 1 98.81 148 ILE B CA 1
ATOM 2558 C C . ILE B 1 148 ? -6.352 -14.852 -5.496 1 98.81 148 ILE B C 1
ATOM 2560 O O . ILE B 1 148 ? -5.188 -14.641 -5.152 1 98.81 148 ILE B O 1
ATOM 2564 N N . PHE B 1 149 ? -6.766 -14.789 -6.703 1 98.81 149 PHE B N 1
ATOM 2565 C CA . PHE B 1 149 ? -5.887 -14.453 -7.816 1 98.81 149 PHE B CA 1
ATOM 2566 C C . PHE B 1 149 ? -5.934 -12.961 -8.109 1 98.81 149 PHE B C 1
ATOM 2568 O O . PHE B 1 149 ? -7.008 -12.359 -8.125 1 98.81 149 PHE B O 1
ATOM 2575 N N . VAL B 1 150 ? -4.781 -12.375 -8.281 1 98.56 150 VAL B N 1
ATOM 2576 C CA . VAL B 1 150 ? -4.621 -10.945 -8.523 1 98.56 150 VAL B CA 1
ATOM 2577 C C . VAL B 1 150 ? -3.725 -10.727 -9.742 1 98.56 150 VAL B C 1
ATOM 2579 O O . VAL B 1 150 ? -2.65 -11.32 -9.844 1 98.56 150 VAL B O 1
ATOM 2582 N N . GLY B 1 151 ? -4.18 -9.922 -10.664 1 96.81 151 GLY B N 1
ATOM 2583 C CA . GLY B 1 151 ? -3.35 -9.531 -11.789 1 96.81 151 GLY B CA 1
ATOM 2584 C C . GLY B 1 151 ? -2.457 -8.336 -11.484 1 96.81 151 GLY B C 1
ATOM 2585 O O . GLY B 1 151 ? -2.736 -7.562 -10.57 1 96.81 151 GLY B O 1
ATOM 2586 N N . ASP B 1 152 ? -1.455 -8.203 -12.258 1 94.25 152 ASP B N 1
ATOM 2587 C CA . ASP B 1 152 ? -0.602 -7.02 -12.164 1 94.25 152 ASP B CA 1
ATOM 2588 C C . ASP B 1 152 ? -1.198 -5.852 -12.945 1 94.25 152 ASP B C 1
ATOM 2590 O O . ASP B 1 152 ? -2.42 -5.707 -13.023 1 94.25 152 ASP B O 1
ATOM 2594 N N . HIS B 1 153 ? -0.384 -4.891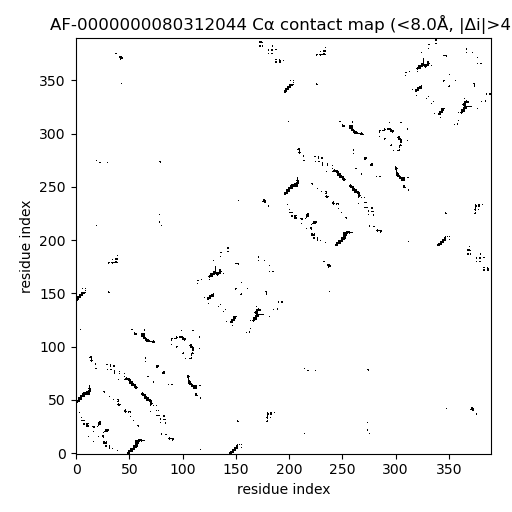 -13.477 1 88.62 153 HIS B N 1
ATOM 2595 C CA . HIS B 1 153 ? -0.844 -3.67 -14.125 1 88.62 153 HIS B CA 1
ATOM 2596 C C . HIS B 1 153 ? -1.509 -3.977 -15.461 1 88.62 153 HIS B C 1
ATOM 2598 O O . HIS B 1 153 ? -2.246 -3.146 -16 1 88.62 153 HIS B O 1
ATOM 2604 N N . LEU B 1 154 ? -1.274 -5.211 -15.969 1 93.25 154 LEU B N 1
ATOM 2605 C CA . LEU B 1 154 ? -1.848 -5.605 -17.25 1 93.25 154 LEU B CA 1
ATOM 2606 C C . LEU B 1 154 ? -3.059 -6.508 -17.047 1 93.25 154 LEU B C 1
ATOM 2608 O O . LEU B 1 154 ? -3.73 -6.879 -18.016 1 93.25 154 LEU B O 1
ATOM 2612 N N . GLY B 1 155 ? -3.373 -6.848 -15.828 1 93.5 155 GLY B N 1
ATOM 2613 C CA . GLY B 1 155 ? -4.438 -7.801 -15.555 1 93.5 155 GLY B CA 1
ATOM 2614 C C . GLY B 1 155 ? -4.09 -9.219 -15.969 1 93.5 155 GLY B C 1
ATOM 2615 O O . GLY B 1 155 ? -2.914 -9.555 -16.125 1 93.5 155 GLY B O 1
ATOM 2616 N N . LEU B 1 156 ? -5.059 -10.086 -15.969 1 95.19 156 LEU B N 1
ATOM 2617 C CA . LEU B 1 156 ? -4.891 -11.469 -16.406 1 95.19 156 LEU B CA 1
ATOM 2618 C C . LEU B 1 156 ? -5.164 -11.609 -17.891 1 95.19 156 LEU B C 1
ATOM 2620 O O . LEU B 1 156 ? -6.109 -11.016 -18.422 1 95.19 156 LEU B O 1
ATOM 2624 N N . ASP B 1 157 ? -4.328 -12.344 -18.531 1 95.12 157 ASP B N 1
ATOM 2625 C CA . ASP B 1 157 ? -4.625 -12.625 -19.922 1 95.12 157 ASP B CA 1
ATOM 2626 C C . ASP B 1 157 ? -5.551 -13.836 -20.062 1 95.12 157 ASP B C 1
ATOM 2628 O O . ASP B 1 157 ? -5.93 -14.445 -19.047 1 95.12 157 ASP B O 1
ATOM 2632 N N . ASP B 1 158 ? -5.855 -14.141 -21.266 1 95.44 158 ASP B N 1
ATOM 2633 C CA . ASP B 1 158 ? -6.828 -15.195 -21.531 1 95.44 158 ASP B CA 1
ATOM 2634 C C . ASP B 1 158 ? -6.332 -16.547 -21.016 1 95.44 158 ASP B C 1
ATOM 2636 O O . ASP B 1 158 ? -7.109 -17.344 -20.484 1 95.44 158 ASP B O 1
ATOM 2640 N N . ALA B 1 159 ? -5.094 -16.828 -21.188 1 95.5 159 ALA B N 1
ATOM 2641 C CA . ALA B 1 159 ? -4.52 -18.094 -20.766 1 95.5 159 ALA B CA 1
ATOM 2642 C C . ALA B 1 159 ? -4.59 -18.25 -19.25 1 95.5 159 ALA B C 1
ATOM 2644 O O . ALA B 1 159 ? -4.984 -19.312 -18.75 1 95.5 159 ALA B O 1
ATOM 2645 N N . ALA B 1 160 ? -4.191 -17.219 -18.547 1 96.19 160 ALA B N 1
ATOM 2646 C CA . ALA B 1 160 ? -4.266 -17.234 -17.078 1 96.19 160 ALA B CA 1
ATOM 2647 C C . ALA B 1 160 ? -5.707 -17.391 -16.609 1 96.19 160 ALA B C 1
ATOM 2649 O O . ALA B 1 160 ? -5.984 -18.156 -15.688 1 96.19 160 ALA B O 1
ATOM 2650 N N . ARG B 1 161 ? -6.617 -16.688 -17.266 1 95.94 161 ARG B N 1
ATOM 2651 C CA . ARG B 1 161 ? -8.031 -16.781 -16.922 1 95.94 161 ARG B CA 1
ATOM 2652 C C . ARG B 1 161 ? -8.555 -18.203 -17.109 1 95.94 161 ARG B C 1
ATOM 2654 O O . ARG B 1 161 ? -9.258 -18.734 -16.234 1 95.94 161 ARG B O 1
ATOM 2661 N N . ALA B 1 162 ? -8.195 -18.766 -18.172 1 96.81 162 ALA B N 1
ATOM 2662 C CA . ALA B 1 162 ? -8.633 -20.141 -18.453 1 96.81 162 ALA B CA 1
ATOM 2663 C C . ALA B 1 162 ? -8.055 -21.109 -17.422 1 96.81 162 ALA B C 1
ATOM 2665 O O . ALA B 1 162 ? -8.742 -22.031 -16.969 1 96.81 162 ALA B O 1
ATOM 2666 N N . ALA B 1 163 ? -6.875 -20.891 -17 1 96.38 163 ALA B N 1
ATOM 2667 C CA . ALA B 1 163 ? -6.156 -21.797 -16.109 1 96.38 163 ALA B CA 1
ATOM 2668 C C . ALA B 1 163 ? -6.77 -21.797 -14.711 1 96.38 163 ALA B C 1
ATOM 2670 O O . ALA B 1 163 ? -6.754 -22.812 -14.016 1 96.38 163 ALA B O 1
ATOM 2671 N N . ILE B 1 164 ? -7.344 -20.688 -14.281 1 97 164 ILE B N 1
ATOM 2672 C CA . ILE B 1 164 ? -7.77 -20.594 -12.891 1 97 164 ILE B CA 1
ATOM 2673 C C . ILE B 1 164 ? -9.242 -20.984 -12.766 1 97 164 ILE B C 1
ATOM 2675 O O . ILE B 1 164 ? -9.789 -21.031 -11.664 1 97 164 ILE B O 1
ATOM 2679 N N . G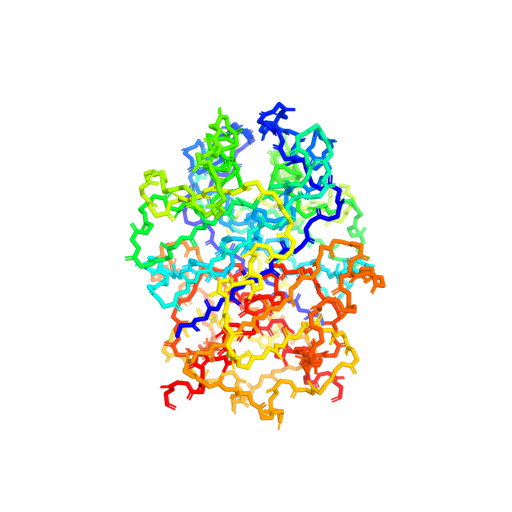LU B 1 165 ? -9.852 -21.281 -13.859 1 95.44 165 GLU B N 1
ATOM 2680 C CA . GLU B 1 165 ? -11.25 -21.688 -13.82 1 95.44 165 GLU B CA 1
ATOM 2681 C C . GLU B 1 165 ? -11.414 -23.062 -13.172 1 95.44 165 GLU B C 1
ATOM 2683 O O . GLU B 1 165 ? -10.586 -23.953 -13.375 1 95.44 165 GLU B O 1
ATOM 2688 N N . PRO B 1 166 ? -12.492 -23.344 -12.359 1 95.19 166 PRO B N 1
ATOM 2689 C CA . PRO B 1 166 ? -13.516 -22.359 -11.969 1 95.19 166 PRO B CA 1
ATOM 2690 C C . PRO B 1 166 ? -13.023 -21.391 -10.906 1 95.19 166 PRO B C 1
ATOM 2692 O O . PRO B 1 166 ? -12.383 -21.797 -9.938 1 95.19 166 PRO B O 1
ATOM 2695 N N . CYS B 1 167 ? -13.234 -20.188 -11.07 1 95.44 167 CYS B N 1
ATOM 2696 C CA . CYS B 1 167 ? -12.828 -19.109 -10.195 1 95.44 167 CYS B CA 1
ATOM 2697 C C . CYS B 1 167 ? -13.859 -17.984 -10.211 1 95.44 167 CYS B C 1
ATOM 2699 O O . CYS B 1 167 ? -14.25 -17.5 -11.273 1 95.44 167 CYS B O 1
ATOM 2701 N N . ALA B 1 168 ? -14.359 -17.547 -9.078 1 97.62 168 ALA B N 1
ATOM 2702 C CA . ALA B 1 168 ? -15.406 -16.531 -9.008 1 97.62 168 ALA B CA 1
ATOM 2703 C C . ALA B 1 168 ? -14.812 -15.125 -9.008 1 97.62 168 ALA B C 1
ATOM 2705 O O . ALA B 1 168 ? -13.93 -14.82 -8.203 1 97.62 168 ALA B O 1
ATOM 2706 N N . PRO B 1 169 ? -15.234 -14.273 -9.914 1 97.94 169 PRO B N 1
ATOM 2707 C CA . PRO B 1 169 ? -14.773 -12.891 -9.906 1 97.94 169 PRO B CA 1
ATOM 2708 C C . PRO B 1 169 ? -15.375 -12.078 -8.758 1 97.94 169 PRO B C 1
ATOM 2710 O O . PRO B 1 169 ? -16.578 -12.156 -8.508 1 97.94 169 PRO B O 1
ATOM 2713 N N . ILE B 1 170 ? -14.555 -11.336 -8.031 1 98.56 170 ILE B N 1
ATOM 2714 C CA . ILE B 1 170 ? -14.969 -10.516 -6.895 1 98.56 170 ILE B CA 1
ATOM 2715 C C . ILE B 1 170 ? -14.523 -9.07 -7.109 1 98.56 170 ILE B C 1
ATOM 2717 O O . ILE B 1 170 ? -13.375 -8.82 -7.492 1 98.56 170 ILE B O 1
ATOM 2721 N N . SER B 1 171 ? -15.391 -8.156 -6.945 1 98.5 171 SER B N 1
ATOM 2722 C CA . SER B 1 171 ? -15.094 -6.727 -6.945 1 98.5 171 SER B CA 1
ATOM 2723 C C . SER B 1 171 ? -14.977 -6.184 -5.527 1 98.5 171 SER B C 1
ATOM 2725 O O . SER B 1 171 ? -15.781 -6.535 -4.656 1 98.5 171 SER B O 1
ATOM 2727 N N . ILE B 1 172 ? -13.961 -5.281 -5.34 1 98.38 172 ILE B N 1
ATOM 2728 C CA . ILE B 1 172 ? -13.781 -4.754 -3.994 1 98.38 172 ILE B CA 1
ATOM 2729 C C . ILE B 1 172 ? -14.492 -3.406 -3.867 1 98.38 172 ILE B C 1
ATOM 2731 O O . ILE B 1 172 ? -14.461 -2.777 -2.807 1 98.38 172 ILE B O 1
ATOM 2735 N N . GLY B 1 173 ? -15.109 -2.975 -4.895 1 97.69 173 GLY B N 1
ATOM 2736 C CA . GLY B 1 173 ? -15.797 -1.698 -4.82 1 97.69 173 GLY B CA 1
ATOM 2737 C C . GLY B 1 173 ? -15.867 -0.979 -6.156 1 97.69 173 GLY B C 1
ATOM 2738 O O . GLY B 1 173 ? -15.516 -1.547 -7.191 1 97.69 173 GLY B O 1
ATOM 2739 N N . PRO B 1 174 ? -16.312 0.28 -6.156 1 97.19 174 PRO B N 1
ATOM 2740 C CA . PRO B 1 174 ? -16.688 0.971 -7.391 1 97.19 174 PRO B CA 1
ATOM 2741 C C . PRO B 1 174 ? -15.492 1.574 -8.125 1 97.19 174 PRO B C 1
ATOM 2743 O O . PRO B 1 174 ? -15.594 1.916 -9.305 1 97.19 174 PRO B O 1
ATOM 2746 N N . VAL B 1 175 ? -14.414 1.817 -7.422 1 97.31 175 VAL B N 1
ATOM 2747 C CA . VAL B 1 175 ? -13.234 2.438 -8.023 1 97.31 175 VAL B CA 1
ATOM 2748 C C . VAL B 1 175 ? -12.133 1.399 -8.188 1 97.31 175 VAL B C 1
ATOM 2750 O O . VAL B 1 175 ? -11.797 0.679 -7.246 1 97.31 175 VAL B O 1
ATOM 2753 N N . SER B 1 176 ? -11.609 1.263 -9.453 1 97.31 176 SER B N 1
ATOM 2754 C CA . SER B 1 176 ? -10.469 0.387 -9.695 1 97.31 176 SER B CA 1
ATOM 2755 C C . SER B 1 176 ? -9.188 0.969 -9.109 1 97.31 176 SER B C 1
ATOM 2757 O O . SER B 1 176 ? -8.844 2.123 -9.375 1 97.31 176 SER B O 1
ATOM 2759 N N . VAL B 1 177 ? -8.531 0.17 -8.258 1 97.81 177 VAL B N 1
ATOM 2760 C CA . VAL B 1 177 ? -7.324 0.641 -7.586 1 97.81 177 VAL B CA 1
ATOM 2761 C C . VAL B 1 177 ? -6.152 -0.281 -7.922 1 97.81 177 VAL B C 1
ATOM 2763 O O . VAL B 1 177 ? -6.324 -1.283 -8.625 1 97.81 177 VAL B O 1
ATOM 2766 N N . HIS B 1 178 ? -4.953 0.068 -7.488 1 97.5 178 HIS B N 1
ATOM 2767 C CA . HIS B 1 178 ? -3.781 -0.78 -7.68 1 97.5 178 HIS B CA 1
ATOM 2768 C C . HIS B 1 178 ? -3.93 -2.098 -6.926 1 97.5 178 HIS B C 1
ATOM 2770 O O . HIS B 1 178 ? -4.641 -2.168 -5.922 1 97.5 178 HIS B O 1
ATOM 2776 N N . ALA B 1 179 ? -3.209 -3.053 -7.41 1 98.12 179 ALA B N 1
ATOM 2777 C CA . ALA B 1 179 ? -3.338 -4.418 -6.898 1 98.12 179 ALA B CA 1
ATOM 2778 C C . ALA B 1 179 ? -3.076 -4.469 -5.395 1 98.12 179 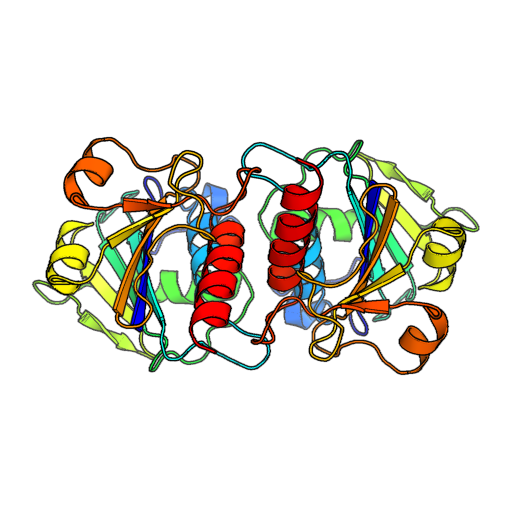ALA B C 1
ATOM 2780 O O . ALA B 1 179 ? -3.775 -5.168 -4.66 1 98.12 179 ALA B O 1
ATOM 2781 N N . ASP B 1 180 ? -2.059 -3.742 -4.883 1 98.31 180 ASP B N 1
ATOM 2782 C CA . ASP B 1 180 ? -1.734 -3.764 -3.459 1 98.31 180 ASP B CA 1
ATOM 2783 C C . ASP B 1 180 ? -2.857 -3.143 -2.631 1 98.31 180 ASP B C 1
ATOM 2785 O O . ASP B 1 180 ? -3.174 -3.627 -1.542 1 98.31 180 ASP B O 1
ATOM 2789 N N . ASP B 1 181 ? -3.488 -2.07 -3.109 1 98.62 181 ASP B N 1
ATOM 2790 C CA . ASP B 1 181 ? -4.633 -1.479 -2.426 1 98.62 181 ASP B CA 1
ATOM 2791 C C . ASP B 1 181 ? -5.836 -2.418 -2.455 1 98.62 181 ASP B C 1
ATOM 2793 O O . ASP B 1 181 ? -6.59 -2.498 -1.483 1 98.62 181 ASP B O 1
ATOM 2797 N N . ALA B 1 182 ? -6 -3.078 -3.582 1 98.75 182 ALA B N 1
ATOM 2798 C CA . ALA B 1 182 ? -7.082 -4.055 -3.666 1 98.75 182 ALA B CA 1
ATOM 2799 C C . ALA B 1 182 ? -6.898 -5.172 -2.641 1 98.75 182 ALA B C 1
ATOM 2801 O O . ALA B 1 182 ? -7.863 -5.605 -2.006 1 98.75 182 ALA B O 1
ATOM 2802 N N . ILE B 1 183 ? -5.676 -5.625 -2.492 1 98.88 183 ILE B N 1
ATOM 2803 C CA . ILE B 1 183 ? -5.367 -6.664 -1.517 1 98.88 183 ILE B CA 1
ATOM 2804 C C . ILE B 1 183 ? -5.664 -6.156 -0.108 1 98.88 183 ILE B C 1
ATOM 2806 O O . ILE B 1 183 ? -6.223 -6.883 0.717 1 98.88 183 ILE B O 1
ATOM 2810 N N . ALA B 1 184 ? -5.328 -4.918 0.205 1 98.81 184 ALA B N 1
ATOM 2811 C CA . ALA B 1 184 ? -5.59 -4.344 1.521 1 98.81 184 ALA B CA 1
ATOM 2812 C C . ALA B 1 184 ? -7.086 -4.328 1.821 1 98.81 184 ALA B C 1
ATOM 2814 O O . ALA B 1 184 ? -7.512 -4.711 2.912 1 98.81 184 ALA B O 1
ATOM 2815 N N . VAL B 1 185 ? -7.875 -3.893 0.848 1 98.81 185 VAL B N 1
ATOM 2816 C CA . VAL B 1 185 ? -9.32 -3.822 1.02 1 98.81 185 VAL B CA 1
ATOM 2817 C C . VAL B 1 185 ? -9.891 -5.23 1.188 1 98.81 185 VAL B C 1
ATOM 2819 O O . VAL B 1 185 ? -10.688 -5.48 2.096 1 98.81 185 VAL B O 1
ATOM 2822 N N . MET B 1 186 ? -9.461 -6.141 0.321 1 98.62 186 MET B N 1
ATOM 2823 C CA . MET B 1 186 ? -9.961 -7.512 0.385 1 98.62 186 MET B CA 1
ATOM 2824 C C . MET B 1 186 ? -9.578 -8.164 1.71 1 98.62 186 MET B C 1
ATOM 2826 O O . MET B 1 186 ? -10.391 -8.867 2.314 1 98.62 186 MET B O 1
ATOM 2830 N N . SER B 1 187 ? -8.344 -7.965 2.16 1 98.44 187 SER B N 1
ATOM 2831 C CA . SER B 1 187 ? -7.918 -8.492 3.451 1 98.44 187 SER B CA 1
ATOM 2832 C C . SER B 1 187 ? -8.789 -7.965 4.582 1 98.44 187 SER B C 1
ATOM 2834 O O . SER B 1 187 ? -9.148 -8.711 5.5 1 98.44 187 SER B O 1
ATOM 2836 N N . ASN B 1 188 ? -9.102 -6.672 4.527 1 98.31 188 ASN B N 1
ATOM 2837 C CA . ASN B 1 188 ? -9.977 -6.074 5.527 1 98.31 188 ASN B CA 1
ATOM 2838 C C . ASN B 1 188 ? -11.352 -6.734 5.535 1 98.31 188 ASN B C 1
ATOM 2840 O O . ASN B 1 188 ? -11.906 -7.012 6.602 1 98.31 188 ASN B O 1
ATOM 2844 N N . GLU B 1 189 ? -11.906 -6.973 4.34 1 98.19 189 GLU B N 1
ATOM 2845 C CA . GLU B 1 189 ? -13.195 -7.645 4.219 1 98.19 189 GLU B CA 1
ATOM 2846 C C . GLU B 1 189 ? -13.156 -9.039 4.836 1 98.19 189 GLU B C 1
ATOM 2848 O O . GLU B 1 189 ? -14.086 -9.445 5.527 1 98.19 189 GLU B O 1
ATOM 2853 N N . LEU B 1 190 ? -12.094 -9.75 4.566 1 97.56 190 LEU B N 1
ATOM 2854 C CA . LEU B 1 190 ? -11.945 -11.086 5.121 1 97.56 190 LEU B CA 1
ATOM 2855 C C . LEU B 1 190 ? -11.773 -11.039 6.633 1 97.56 190 LEU B C 1
ATOM 2857 O O . LEU B 1 190 ? -12.312 -11.875 7.355 1 97.56 190 LEU B O 1
ATOM 2861 N N . ASP B 1 191 ? -11 -10.086 7.137 1 97 191 ASP B N 1
ATOM 2862 C CA . ASP B 1 191 ? -10.828 -9.914 8.578 1 97 191 ASP B CA 1
ATOM 2863 C C . ASP B 1 191 ? -12.172 -9.68 9.266 1 97 191 ASP B C 1
ATOM 2865 O O . ASP B 1 191 ? -12.406 -10.195 10.367 1 97 191 ASP B O 1
ATOM 2869 N N . ARG B 1 192 ? -13.039 -8.883 8.664 1 96.5 192 ARG B N 1
ATOM 2870 C CA . ARG B 1 192 ? -14.344 -8.555 9.227 1 96.5 192 ARG B CA 1
ATOM 2871 C C . ARG B 1 192 ? -15.234 -9.797 9.289 1 96.5 192 ARG B C 1
ATOM 2873 O O . ARG B 1 192 ? -16.078 -9.922 10.18 1 96.5 192 ARG B O 1
ATOM 2880 N N . ARG B 1 193 ? -15.031 -10.711 8.383 1 94.94 193 ARG B N 1
ATOM 2881 C CA . ARG B 1 193 ? -15.844 -11.922 8.344 1 94.94 193 ARG B CA 1
ATOM 2882 C C . ARG B 1 193 ? -15.352 -12.945 9.359 1 94.94 193 ARG B C 1
ATOM 2884 O O . ARG B 1 193 ? -16.078 -13.875 9.719 1 94.94 193 ARG B O 1
ATOM 2891 N N . ALA B 1 194 ? -14.133 -12.852 9.75 1 88.38 194 ALA B N 1
ATOM 2892 C CA . ALA B 1 194 ? -13.555 -13.797 10.703 1 88.38 194 ALA B CA 1
ATOM 2893 C C . ALA B 1 194 ? -13.93 -13.438 12.133 1 88.38 194 ALA B C 1
ATOM 2895 O O . ALA B 1 194 ? -13.617 -14.18 13.07 1 88.38 194 ALA B O 1
ATOM 2896 N N . VAL B 1 195 ? -14.57 -12.281 12.43 1 82.44 195 VAL B N 1
ATOM 2897 C CA . VAL B 1 195 ? -14.992 -11.875 13.766 1 82.44 195 VAL B CA 1
ATOM 2898 C C . VAL B 1 195 ? -16.484 -12.094 13.93 1 82.44 195 VAL B C 1
ATOM 2900 O O . VAL B 1 195 ? -17.25 -11.945 12.977 1 82.44 195 VAL B O 1
#

pLDDT: mean 96.49, std 2.95, range [80.75, 98.94]

Sequence (390 aa):
MRRWVVIGRTATASPEFSLIDLPGSSGRLDVLVRCVRAALLVSNGVRRDTIVDLVLLGGRRAPRVVRIDGRVARYVRPGERYVATVIQKALAHDARGPGFTALRNGVSIADGGLEVVLADLGGVPRYVLEQHGADVRTAGIATDDLAIFVGDHLGLDDAARAAIEPCAPISIGPVSVHADDAIAVMSNELDRRAVMRRWVVIGRTATASPEFSLIDLPGSSGRLDVLVRCVRAALLVSNGVRRDTIVDLVLLGGRRAPRVVRIDGRVARYVRPGERYVATVIQKALAHDARGPGFTALRNGVSIADGGLEVVLADLGGVPRYVLEQHGADVRTAGIATDDLAIFVGDHLGLDDAARAAIEPCAPISIGPVSVHADDAIAVMSNELDRRAV

Radius of gyration: 20.6 Å; Cα contacts (8 Å, |Δi|>4): 914; chains: 2; bounding box: 42×64×45 Å

Foldseek 3Di:
DEEEEEEQQAFALALPADLVPRVPGGVHCLLVLLQCLLQFDDPVAGDLQYKYWYFGAHDPQPGKIKIAHNVFADDDDNDSSSSSVVSSVQSNDDDDDAEWDDDPRRIIMHRDGPVNVDVVLPPAAAAEEDQPFAELLPDDDDQHRYYYYYYAPVTDDPVRVVVRPPYGYYYPDNDDDRRSVSSNSNVVSSVVVVD/DEEEEEEQQAFALALPADLVCRVPGGVHCLLVLLQCLLQFDDPVAGDQQYKYWYFGAHDPQPGKIKIAHNVFADDSDNDSSSSSVVSSVQSNDDDDDAEWDDDPRRIIMHHDGPVNVDVVLPPAAAAEEDQPFAELLPDDDDQHRYYYYYYAPVTDDPVRVVVRPPYGYYYPDNDDDRRSVSSNSNVVSSVVVVD